Protein AF-A0A373GYT5-F1 (afdb_monomer)

Solvent-accessible surface area (backbone atoms only — not comparable to full-atom values): 22082 Å² total; per-residue (Å²): 109,70,70,57,54,52,50,51,50,53,49,48,50,50,45,65,78,39,41,89,57,53,52,31,51,53,36,22,53,50,38,40,52,43,52,50,50,51,34,75,58,60,47,56,31,64,73,70,50,32,68,67,47,39,51,53,53,10,55,55,31,24,77,42,58,64,61,53,40,55,53,51,52,50,52,52,52,35,46,25,33,45,59,70,35,65,69,59,15,53,53,51,44,52,52,52,51,53,44,47,53,51,35,58,72,75,46,66,83,44,41,62,40,35,53,46,27,33,46,25,46,77,70,51,24,59,41,27,50,26,33,41,34,9,68,74,54,49,69,67,45,29,56,28,36,40,45,7,48,53,52,38,51,50,50,48,38,42,49,75,49,46,49,58,52,52,73,71,31,99,73,63,53,67,67,58,57,51,50,51,50,51,43,56,63,77,64,32,63,64,60,51,49,49,43,52,28,38,35,52,18,11,42,49,10,32,56,38,44,72,42,90,54,83,57,18,58,64,50,14,32,52,52,18,24,51,48,31,39,50,43,50,56,53,46,24,68,72,68,74,44,94,68,63,64,69,53,46,51,50,8,18,52,50,9,31,52,50,25,53,54,47,42,64,73,80,43,54,68,33,67,89,65,55,44,80,48,79,45,82,53,102,88,49,78,45,83,43,80,46,60,44,63,74,74,81,79,71,78,76,79,74,80,86,72,82,84,81,77,73,77,74,77,79,90,70,53,76,70,58,53,54,54,60,63,62,68,79,73,81,84,87,84,85,84,84,88,80,91,78,90,81,92,80,81,88,76,83,85,78,83,88,78,83,78,81,79,75,85,80,76,80,76,81,82,78,93,73,84,78,78,85,73,66,62,64,62,60,51,56,60,60,62,71,80,111

pLDDT: mean 78.73, std 22.17, range [24.58, 97.38]

Structure (mmCIF, N/CA/C/O backbone):
data_AF-A0A373GYT5-F1
#
_entry.id   AF-A0A373GYT5-F1
#
loop_
_atom_site.group_PDB
_atom_site.id
_atom_site.type_symbol
_atom_site.label_atom_id
_atom_site.label_alt_id
_atom_site.label_comp_id
_atom_site.label_asym_id
_atom_site.label_entity_id
_atom_site.label_seq_id
_atom_site.pdbx_PDB_ins_code
_atom_site.Cartn_x
_atom_site.Cartn_y
_atom_site.Cartn_z
_atom_site.occupancy
_atom_site.B_iso_or_equiv
_atom_site.auth_seq_id
_atom_site.auth_comp_id
_atom_site.auth_asym_id
_atom_site.auth_atom_id
_atom_site.pdbx_PDB_model_num
ATOM 1 N N . MET A 1 1 ? -11.219 -17.192 24.128 1.00 59.19 1 MET A N 1
ATOM 2 C CA . MET A 1 1 ? -11.002 -15.735 24.266 1.00 59.19 1 MET A CA 1
ATOM 3 C C . MET A 1 1 ? -9.914 -15.411 25.277 1.00 59.19 1 MET A C 1
ATOM 5 O O . MET A 1 1 ? -8.977 -14.737 24.887 1.00 59.19 1 MET A O 1
ATOM 9 N N . THR A 1 2 ? -9.970 -15.920 26.511 1.00 69.50 2 THR A N 1
ATOM 10 C CA . THR A 1 2 ? -9.006 -15.589 27.583 1.00 69.50 2 THR A CA 1
ATOM 11 C C . THR A 1 2 ? -7.540 -15.798 27.179 1.00 69.50 2 THR A C 1
ATOM 13 O O . THR A 1 2 ? -6.755 -14.869 27.282 1.00 69.50 2 THR A O 1
ATOM 16 N N . VAL A 1 3 ? -7.203 -16.938 26.559 1.00 75.06 3 VAL A N 1
ATOM 17 C CA . VAL A 1 3 ? -5.836 -17.231 26.066 1.00 75.06 3 VAL A CA 1
ATOM 18 C C . VAL A 1 3 ? -5.351 -16.238 24.998 1.00 75.06 3 VAL A C 1
ATOM 20 O O . VAL A 1 3 ? -4.183 -15.867 24.983 1.00 75.06 3 VAL A O 1
ATOM 23 N N . LEU A 1 4 ? -6.236 -15.790 24.100 1.00 71.12 4 LEU A N 1
ATOM 24 C CA . LEU A 1 4 ? -5.881 -14.812 23.066 1.00 71.12 4 LEU A CA 1
ATOM 25 C C . LEU A 1 4 ? -5.618 -13.441 23.699 1.00 71.12 4 LEU A C 1
ATOM 27 O O . LEU A 1 4 ? -4.649 -12.778 23.342 1.00 71.12 4 LEU A O 1
ATOM 31 N N . ILE A 1 5 ? -6.455 -13.022 24.650 1.00 74.31 5 ILE A N 1
ATOM 32 C CA . ILE A 1 5 ? -6.305 -11.726 25.323 1.00 74.31 5 ILE A CA 1
ATOM 33 C C . ILE A 1 5 ? -5.043 -11.729 26.204 1.00 74.31 5 ILE A C 1
ATOM 35 O O . ILE A 1 5 ? -4.272 -10.778 26.139 1.00 74.31 5 ILE A O 1
ATOM 39 N N . GLU A 1 6 ? -4.755 -12.822 26.915 1.00 74.25 6 GLU A N 1
ATOM 40 C CA . GLU A 1 6 ? -3.487 -13.004 27.639 1.00 74.25 6 GLU A CA 1
ATOM 41 C C . GLU A 1 6 ? -2.272 -12.966 26.698 1.00 74.25 6 GLU A C 1
ATOM 43 O O . GLU A 1 6 ? -1.270 -12.326 27.011 1.00 74.25 6 GLU A O 1
ATOM 48 N N . LEU A 1 7 ? -2.349 -13.605 25.521 1.00 73.19 7 LEU A N 1
ATOM 49 C CA . LEU A 1 7 ? -1.298 -13.526 24.499 1.00 73.19 7 LEU A CA 1
ATOM 50 C C . LEU A 1 7 ? -1.093 -12.079 24.030 1.00 73.19 7 LEU A C 1
ATOM 52 O O . LEU A 1 7 ? 0.043 -11.637 23.882 1.00 73.19 7 LEU A O 1
ATOM 56 N N . LYS A 1 8 ? -2.181 -11.333 23.812 1.00 74.44 8 LYS A N 1
ATOM 57 C CA . LYS A 1 8 ? -2.135 -9.921 23.417 1.00 74.44 8 LYS A CA 1
ATOM 58 C C . LYS A 1 8 ? -1.494 -9.051 24.497 1.00 74.44 8 LYS A C 1
ATOM 60 O O . LYS A 1 8 ? -0.679 -8.198 24.159 1.00 74.44 8 LYS A O 1
ATOM 65 N N . GLU A 1 9 ? -1.849 -9.247 25.766 1.00 76.38 9 GLU A N 1
ATOM 66 C CA . GLU A 1 9 ? -1.253 -8.521 26.893 1.00 76.38 9 GLU A CA 1
ATOM 67 C C . GLU A 1 9 ? 0.237 -8.837 27.024 1.00 76.38 9 GLU A C 1
ATOM 69 O O . GLU A 1 9 ? 1.045 -7.913 27.036 1.00 76.38 9 GLU A O 1
ATOM 74 N N . LYS A 1 10 ? 0.624 -10.118 26.974 1.00 74.12 10 LYS A N 1
ATOM 75 C CA . LYS A 1 10 ? 2.038 -10.524 26.971 1.00 74.12 10 LYS A CA 1
ATOM 76 C C . LYS A 1 10 ? 2.811 -9.967 25.781 1.00 74.12 10 LYS A C 1
ATOM 78 O O . LYS A 1 10 ? 3.962 -9.576 25.933 1.00 74.12 10 LYS A O 1
ATOM 83 N N . LEU A 1 11 ? 2.200 -9.906 24.596 1.00 71.88 11 LEU A N 1
ATOM 84 C CA . LEU A 1 11 ? 2.840 -9.323 23.418 1.00 71.88 11 LEU A CA 1
ATOM 85 C C . LEU A 1 11 ? 2.992 -7.803 23.551 1.00 71.88 11 LEU A C 1
ATOM 87 O O . LEU A 1 11 ? 3.997 -7.259 23.105 1.00 71.88 11 LEU A O 1
ATOM 91 N N . LYS A 1 12 ? 2.027 -7.118 24.178 1.00 72.62 12 LYS A N 1
ATOM 92 C CA . LYS A 1 12 ? 2.134 -5.687 24.495 1.00 72.62 12 LYS A CA 1
ATOM 93 C C . LYS A 1 12 ? 3.207 -5.413 25.542 1.00 72.62 12 LYS A C 1
ATOM 95 O O . LYS A 1 12 ? 3.977 -4.483 25.345 1.00 72.62 12 LYS A O 1
ATOM 100 N N . GLU A 1 13 ? 3.277 -6.216 26.601 1.00 75.62 13 GLU A N 1
ATOM 101 C CA . GLU A 1 13 ? 4.339 -6.138 27.611 1.00 75.62 13 GLU A CA 1
ATOM 102 C C . GLU A 1 13 ? 5.706 -6.394 26.963 1.00 75.62 13 GLU A C 1
ATOM 104 O O . GLU A 1 13 ? 6.599 -5.565 27.089 1.00 75.62 13 GLU A O 1
ATOM 109 N N . PHE A 1 14 ? 5.842 -7.445 26.147 1.00 71.00 14 PHE A N 1
ATOM 110 C CA . PHE A 1 14 ? 7.069 -7.731 25.397 1.00 71.00 14 PHE A CA 1
ATOM 111 C C . PHE A 1 14 ? 7.454 -6.601 24.429 1.00 71.00 14 PHE A C 1
ATOM 113 O O . PHE A 1 14 ? 8.617 -6.204 24.364 1.00 71.00 14 PHE A O 1
ATOM 120 N N . TYR A 1 15 ? 6.487 -6.048 23.690 1.00 67.56 15 TYR A N 1
ATOM 121 C CA . TYR A 1 15 ? 6.729 -4.899 22.818 1.00 67.56 15 TYR A CA 1
ATOM 122 C C . TYR A 1 15 ? 7.129 -3.656 23.620 1.00 67.56 15 TYR A C 1
ATOM 124 O O . TYR A 1 15 ? 8.007 -2.925 23.181 1.00 67.56 15 TYR A O 1
ATOM 132 N N . GLY A 1 16 ? 6.523 -3.420 24.787 1.00 69.00 16 GLY A N 1
ATOM 133 C CA . GLY A 1 16 ? 6.862 -2.312 25.680 1.00 69.00 16 GLY A CA 1
ATOM 134 C C . GLY A 1 16 ? 8.280 -2.434 26.237 1.00 69.00 16 GLY A C 1
ATOM 135 O O . GLY A 1 16 ? 9.079 -1.512 26.078 1.00 69.00 16 GLY A O 1
ATOM 136 N N . SER A 1 17 ? 8.619 -3.597 26.798 1.00 70.88 17 SER A N 1
ATOM 137 C CA . SER A 1 17 ? 9.920 -3.879 27.417 1.00 70.88 17 SER A CA 1
ATOM 138 C C . SER A 1 17 ? 11.070 -3.975 26.410 1.00 70.88 17 SER A C 1
ATOM 140 O O . SER A 1 17 ? 12.194 -3.605 26.731 1.00 70.88 17 SER A O 1
ATOM 142 N N . CYS A 1 18 ? 10.818 -4.439 25.179 1.00 72.69 18 CYS A N 1
ATOM 143 C CA . CYS A 1 18 ? 11.848 -4.618 24.145 1.00 72.69 18 CYS A CA 1
ATOM 144 C C . CYS A 1 18 ? 11.660 -3.710 22.917 1.00 72.69 18 CYS A C 1
ATOM 146 O O . CYS A 1 18 ? 12.199 -4.003 21.844 1.00 72.69 18 CYS A O 1
ATOM 148 N N . SER A 1 19 ? 10.922 -2.602 23.046 1.00 71.88 19 SER A N 1
ATOM 149 C CA . SER A 1 19 ? 10.580 -1.698 21.930 1.00 71.88 19 SER A CA 1
ATOM 150 C C . SER A 1 19 ? 11.799 -1.245 21.116 1.00 71.88 19 SER A C 1
ATOM 152 O O . SER A 1 19 ? 11.741 -1.209 19.882 1.00 71.88 19 SER A O 1
ATOM 154 N N . GLY A 1 20 ? 12.928 -0.991 21.790 1.00 76.00 20 GLY A N 1
ATOM 155 C CA . GLY A 1 20 ? 14.196 -0.600 21.168 1.00 76.00 20 GLY A CA 1
ATOM 156 C C . GLY A 1 20 ? 14.789 -1.639 20.205 1.00 76.00 20 GLY A C 1
ATOM 157 O O . GLY A 1 20 ? 15.497 -1.261 19.277 1.00 76.00 20 GLY A O 1
ATOM 158 N N . ILE A 1 21 ? 14.469 -2.927 20.371 1.00 83.62 21 ILE A N 1
ATOM 159 C CA . ILE A 1 21 ? 14.978 -4.034 19.540 1.00 83.62 21 ILE A CA 1
ATOM 160 C C . ILE A 1 21 ? 13.918 -4.505 18.537 1.00 83.62 21 ILE A C 1
ATOM 162 O O . ILE A 1 21 ? 14.225 -4.760 17.370 1.00 83.62 21 ILE A O 1
ATOM 166 N N . VAL A 1 22 ? 12.654 -4.590 18.961 1.00 84.06 22 VAL A N 1
ATOM 167 C CA . VAL A 1 22 ? 11.565 -5.117 18.126 1.00 84.06 22 VAL A CA 1
ATOM 168 C C . VAL A 1 22 ? 11.313 -4.225 16.910 1.00 84.06 22 VAL A C 1
ATOM 170 O O . VAL A 1 22 ? 11.149 -4.729 15.797 1.00 84.06 22 VAL A O 1
ATOM 173 N N . LEU A 1 23 ? 11.327 -2.900 17.082 1.00 86.38 23 LEU A N 1
ATOM 174 C CA . LEU A 1 23 ? 11.044 -1.970 15.989 1.00 86.38 23 LEU A CA 1
ATOM 175 C C . LEU A 1 23 ? 12.088 -2.051 14.848 1.00 86.38 23 LEU A C 1
ATOM 177 O O . LEU A 1 23 ? 11.669 -2.169 13.691 1.00 86.38 23 LEU A O 1
ATOM 181 N N . PRO A 1 24 ? 13.413 -2.048 15.109 1.00 91.19 24 PRO A N 1
ATOM 182 C CA . PRO A 1 24 ? 14.419 -2.314 14.078 1.00 91.19 24 PRO A CA 1
ATOM 183 C C . PRO A 1 24 ? 14.231 -3.650 13.353 1.00 91.19 24 PRO A C 1
ATOM 185 O O . PRO A 1 24 ? 14.356 -3.693 12.131 1.00 91.19 24 PRO A O 1
ATOM 188 N N . ILE A 1 25 ? 13.880 -4.726 14.067 1.00 91.56 25 ILE A N 1
ATOM 189 C CA . ILE A 1 25 ? 13.648 -6.047 13.457 1.00 91.56 25 ILE A CA 1
ATOM 190 C C . ILE A 1 25 ? 12.455 -6.001 12.496 1.00 91.56 25 ILE A C 1
ATOM 192 O O . ILE A 1 25 ? 12.546 -6.488 11.369 1.00 91.56 25 ILE A O 1
ATOM 196 N N . VAL A 1 26 ? 11.344 -5.376 12.894 1.00 90.94 26 VAL A N 1
ATOM 197 C CA . VAL A 1 26 ? 10.168 -5.228 12.021 1.00 90.94 26 VAL A CA 1
ATOM 198 C C . VAL A 1 26 ? 10.507 -4.395 10.782 1.00 90.94 26 VAL A C 1
ATOM 200 O O . VAL A 1 26 ? 10.150 -4.779 9.669 1.00 90.94 26 VAL A O 1
ATOM 203 N N . LYS A 1 27 ? 11.246 -3.289 10.943 1.00 93.94 27 LYS A N 1
ATOM 204 C CA . LYS A 1 27 ? 11.718 -2.467 9.815 1.00 93.94 27 LYS A CA 1
ATOM 205 C C . LYS A 1 27 ? 12.640 -3.242 8.878 1.00 93.94 27 LYS A C 1
ATOM 207 O O . LYS A 1 27 ? 12.506 -3.108 7.666 1.00 93.94 27 LYS A O 1
ATOM 212 N N . PHE A 1 28 ? 13.546 -4.052 9.424 1.00 95.88 28 PHE A N 1
ATOM 213 C CA . PHE A 1 28 ? 14.425 -4.924 8.650 1.00 95.88 28 PHE A CA 1
ATOM 214 C C . PHE A 1 28 ? 13.617 -5.898 7.788 1.00 95.88 28 PHE A C 1
ATOM 216 O O . PHE A 1 28 ? 13.830 -5.970 6.579 1.00 95.88 28 PHE A O 1
ATOM 223 N N . LEU A 1 29 ? 12.651 -6.604 8.387 1.00 96.00 29 LEU A N 1
ATOM 224 C CA . LEU A 1 29 ? 11.801 -7.560 7.672 1.00 96.00 29 LEU A CA 1
ATOM 225 C C . LEU A 1 29 ? 10.940 -6.877 6.603 1.00 96.00 29 LEU A C 1
ATOM 227 O O . LEU A 1 29 ? 10.824 -7.394 5.492 1.00 96.00 29 LEU A O 1
ATOM 231 N N . LEU A 1 30 ? 10.387 -5.699 6.909 1.00 95.44 30 LEU A N 1
ATOM 232 C CA . LEU A 1 30 ? 9.640 -4.892 5.945 1.00 95.44 30 LEU A CA 1
ATOM 233 C C . LEU A 1 30 ? 10.525 -4.479 4.763 1.00 95.44 30 LEU A C 1
ATOM 235 O O . LEU A 1 30 ? 10.149 -4.696 3.614 1.00 95.44 30 LEU A O 1
ATOM 239 N N . ALA A 1 31 ? 11.713 -3.931 5.031 1.00 96.44 31 ALA A N 1
ATOM 240 C CA . ALA A 1 31 ? 12.653 -3.521 3.993 1.00 96.44 31 ALA A CA 1
ATOM 241 C C . ALA A 1 31 ? 13.092 -4.705 3.124 1.00 96.44 31 ALA A C 1
ATOM 243 O O . ALA A 1 31 ? 13.123 -4.598 1.901 1.00 96.44 31 ALA A O 1
ATOM 244 N N . LEU A 1 32 ? 13.382 -5.851 3.746 1.00 96.62 32 LEU A N 1
ATOM 245 C CA . LEU A 1 32 ? 13.735 -7.082 3.048 1.00 96.62 32 LEU A CA 1
ATOM 246 C C . LEU A 1 32 ? 12.611 -7.528 2.104 1.00 96.62 32 LEU A C 1
ATOM 248 O O . LEU A 1 32 ? 12.883 -7.859 0.951 1.00 96.62 32 LEU A O 1
ATOM 252 N N . ALA A 1 33 ? 11.358 -7.510 2.565 1.00 96.12 33 ALA A N 1
ATOM 253 C CA . ALA A 1 33 ? 10.203 -7.856 1.744 1.00 96.12 33 ALA A CA 1
ATOM 254 C C . ALA A 1 33 ? 10.011 -6.874 0.576 1.00 96.12 33 ALA A C 1
ATOM 256 O O . ALA A 1 33 ? 9.816 -7.308 -0.558 1.00 96.12 33 ALA A O 1
ATOM 257 N N . VAL A 1 34 ? 10.135 -5.566 0.830 1.00 96.25 34 VAL A N 1
ATOM 258 C CA . VAL A 1 34 ? 10.008 -4.515 -0.192 1.00 96.25 34 VAL A CA 1
ATOM 259 C C . VAL A 1 34 ? 11.091 -4.647 -1.262 1.00 96.25 34 VAL A C 1
ATOM 261 O O . VAL A 1 34 ? 10.767 -4.741 -2.442 1.00 96.25 34 VAL A O 1
ATOM 264 N N . PHE A 1 35 ? 12.371 -4.699 -0.880 1.00 96.06 35 PHE A N 1
ATOM 265 C CA . PHE A 1 35 ? 13.469 -4.806 -1.846 1.00 96.06 35 PHE A CA 1
ATOM 266 C C . PHE A 1 35 ? 13.428 -6.122 -2.618 1.00 96.06 35 PHE A C 1
ATOM 268 O O . PHE A 1 35 ? 13.678 -6.136 -3.820 1.00 96.06 35 PHE A O 1
ATOM 275 N N . ARG A 1 36 ? 13.055 -7.226 -1.961 1.00 95.19 36 ARG A N 1
ATOM 276 C CA . ARG A 1 36 ? 12.859 -8.503 -2.649 1.00 95.19 36 ARG A CA 1
ATOM 277 C C . ARG A 1 36 ? 11.713 -8.434 -3.656 1.00 95.19 36 ARG A C 1
ATOM 279 O O . ARG A 1 36 ? 11.872 -8.959 -4.751 1.00 95.19 36 ARG A O 1
ATOM 286 N N . GLY A 1 37 ? 10.610 -7.773 -3.308 1.00 93.69 37 GLY A N 1
ATOM 287 C CA . GLY A 1 37 ? 9.483 -7.544 -4.210 1.00 93.69 37 GLY A CA 1
ATOM 288 C C . GLY A 1 37 ? 9.867 -6.707 -5.436 1.00 93.69 37 GLY A C 1
ATOM 289 O O . GLY A 1 37 ? 9.598 -7.111 -6.568 1.00 93.69 37 GLY A O 1
ATOM 290 N N . ILE A 1 38 ? 10.601 -5.606 -5.227 1.00 95.38 38 ILE A N 1
ATOM 291 C CA . ILE A 1 38 ? 11.137 -4.773 -6.318 1.00 95.38 38 ILE A CA 1
ATOM 292 C C . ILE A 1 38 ? 12.040 -5.612 -7.233 1.00 95.38 38 ILE A C 1
ATOM 294 O O . ILE A 1 38 ? 11.886 -5.588 -8.454 1.00 95.38 38 ILE A O 1
ATOM 298 N N . ASN A 1 39 ? 12.948 -6.395 -6.648 1.00 94.50 39 ASN A N 1
ATOM 299 C CA . ASN A 1 39 ? 13.886 -7.222 -7.399 1.00 94.50 39 ASN A CA 1
ATOM 300 C C . ASN A 1 39 ? 13.203 -8.352 -8.171 1.00 94.50 39 ASN A C 1
ATOM 302 O O . ASN A 1 39 ? 13.635 -8.656 -9.279 1.00 94.50 39 ASN A O 1
ATOM 306 N N . SER A 1 40 ? 12.149 -8.960 -7.617 1.00 91.19 40 SER A N 1
ATOM 307 C CA . SER A 1 40 ? 11.393 -10.000 -8.320 1.00 91.19 40 SER A CA 1
ATOM 308 C C . SER A 1 40 ? 10.631 -9.475 -9.532 1.00 91.19 40 SER A C 1
ATOM 310 O O . SER A 1 40 ? 10.380 -10.256 -10.441 1.00 91.19 40 SER A O 1
ATOM 312 N N . ASN A 1 41 ? 10.279 -8.184 -9.544 1.00 89.81 41 ASN A N 1
ATOM 313 C CA . ASN A 1 41 ? 9.521 -7.577 -10.635 1.00 89.81 41 ASN A CA 1
ATOM 314 C C . ASN A 1 41 ? 10.425 -6.932 -11.699 1.00 89.81 41 ASN A C 1
ATOM 316 O O . ASN A 1 41 ? 10.197 -7.109 -12.884 1.00 89.81 41 ASN A O 1
ATOM 320 N N . LEU A 1 42 ? 11.463 -6.187 -11.290 1.00 91.69 42 LEU A N 1
ATOM 321 C CA . LEU A 1 42 ? 12.336 -5.471 -12.232 1.00 91.69 42 LEU A CA 1
ATOM 322 C C . LEU A 1 42 ? 13.644 -6.218 -12.507 1.00 91.69 42 LEU A C 1
ATOM 324 O O . LEU A 1 42 ? 14.002 -6.420 -13.653 1.00 91.69 42 LEU A O 1
ATOM 328 N N . GLY A 1 43 ? 14.406 -6.609 -11.482 1.00 89.38 43 GLY A N 1
ATOM 329 C CA . GLY A 1 43 ? 15.547 -7.536 -11.609 1.00 89.38 43 GLY A CA 1
ATOM 330 C C . GLY A 1 43 ? 16.717 -7.169 -12.553 1.00 89.38 43 GLY A C 1
ATOM 331 O O . GLY A 1 43 ? 17.715 -7.888 -12.556 1.00 89.38 43 GLY A O 1
ATOM 332 N N . TYR A 1 44 ? 16.660 -6.058 -13.304 1.00 91.44 44 TYR A N 1
ATOM 333 C CA . TYR A 1 44 ? 17.583 -5.745 -14.410 1.00 91.44 44 TYR A CA 1
ATOM 334 C C . TYR A 1 44 ? 19.042 -5.531 -13.989 1.00 91.44 44 TYR A C 1
ATOM 336 O O . TYR A 1 44 ? 19.975 -6.022 -14.629 1.00 91.44 44 TYR A O 1
ATOM 344 N N . LEU A 1 45 ? 19.270 -4.800 -12.894 1.00 91.88 45 LEU A N 1
ATOM 345 C CA . LEU A 1 45 ? 20.611 -4.475 -12.426 1.00 91.88 45 LEU A CA 1
ATOM 346 C C . LEU A 1 45 ? 21.145 -5.597 -11.520 1.00 91.88 45 LEU A C 1
ATOM 348 O O . LEU A 1 45 ? 20.750 -5.727 -10.361 1.00 91.88 45 LEU A O 1
ATOM 352 N N . LYS A 1 46 ? 22.093 -6.395 -12.036 1.00 90.31 46 LYS A N 1
ATOM 353 C CA . LYS A 1 46 ? 22.633 -7.593 -11.352 1.00 90.31 46 LYS A CA 1
ATOM 354 C C . LYS A 1 46 ? 23.215 -7.322 -9.958 1.00 90.31 46 LYS A C 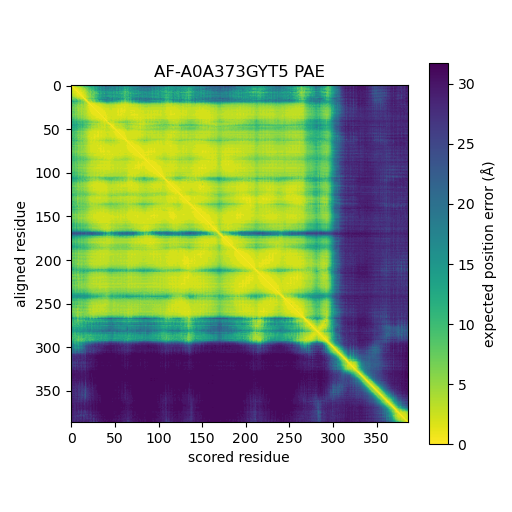1
ATOM 356 O O . LYS A 1 46 ? 23.068 -8.157 -9.073 1.00 90.31 46 LYS A O 1
ATOM 361 N N . MET A 1 47 ? 23.869 -6.175 -9.757 1.00 90.12 47 MET A N 1
ATOM 362 C CA . MET A 1 47 ? 24.408 -5.780 -8.448 1.00 90.12 47 MET A CA 1
ATOM 363 C C . MET A 1 47 ? 23.288 -5.613 -7.407 1.00 90.12 47 MET A C 1
ATOM 365 O O . MET A 1 47 ? 23.407 -6.156 -6.315 1.00 90.12 47 MET A O 1
ATOM 369 N N . LEU A 1 48 ? 22.189 -4.931 -7.754 1.00 89.62 48 LEU A N 1
ATOM 370 C CA . LEU A 1 48 ? 21.042 -4.713 -6.859 1.00 89.62 48 LEU A CA 1
ATOM 371 C C . LEU A 1 48 ? 20.203 -5.987 -6.669 1.00 89.62 48 LEU A C 1
ATOM 373 O O . LEU A 1 48 ? 19.647 -6.196 -5.593 1.00 89.62 48 LEU A O 1
ATOM 377 N N . ASN A 1 49 ? 20.173 -6.870 -7.672 1.00 92.81 49 ASN A N 1
ATOM 378 C CA . ASN A 1 49 ? 19.472 -8.154 -7.597 1.00 92.81 49 ASN A CA 1
ATOM 379 C C . ASN A 1 49 ? 20.178 -9.198 -6.699 1.00 92.81 49 ASN A C 1
ATOM 381 O O . ASN A 1 49 ? 19.616 -10.242 -6.376 1.00 92.81 49 ASN A O 1
ATOM 385 N N . SER A 1 50 ? 21.422 -8.944 -6.279 1.00 92.81 50 SER A N 1
ATOM 386 C CA . SER A 1 50 ? 22.154 -9.848 -5.389 1.00 92.81 50 SER A CA 1
ATOM 387 C C . SER A 1 50 ? 21.540 -9.882 -3.987 1.00 92.81 50 SER A C 1
ATOM 389 O O . SER A 1 50 ? 21.389 -8.845 -3.340 1.00 92.81 50 SER A O 1
ATOM 391 N N . MET A 1 51 ? 21.277 -11.087 -3.466 1.00 92.56 51 MET A N 1
ATOM 392 C CA . MET A 1 51 ? 20.732 -11.291 -2.115 1.00 92.56 51 MET A CA 1
ATOM 393 C C . MET A 1 51 ? 21.572 -10.603 -1.028 1.00 92.56 51 MET A C 1
ATOM 395 O O . MET A 1 51 ? 21.025 -10.067 -0.069 1.00 92.56 51 MET A O 1
ATOM 399 N N . TYR A 1 52 ? 22.898 -10.565 -1.188 1.00 93.62 52 TYR A N 1
ATOM 400 C CA . TYR A 1 52 ? 23.790 -9.895 -0.239 1.00 93.62 52 TYR A CA 1
ATOM 401 C C . TYR A 1 52 ? 23.544 -8.383 -0.179 1.00 93.62 52 TYR A C 1
ATOM 403 O O . TYR A 1 52 ? 23.505 -7.812 0.908 1.00 93.62 52 TYR A O 1
ATOM 411 N N . VAL A 1 53 ? 23.333 -7.736 -1.331 1.00 93.50 53 VAL A N 1
ATOM 412 C CA . VAL A 1 53 ? 23.063 -6.291 -1.399 1.00 93.50 53 VAL A CA 1
ATOM 413 C C . VAL A 1 53 ? 21.696 -5.978 -0.801 1.00 93.50 53 VAL A C 1
ATOM 415 O O . VAL A 1 53 ? 21.584 -5.047 -0.009 1.00 93.50 53 VAL A O 1
ATOM 418 N N . VAL A 1 54 ? 20.685 -6.801 -1.096 1.00 94.75 54 VAL A N 1
ATOM 419 C CA . VAL A 1 54 ? 19.348 -6.684 -0.493 1.00 94.75 54 VAL A CA 1
ATOM 420 C C . VAL A 1 54 ? 19.417 -6.780 1.032 1.00 94.75 54 VAL A C 1
ATOM 422 O O . VAL A 1 54 ? 18.835 -5.946 1.724 1.00 94.75 54 VAL A O 1
ATOM 425 N N . LEU A 1 55 ? 20.165 -7.752 1.565 1.00 95.44 55 LEU A N 1
ATOM 426 C CA . LEU A 1 55 ? 20.334 -7.925 3.009 1.00 95.44 55 LEU A CA 1
ATOM 427 C C . LEU A 1 55 ? 21.020 -6.716 3.652 1.00 95.44 55 LEU A C 1
ATOM 429 O O . LEU A 1 55 ? 20.511 -6.186 4.639 1.00 95.44 55 LEU A O 1
ATOM 433 N N . ILE A 1 56 ? 22.120 -6.231 3.073 1.00 95.31 56 ILE A N 1
ATOM 434 C CA . ILE A 1 56 ? 22.829 -5.047 3.582 1.00 95.31 56 ILE A CA 1
ATOM 435 C C . ILE A 1 56 ? 21.912 -3.819 3.559 1.00 95.31 56 ILE A C 1
ATOM 437 O O . ILE A 1 56 ? 21.820 -3.099 4.552 1.00 95.31 56 ILE A O 1
ATOM 441 N N . LEU A 1 57 ? 21.185 -3.598 2.461 1.00 94.88 57 LEU A N 1
ATOM 442 C CA . LEU A 1 57 ? 20.288 -2.453 2.328 1.00 94.88 57 LEU A CA 1
ATOM 443 C C . LEU A 1 57 ? 19.116 -2.528 3.318 1.00 94.88 57 LEU A C 1
ATOM 445 O O . LEU A 1 57 ? 18.758 -1.519 3.927 1.00 94.88 57 LEU A O 1
ATOM 449 N N . SER A 1 58 ? 18.561 -3.723 3.542 1.00 96.19 58 SER A N 1
ATOM 450 C CA . SER A 1 58 ? 17.525 -3.940 4.559 1.00 96.19 58 SER A CA 1
ATOM 451 C C . SER A 1 58 ? 18.037 -3.709 5.985 1.00 96.19 58 SER A C 1
ATOM 453 O O . SER A 1 58 ? 17.312 -3.143 6.803 1.00 96.19 58 SER A O 1
ATOM 455 N N . LEU A 1 59 ? 19.302 -4.044 6.274 1.00 95.69 59 LEU A N 1
ATOM 456 C CA . LEU A 1 59 ? 19.936 -3.776 7.568 1.00 95.69 59 LEU A CA 1
ATOM 457 C C . LEU A 1 59 ? 20.139 -2.274 7.801 1.00 95.69 59 LEU A C 1
ATOM 459 O O . LEU A 1 59 ? 19.844 -1.776 8.884 1.00 95.69 59 LEU A O 1
ATOM 463 N N . ILE A 1 60 ? 20.552 -1.531 6.770 1.00 95.88 60 ILE A N 1
ATOM 464 C CA . ILE A 1 60 ? 20.625 -0.062 6.825 1.00 95.88 60 ILE A CA 1
ATOM 465 C C . ILE A 1 60 ? 19.233 0.529 7.112 1.00 95.88 60 ILE A C 1
ATOM 467 O O . ILE A 1 60 ? 19.089 1.413 7.959 1.00 95.88 60 ILE A O 1
ATOM 471 N N . CYS A 1 61 ? 18.186 0.001 6.469 1.00 94.94 61 CYS A N 1
ATOM 472 C CA . CYS A 1 61 ? 16.804 0.441 6.683 1.00 94.94 61 CYS A CA 1
ATOM 473 C C . CYS A 1 61 ? 16.254 0.120 8.083 1.00 94.94 61 CYS A C 1
ATOM 475 O O . CYS A 1 61 ? 15.294 0.763 8.508 1.00 94.94 61 CYS A O 1
ATOM 477 N N . ALA A 1 62 ? 16.847 -0.830 8.811 1.00 93.94 62 ALA A N 1
ATOM 478 C CA . ALA A 1 62 ? 16.452 -1.153 10.182 1.00 93.94 62 ALA A CA 1
ATOM 479 C C . ALA A 1 62 ? 16.693 0.026 11.143 1.00 93.94 62 ALA A C 1
ATOM 481 O O . ALA A 1 62 ? 15.893 0.277 12.045 1.00 93.94 62 ALA A O 1
ATOM 482 N N . ILE A 1 63 ? 17.777 0.775 10.911 1.00 93.00 63 ILE A N 1
ATOM 483 C CA . ILE A 1 63 ? 18.200 1.921 11.730 1.00 93.00 63 ILE A CA 1
ATOM 484 C C . ILE A 1 63 ? 17.569 3.224 11.209 1.00 93.00 63 ILE A C 1
ATOM 486 O O . ILE A 1 63 ? 17.309 4.155 11.972 1.00 93.00 63 ILE A O 1
ATOM 490 N N . LEU A 1 64 ? 17.273 3.290 9.910 1.00 92.06 64 LEU A N 1
ATOM 491 C CA . LEU A 1 64 ? 16.739 4.482 9.256 1.00 92.06 64 LEU A CA 1
ATOM 492 C C . LEU A 1 64 ? 15.281 4.795 9.687 1.00 92.06 64 LEU A C 1
ATOM 494 O O . LEU A 1 64 ? 14.496 3.894 10.032 1.00 92.06 64 LEU A O 1
ATOM 498 N N . PRO A 1 65 ? 14.852 6.074 9.664 1.00 91.94 65 PRO A N 1
ATOM 499 C CA . PRO A 1 65 ? 13.430 6.412 9.699 1.00 91.94 65 PRO A CA 1
ATOM 500 C C . PRO A 1 65 ? 12.686 5.777 8.516 1.00 91.94 65 PRO A C 1
ATOM 502 O O . PRO A 1 65 ? 13.256 5.593 7.441 1.00 91.94 65 PRO A O 1
ATOM 505 N N . LEU A 1 66 ? 11.388 5.496 8.684 1.00 91.38 66 LEU A N 1
ATOM 506 C CA . LEU A 1 66 ? 10.564 4.855 7.647 1.00 91.38 66 LEU A CA 1
ATOM 507 C C . LEU A 1 66 ? 10.567 5.635 6.325 1.00 91.38 66 LEU A C 1
ATOM 509 O O . LEU A 1 66 ? 10.682 5.030 5.267 1.00 91.38 66 LEU A O 1
ATOM 513 N N . ASN A 1 67 ? 10.546 6.970 6.376 1.00 92.81 67 ASN A N 1
ATOM 514 C CA . ASN A 1 67 ? 10.692 7.798 5.177 1.00 92.81 67 ASN A CA 1
ATOM 515 C C . ASN A 1 67 ? 12.035 7.548 4.471 1.00 92.81 67 ASN A C 1
ATOM 517 O O . ASN A 1 67 ? 12.071 7.459 3.254 1.00 92.81 67 ASN A O 1
ATOM 521 N N . GLY A 1 68 ? 13.129 7.323 5.202 1.00 92.88 68 GLY A N 1
ATOM 522 C CA . GLY A 1 68 ? 14.406 6.938 4.593 1.00 92.88 68 GLY A CA 1
ATOM 523 C C . GLY A 1 68 ? 14.331 5.612 3.822 1.00 92.88 68 GLY A C 1
ATOM 524 O O . GLY A 1 68 ? 14.942 5.490 2.764 1.00 92.88 68 GLY A O 1
ATOM 525 N N . MET A 1 69 ? 13.534 4.646 4.295 1.00 94.50 69 MET A N 1
ATOM 526 C CA . MET A 1 69 ? 13.296 3.383 3.581 1.00 94.50 69 MET A CA 1
ATOM 527 C C . MET A 1 69 ? 12.568 3.613 2.253 1.00 94.50 69 MET A C 1
ATOM 529 O O . MET A 1 69 ? 12.972 3.051 1.238 1.00 94.50 69 MET A O 1
ATOM 533 N N . VAL A 1 70 ? 11.544 4.477 2.233 1.00 95.12 70 VAL A N 1
ATOM 534 C CA . VAL A 1 70 ? 10.854 4.848 0.986 1.00 95.12 70 VAL A CA 1
ATOM 535 C C . VAL A 1 70 ? 11.846 5.476 -0.003 1.00 95.12 70 VAL A C 1
ATOM 537 O O . VAL A 1 70 ? 11.811 5.165 -1.192 1.00 95.12 70 VAL A O 1
ATOM 540 N N . PHE A 1 71 ? 12.756 6.335 0.474 1.00 94.94 71 PHE A N 1
ATOM 541 C CA . PHE A 1 71 ? 13.742 7.000 -0.386 1.00 94.94 71 PHE A CA 1
ATOM 542 C C . PHE A 1 71 ? 14.698 5.982 -1.014 1.00 94.94 71 PHE A C 1
ATOM 544 O O . PHE A 1 71 ? 14.942 6.005 -2.218 1.00 94.94 71 PHE A O 1
ATOM 551 N N . LEU A 1 72 ? 15.200 5.042 -0.212 1.00 95.88 72 LEU A N 1
ATOM 552 C CA . LEU A 1 72 ? 16.050 3.966 -0.713 1.00 95.88 72 LEU A CA 1
ATOM 553 C C . LEU A 1 72 ? 15.300 3.051 -1.691 1.00 95.88 72 LEU A C 1
ATOM 555 O O . LEU A 1 72 ? 15.863 2.696 -2.723 1.00 95.88 72 LEU A O 1
ATOM 559 N N . ALA A 1 73 ? 14.032 2.720 -1.429 1.00 96.12 73 ALA A N 1
ATOM 560 C CA . ALA A 1 73 ? 13.196 1.959 -2.359 1.00 96.12 73 ALA A CA 1
ATOM 561 C C . ALA A 1 73 ? 13.044 2.670 -3.712 1.00 96.12 73 ALA A C 1
ATOM 563 O O . ALA A 1 73 ? 13.206 2.038 -4.755 1.00 96.12 73 ALA A O 1
ATOM 564 N N . MET A 1 74 ? 12.833 3.990 -3.708 1.00 96.12 74 MET A N 1
ATOM 565 C CA . MET A 1 74 ? 12.824 4.799 -4.928 1.00 96.12 74 MET A CA 1
ATOM 566 C C . MET A 1 74 ? 14.147 4.679 -5.696 1.00 96.12 74 MET A C 1
ATOM 568 O O . MET A 1 74 ? 14.132 4.428 -6.900 1.00 96.12 74 MET A O 1
ATOM 572 N N . LEU A 1 75 ? 15.288 4.838 -5.017 1.00 95.94 75 LEU A N 1
ATOM 573 C CA . LEU A 1 75 ? 16.601 4.741 -5.661 1.00 95.94 75 LEU A CA 1
ATOM 574 C C . LEU A 1 75 ? 16.856 3.354 -6.258 1.00 95.94 75 LEU A C 1
ATOM 576 O O . LEU A 1 75 ? 17.419 3.259 -7.346 1.00 95.94 75 LEU A O 1
ATOM 580 N N . VAL A 1 76 ? 16.420 2.289 -5.582 1.00 96.62 76 VAL A N 1
ATOM 581 C CA . VAL A 1 76 ? 16.516 0.915 -6.095 1.00 96.62 76 VAL A CA 1
ATOM 582 C C . VAL A 1 76 ? 15.690 0.758 -7.373 1.00 96.62 76 VAL A C 1
ATOM 584 O O . VAL A 1 76 ? 16.221 0.268 -8.369 1.00 96.62 76 VAL A O 1
ATOM 587 N N . ILE A 1 77 ? 14.439 1.235 -7.391 1.00 96.88 77 ILE A N 1
ATOM 588 C CA . ILE A 1 77 ? 13.584 1.204 -8.592 1.00 96.88 77 ILE A CA 1
ATOM 589 C C . ILE A 1 77 ? 14.253 1.963 -9.744 1.00 96.88 77 ILE A C 1
ATOM 591 O O . ILE A 1 77 ? 14.408 1.412 -10.833 1.00 96.88 77 ILE A O 1
ATOM 595 N N . ILE A 1 78 ? 14.722 3.193 -9.502 1.00 96.81 78 ILE A N 1
ATOM 596 C CA . ILE A 1 78 ? 15.421 4.002 -10.514 1.00 96.81 78 ILE A CA 1
ATOM 597 C C . ILE A 1 78 ? 16.678 3.279 -11.016 1.00 96.81 78 ILE A C 1
ATOM 599 O O . ILE A 1 78 ? 16.931 3.266 -12.219 1.00 96.81 78 ILE A O 1
ATOM 603 N N . GLY A 1 79 ? 17.441 2.643 -10.124 1.00 95.81 79 GLY A N 1
ATOM 604 C CA . GLY A 1 79 ? 18.630 1.868 -10.474 1.00 95.81 79 GLY A CA 1
ATOM 605 C C . GLY A 1 79 ? 18.320 0.704 -11.416 1.00 95.81 79 GLY A C 1
ATOM 606 O O . GLY A 1 79 ? 19.013 0.526 -12.419 1.00 95.81 79 GLY A O 1
ATOM 607 N N . HIS A 1 80 ? 17.249 -0.050 -11.156 1.00 95.75 80 HIS A N 1
ATOM 608 C CA . HIS A 1 80 ? 16.791 -1.093 -12.075 1.00 95.75 80 HIS A CA 1
ATOM 609 C C . HIS A 1 80 ? 16.349 -0.515 -13.423 1.00 95.75 80 HIS A C 1
ATOM 611 O O . HIS A 1 80 ? 16.789 -1.005 -14.462 1.00 95.75 80 HIS A O 1
ATOM 617 N N . CYS A 1 81 ? 15.556 0.558 -13.428 1.00 94.69 81 CYS A N 1
ATOM 618 C CA . CYS A 1 81 ? 15.126 1.212 -14.666 1.00 94.69 81 CYS A CA 1
ATOM 619 C C . CYS A 1 81 ? 16.309 1.752 -15.482 1.00 94.69 81 CYS A C 1
ATOM 621 O O . CYS A 1 81 ? 16.271 1.719 -16.708 1.00 94.69 81 CYS A O 1
ATOM 623 N N . PHE A 1 82 ? 17.373 2.220 -14.822 1.00 94.31 82 PHE A N 1
ATOM 624 C CA . PHE A 1 82 ? 18.587 2.702 -15.484 1.00 94.31 82 PHE A CA 1
ATOM 625 C C . PHE A 1 82 ? 19.349 1.579 -16.187 1.00 94.31 82 PHE A C 1
ATOM 627 O O . PHE A 1 82 ? 19.872 1.790 -17.279 1.00 94.31 82 PHE A O 1
ATOM 634 N N . ALA A 1 83 ? 19.373 0.380 -15.598 1.00 92.88 83 ALA A N 1
ATOM 635 C CA . ALA A 1 83 ? 19.935 -0.802 -16.247 1.00 92.88 83 ALA A CA 1
ATOM 636 C C . ALA A 1 83 ? 19.107 -1.278 -17.451 1.00 92.88 83 ALA A C 1
ATOM 638 O O . ALA A 1 83 ? 19.673 -1.905 -18.343 1.00 92.88 83 ALA A O 1
ATOM 639 N N . LEU A 1 84 ? 17.804 -0.976 -17.484 1.00 91.38 84 LEU A N 1
ATOM 640 C CA . LEU A 1 84 ? 16.951 -1.239 -18.641 1.00 91.38 84 LEU A CA 1
ATOM 641 C C . LEU A 1 84 ? 17.185 -0.198 -19.745 1.00 91.38 84 LEU A C 1
ATOM 643 O O . LEU A 1 84 ? 17.615 -0.546 -20.840 1.00 91.38 84 LEU A O 1
ATOM 647 N N . HIS A 1 85 ? 16.906 1.083 -19.470 1.00 91.62 85 HIS A N 1
ATOM 648 C CA . HIS A 1 85 ? 17.085 2.171 -20.434 1.00 91.62 85 HIS A CA 1
ATOM 649 C C . HIS A 1 85 ? 17.062 3.557 -19.787 1.00 91.62 85 HIS A C 1
ATOM 651 O O . HIS A 1 85 ? 16.195 3.874 -18.969 1.00 91.62 85 HIS A O 1
ATOM 657 N N . MET A 1 86 ? 17.953 4.442 -20.242 1.00 92.94 86 MET A N 1
ATOM 658 C CA . MET A 1 86 ? 18.136 5.781 -19.668 1.00 92.94 86 MET A CA 1
ATOM 659 C C . MET A 1 86 ? 16.859 6.641 -19.697 1.00 92.94 86 MET A C 1
ATOM 661 O O . MET A 1 86 ? 16.547 7.309 -18.713 1.00 92.94 86 MET A O 1
ATOM 665 N N . VAL A 1 87 ? 16.096 6.613 -20.797 1.00 93.44 87 VAL A N 1
ATOM 666 C CA . VAL A 1 87 ? 14.853 7.406 -20.919 1.00 93.44 87 VAL A CA 1
ATOM 667 C C . VAL A 1 87 ? 13.768 6.891 -19.968 1.00 93.44 87 VAL A C 1
ATOM 669 O O . VAL A 1 87 ? 13.106 7.691 -19.312 1.00 93.44 87 VAL A O 1
ATOM 672 N N . VAL A 1 88 ? 13.622 5.566 -19.840 1.00 93.62 88 VAL A N 1
ATOM 673 C CA . VAL A 1 88 ? 12.632 4.946 -18.940 1.00 93.62 88 VAL A CA 1
ATOM 674 C C . VAL A 1 88 ? 12.972 5.275 -17.488 1.00 93.62 88 VAL A C 1
ATOM 676 O O . VAL A 1 88 ? 12.089 5.640 -16.717 1.00 93.62 88 VAL A O 1
ATOM 679 N N . ALA A 1 89 ? 14.258 5.240 -17.129 1.00 95.25 89 ALA A N 1
ATOM 680 C CA . ALA A 1 89 ? 14.728 5.651 -15.810 1.00 95.25 89 ALA A CA 1
ATOM 681 C C . ALA A 1 89 ? 14.404 7.116 -15.494 1.00 95.25 89 ALA A C 1
ATOM 683 O O . ALA A 1 89 ? 13.927 7.406 -14.400 1.00 95.25 89 ALA A O 1
ATOM 684 N N . GLY A 1 90 ? 14.618 8.030 -16.447 1.00 96.12 90 GLY A N 1
ATOM 685 C CA . GLY A 1 90 ? 14.291 9.448 -16.280 1.00 96.12 90 GLY A CA 1
ATOM 686 C C . GLY A 1 90 ? 12.793 9.695 -16.076 1.00 96.12 90 GLY A C 1
ATOM 687 O O . GLY A 1 90 ? 12.411 10.451 -15.183 1.00 96.12 90 GLY A O 1
ATOM 688 N N . LEU A 1 91 ? 11.940 9.020 -16.854 1.00 95.88 91 LEU A N 1
ATOM 689 C CA . LEU A 1 91 ? 10.482 9.114 -16.716 1.00 95.88 91 LEU A CA 1
ATOM 690 C C . LEU A 1 91 ? 9.991 8.511 -15.391 1.00 95.88 91 LEU A C 1
ATOM 692 O O . LEU A 1 91 ? 9.213 9.148 -14.682 1.00 95.88 91 LEU A O 1
ATOM 696 N N . ALA A 1 92 ? 10.487 7.331 -15.013 1.00 96.31 92 ALA A N 1
ATOM 697 C CA . ALA A 1 92 ? 10.165 6.708 -13.731 1.00 96.31 92 ALA A CA 1
ATOM 698 C C . ALA A 1 92 ? 10.619 7.579 -12.548 1.00 96.31 92 ALA A C 1
ATOM 700 O O . ALA A 1 92 ? 9.864 7.768 -11.598 1.00 96.31 92 ALA A O 1
ATOM 701 N N . ALA A 1 93 ? 11.817 8.169 -12.620 1.00 97.38 93 ALA A N 1
ATOM 702 C CA . ALA A 1 93 ? 12.317 9.085 -11.599 1.00 97.38 93 ALA A CA 1
ATOM 703 C C . ALA A 1 93 ? 11.427 10.328 -11.455 1.00 97.38 93 ALA A C 1
ATOM 705 O O . ALA A 1 93 ? 11.118 10.717 -10.332 1.00 97.38 93 ALA A O 1
ATOM 706 N N . LEU A 1 94 ? 10.968 10.916 -12.567 1.00 96.69 94 LEU A N 1
ATOM 707 C CA . LEU A 1 94 ? 10.035 12.047 -12.548 1.00 96.69 94 LEU A CA 1
ATOM 708 C C . LEU A 1 94 ? 8.735 11.682 -11.816 1.00 96.69 94 LEU A C 1
ATOM 710 O O . LEU A 1 94 ? 8.307 12.411 -10.923 1.00 96.69 94 LEU A O 1
ATOM 714 N N . VAL A 1 95 ? 8.127 10.545 -12.166 1.00 96.44 95 VAL A N 1
ATOM 715 C CA . VAL A 1 95 ? 6.883 10.068 -11.541 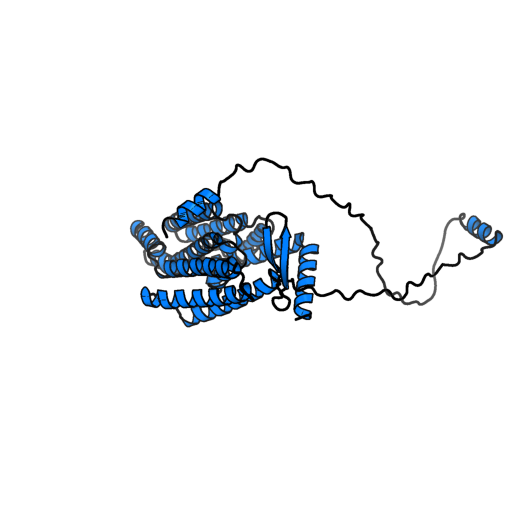1.00 96.44 95 VAL A CA 1
ATOM 716 C C . VAL A 1 95 ? 7.091 9.812 -10.051 1.00 96.44 95 VAL A C 1
ATOM 718 O O . VAL A 1 95 ? 6.334 10.328 -9.231 1.00 96.44 95 VAL A O 1
ATOM 721 N N . LEU A 1 96 ? 8.141 9.077 -9.680 1.00 96.56 96 LEU A N 1
ATOM 722 C CA . LEU A 1 96 ? 8.450 8.773 -8.283 1.00 96.56 96 LEU A CA 1
ATOM 723 C C . LEU A 1 96 ? 8.714 10.035 -7.457 1.00 96.56 96 LEU A C 1
ATOM 725 O O . LEU A 1 96 ? 8.292 10.105 -6.306 1.00 96.56 96 LEU A O 1
ATOM 729 N N . LEU A 1 97 ? 9.364 11.043 -8.037 1.00 96.00 97 LEU A N 1
ATOM 730 C CA . LEU A 1 97 ? 9.625 12.324 -7.387 1.00 96.00 97 LEU A CA 1
ATOM 731 C C . LEU A 1 97 ? 8.320 13.104 -7.153 1.00 96.00 97 LEU A C 1
ATOM 733 O O . LEU A 1 97 ? 8.096 13.614 -6.054 1.00 96.00 97 LEU A O 1
ATOM 737 N N . VAL A 1 98 ? 7.415 13.137 -8.136 1.00 95.25 98 VAL A N 1
ATOM 738 C CA . VAL A 1 98 ? 6.081 13.739 -7.968 1.00 95.25 98 VAL A CA 1
ATOM 739 C C . VAL A 1 98 ? 5.292 13.022 -6.868 1.00 95.25 98 VAL A C 1
ATOM 741 O O . VAL A 1 98 ? 4.762 13.679 -5.971 1.00 95.25 98 VAL A O 1
ATOM 744 N N . LEU A 1 99 ? 5.258 11.685 -6.888 1.00 94.50 99 LEU A N 1
ATOM 745 C CA . LEU A 1 99 ? 4.577 10.885 -5.863 1.00 94.50 99 LEU A CA 1
ATOM 746 C C . LEU A 1 99 ? 5.180 11.100 -4.475 1.00 94.50 99 LEU A C 1
ATOM 748 O O . LEU A 1 99 ? 4.450 11.174 -3.489 1.00 94.50 99 LEU A O 1
ATOM 752 N N . TRP A 1 100 ? 6.499 11.242 -4.396 1.00 91.94 100 TRP A N 1
ATOM 753 C CA . TRP A 1 100 ? 7.217 11.516 -3.161 1.00 91.94 100 TRP A CA 1
ATOM 754 C C . TRP A 1 100 ? 6.847 12.860 -2.551 1.00 91.94 100 TRP A C 1
ATOM 756 O O . TRP A 1 100 ? 6.553 12.935 -1.359 1.00 91.94 100 TRP A O 1
ATOM 766 N N . PHE A 1 101 ? 6.822 13.923 -3.357 1.00 92.56 101 PHE A N 1
ATOM 767 C CA . PHE A 1 101 ? 6.389 15.235 -2.884 1.00 92.56 101 PHE A CA 1
ATOM 768 C C . PHE A 1 101 ? 4.918 15.244 -2.486 1.00 92.56 101 PHE A C 1
ATOM 770 O O . PHE A 1 101 ? 4.581 15.836 -1.462 1.00 92.56 101 PHE A O 1
ATOM 777 N N . LEU A 1 102 ? 4.056 14.551 -3.233 1.00 90.50 102 LEU A N 1
ATOM 778 C CA . LEU A 1 102 ? 2.648 14.408 -2.877 1.00 90.50 102 LEU A CA 1
ATOM 779 C C . LEU A 1 102 ? 2.498 13.685 -1.530 1.00 90.50 102 LEU A C 1
ATOM 781 O O . LEU A 1 102 ? 1.841 14.188 -0.620 1.00 90.50 102 LEU A O 1
ATOM 785 N N . TYR A 1 103 ? 3.189 12.560 -1.361 1.00 91.56 103 TYR A N 1
ATOM 786 C CA . TYR A 1 103 ? 3.222 11.801 -0.115 1.00 91.56 103 TYR A CA 1
ATOM 787 C C . TYR A 1 103 ? 3.708 12.650 1.071 1.00 91.56 103 TYR A C 1
ATOM 789 O O . TYR A 1 103 ? 3.013 12.746 2.085 1.00 91.56 103 TYR A O 1
ATOM 797 N N . LEU A 1 104 ? 4.859 13.321 0.937 1.00 90.25 104 LEU A N 1
ATOM 798 C CA . LEU A 1 104 ? 5.418 14.153 2.006 1.00 90.25 104 LEU A CA 1
ATOM 799 C C . LEU A 1 104 ? 4.525 15.345 2.358 1.00 90.25 104 LEU A C 1
ATOM 801 O O . LEU A 1 104 ? 4.517 15.785 3.507 1.00 90.25 104 LEU A O 1
ATOM 805 N N . ARG A 1 105 ? 3.781 15.878 1.383 1.00 92.19 105 ARG A N 1
ATOM 806 C CA . ARG A 1 105 ? 2.910 17.039 1.577 1.00 92.19 105 ARG A CA 1
ATOM 807 C C . ARG A 1 105 ? 1.633 16.704 2.340 1.00 92.19 105 ARG A C 1
ATOM 809 O O . ARG A 1 105 ? 1.161 17.561 3.092 1.00 92.19 105 ARG A O 1
ATOM 816 N N . PHE A 1 106 ? 1.061 15.525 2.100 1.00 86.44 106 PHE A N 1
ATOM 817 C CA . PHE A 1 106 ? -0.230 15.135 2.664 1.00 86.44 106 PHE A CA 1
ATOM 818 C C . PHE A 1 106 ? -0.089 14.249 3.900 1.00 86.44 106 PHE A C 1
ATOM 820 O O . PHE A 1 106 ? -0.741 14.526 4.904 1.00 86.44 106 PHE A O 1
ATOM 827 N N . VAL A 1 107 ? 0.738 13.195 3.853 1.00 87.50 107 VAL A N 1
ATOM 828 C CA . VAL A 1 107 ? 0.751 12.170 4.912 1.00 87.50 107 VAL A CA 1
ATOM 829 C C . VAL A 1 107 ? 2.147 11.577 5.173 1.00 87.50 107 VAL A C 1
ATOM 831 O O . VAL A 1 107 ? 2.336 10.365 5.081 1.00 87.50 107 VAL A O 1
ATOM 834 N N . PRO A 1 108 ? 3.144 12.384 5.593 1.00 85.06 108 PRO A N 1
ATOM 835 C CA . PRO A 1 108 ? 4.526 11.927 5.806 1.00 85.06 108 PRO A CA 1
ATOM 836 C C . PRO A 1 108 ? 4.701 10.913 6.953 1.00 85.06 108 PRO A C 1
ATOM 838 O O . PRO A 1 108 ? 5.810 10.423 7.178 1.00 85.06 108 PRO A O 1
ATOM 841 N N . LYS A 1 109 ? 3.636 10.637 7.717 1.00 86.88 109 LYS A N 1
ATOM 842 C CA . LYS A 1 109 ? 3.604 9.636 8.793 1.00 86.88 109 LYS A CA 1
ATOM 843 C C . LYS A 1 109 ? 3.174 8.248 8.295 1.00 86.88 109 LYS A C 1
ATOM 845 O O . LYS A 1 109 ? 3.490 7.256 8.946 1.00 86.88 109 LYS A O 1
ATOM 850 N N . ASP A 1 110 ? 2.568 8.162 7.110 1.00 88.94 110 ASP A N 1
ATOM 851 C CA . ASP A 1 110 ? 1.997 6.926 6.560 1.00 88.94 110 ASP A CA 1
ATOM 852 C C . ASP A 1 110 ? 2.937 6.240 5.556 1.00 88.94 110 ASP A C 1
ATOM 854 O O . ASP A 1 110 ? 2.495 5.653 4.567 1.00 88.94 110 ASP A O 1
ATOM 858 N N . ALA A 1 111 ? 4.247 6.283 5.811 1.00 90.38 111 ALA A N 1
ATOM 859 C CA . ALA A 1 111 ? 5.256 5.582 5.010 1.00 90.38 111 ALA A CA 1
ATOM 860 C C . ALA A 1 111 ? 4.965 4.082 4.841 1.00 90.38 111 ALA A C 1
ATOM 862 O O . ALA A 1 111 ? 5.180 3.566 3.741 1.00 90.38 111 ALA A O 1
ATOM 863 N N . PRO A 1 112 ? 4.470 3.353 5.867 1.00 91.12 112 PRO A N 1
ATOM 864 C CA . PRO A 1 112 ? 4.190 1.940 5.685 1.00 91.12 112 PRO A CA 1
ATOM 865 C C . PRO A 1 112 ? 3.047 1.693 4.695 1.00 91.12 112 PRO A C 1
ATOM 867 O O . PRO A 1 112 ? 3.129 0.701 3.991 1.00 91.12 112 PRO A O 1
ATOM 870 N N . ALA A 1 113 ? 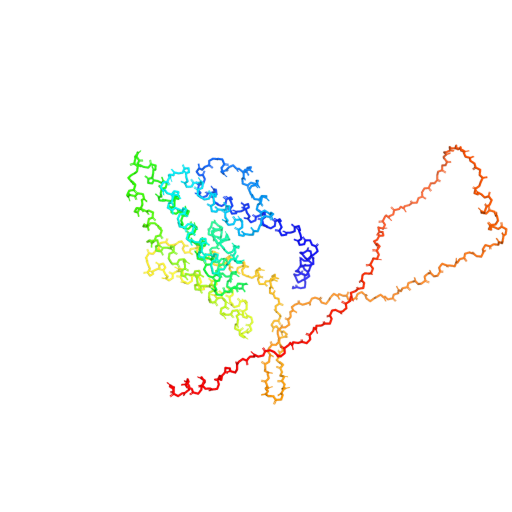2.052 2.579 4.538 1.00 92.38 113 ALA A N 1
ATOM 871 C CA . ALA A 1 113 ? 1.022 2.421 3.501 1.00 92.38 113 ALA A CA 1
ATOM 872 C C . ALA A 1 113 ? 1.653 2.446 2.109 1.00 92.38 113 ALA A C 1
ATOM 874 O O . ALA A 1 113 ? 1.401 1.555 1.299 1.00 92.38 113 ALA A O 1
ATOM 875 N N . LEU A 1 114 ? 2.525 3.422 1.856 1.00 94.06 114 LEU A N 1
ATOM 876 C CA . LEU A 1 114 ? 3.216 3.579 0.579 1.00 94.06 114 LEU A CA 1
ATOM 877 C C . LEU A 1 114 ? 4.094 2.364 0.234 1.00 94.06 114 LEU A C 1
ATOM 879 O O . LEU A 1 114 ? 4.170 1.975 -0.927 1.00 94.06 114 LEU A O 1
ATOM 883 N N . LEU A 1 115 ? 4.726 1.743 1.235 1.00 94.56 115 LEU A N 1
ATOM 884 C CA . LEU A 1 115 ? 5.587 0.565 1.065 1.00 94.56 115 LEU A CA 1
ATOM 885 C C . LEU A 1 115 ? 4.807 -0.753 0.998 1.00 94.56 115 LEU A C 1
ATOM 887 O O . LEU A 1 115 ? 5.114 -1.623 0.184 1.00 94.56 115 LEU A O 1
ATOM 891 N N . LEU A 1 116 ? 3.804 -0.913 1.862 1.00 94.50 116 LEU A N 1
ATOM 892 C CA . LEU A 1 116 ? 3.005 -2.130 1.965 1.00 94.50 116 LEU A CA 1
ATOM 893 C C . LEU A 1 116 ? 2.043 -2.273 0.798 1.00 94.50 116 LEU A C 1
ATOM 895 O O . LEU A 1 116 ? 1.713 -3.400 0.461 1.00 94.50 116 LEU A O 1
ATOM 899 N N . THR A 1 117 ? 1.595 -1.177 0.181 1.00 95.31 117 THR A N 1
ATOM 900 C CA . THR A 1 117 ? 0.678 -1.252 -0.963 1.00 95.31 117 THR A CA 1
ATOM 901 C C . THR A 1 117 ? 1.275 -2.074 -2.104 1.00 95.31 117 THR A C 1
ATOM 903 O O . THR A 1 117 ? 0.728 -3.140 -2.370 1.00 95.31 117 THR A O 1
ATOM 906 N N . PRO A 1 118 ? 2.402 -1.696 -2.742 1.00 94.44 118 PRO A N 1
ATOM 907 C CA . PRO A 1 118 ? 2.961 -2.493 -3.834 1.00 94.44 118 PRO A CA 1
ATOM 908 C C . PRO A 1 118 ? 3.309 -3.923 -3.402 1.00 94.44 118 PRO A C 1
ATOM 910 O O . PRO A 1 118 ? 3.093 -4.864 -4.163 1.00 94.44 118 PRO A O 1
ATOM 913 N N . LEU A 1 119 ? 3.744 -4.110 -2.152 1.00 93.94 119 LEU A N 1
ATOM 914 C CA . LEU A 1 119 ? 3.976 -5.438 -1.589 1.00 93.94 119 LEU A CA 1
ATOM 915 C C . LEU A 1 119 ? 2.692 -6.278 -1.507 1.00 93.94 119 LEU A C 1
ATOM 917 O O . LEU A 1 119 ? 2.709 -7.461 -1.836 1.00 93.94 119 LEU A O 1
ATOM 921 N N . ALA A 1 120 ? 1.576 -5.678 -1.102 1.00 94.50 120 ALA A N 1
ATOM 922 C CA . ALA A 1 120 ? 0.281 -6.336 -1.021 1.00 94.50 120 ALA A CA 1
ATOM 923 C C . ALA A 1 120 ? -0.229 -6.747 -2.407 1.00 94.50 120 ALA A C 1
ATOM 925 O O . ALA A 1 120 ? -0.792 -7.831 -2.538 1.00 94.50 120 ALA A O 1
ATOM 926 N N . PHE A 1 121 ? 0.026 -5.945 -3.446 1.00 92.94 121 PHE A N 1
ATOM 927 C CA . PHE A 1 121 ? -0.267 -6.337 -4.826 1.00 92.94 121 PHE A CA 1
ATOM 928 C C . PHE A 1 121 ? 0.599 -7.518 -5.285 1.00 92.94 121 PHE A C 1
ATOM 930 O O . PHE A 1 121 ? 0.054 -8.489 -5.802 1.00 92.94 121 PHE A O 1
ATOM 937 N N . TRP A 1 122 ? 1.910 -7.519 -5.013 1.00 91.75 122 TRP A N 1
ATOM 938 C CA . TRP A 1 122 ? 2.779 -8.667 -5.332 1.00 91.75 122 TRP A CA 1
ATOM 939 C C . TRP A 1 122 ? 2.393 -9.952 -4.582 1.00 91.75 122 TRP A C 1
ATOM 941 O O . TRP A 1 122 ? 2.517 -11.054 -5.116 1.00 91.75 122 TRP A O 1
ATOM 951 N N . LEU A 1 123 ? 1.881 -9.829 -3.354 1.00 90.94 123 LEU A N 1
ATOM 952 C CA . LEU A 1 123 ? 1.338 -10.946 -2.572 1.00 90.94 123 LEU A CA 1
ATOM 953 C C . LEU A 1 123 ? -0.104 -11.313 -2.955 1.00 90.94 123 LEU A C 1
ATOM 955 O O . LEU A 1 123 ? -0.657 -12.255 -2.395 1.00 90.94 123 LEU A O 1
ATOM 959 N N . HIS A 1 124 ? -0.697 -10.598 -3.913 1.00 90.50 124 HIS A N 1
ATOM 960 C CA . HIS A 1 124 ? -2.072 -10.759 -4.380 1.00 90.50 124 HIS A CA 1
ATOM 961 C C . HIS A 1 124 ? -3.146 -10.581 -3.2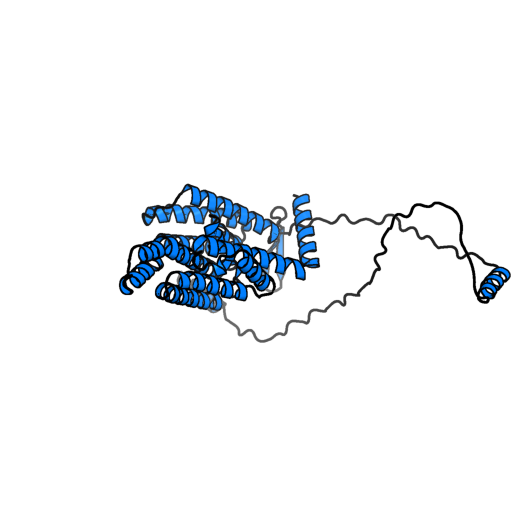92 1.00 90.50 124 HIS A C 1
ATOM 963 O O . HIS A 1 124 ? -4.198 -11.220 -3.309 1.00 90.50 124 HIS A O 1
ATOM 969 N N . VAL A 1 125 ? -2.902 -9.664 -2.355 1.00 93.00 125 VAL A N 1
ATOM 970 C CA . VAL A 1 125 ? -3.862 -9.237 -1.328 1.00 93.00 125 VAL A CA 1
ATOM 971 C C . VAL A 1 125 ? -4.070 -7.715 -1.386 1.00 93.00 125 VAL A C 1
ATOM 973 O O . VAL A 1 125 ? -3.834 -7.010 -0.402 1.00 93.00 125 VAL A O 1
ATOM 976 N N . PRO A 1 126 ? -4.521 -7.157 -2.525 1.00 91.00 126 PRO A N 1
ATOM 977 C CA . PRO A 1 126 ? -4.573 -5.706 -2.721 1.00 91.00 126 PRO A CA 1
ATOM 978 C C . PRO A 1 126 ? -5.554 -4.993 -1.774 1.00 91.00 126 PRO A C 1
ATOM 980 O O . PRO A 1 126 ? -5.342 -3.837 -1.421 1.00 91.00 126 PRO A O 1
ATOM 983 N N . SER A 1 127 ? -6.584 -5.695 -1.285 1.00 94.12 127 SER A N 1
ATOM 984 C CA . SER A 1 127 ? -7.558 -5.156 -0.326 1.00 94.12 127 SER A CA 1
ATOM 985 C C . SER A 1 127 ? -6.994 -4.953 1.087 1.00 94.12 127 SER A C 1
ATOM 987 O O . SER A 1 127 ? -7.608 -4.229 1.871 1.00 94.12 127 SER A O 1
ATOM 989 N N . ALA A 1 128 ? -5.865 -5.577 1.450 1.00 94.75 128 ALA A N 1
ATOM 990 C CA . ALA A 1 128 ? -5.358 -5.528 2.824 1.00 94.75 128 ALA A CA 1
ATOM 991 C C . ALA A 1 128 ? -4.980 -4.109 3.257 1.00 94.75 128 ALA A C 1
ATOM 993 O O . ALA A 1 128 ? -5.338 -3.690 4.354 1.00 94.75 128 ALA A O 1
ATOM 994 N N . VAL A 1 129 ? -4.281 -3.356 2.404 1.00 95.31 129 VAL A N 1
ATOM 995 C CA . VAL A 1 129 ? -3.783 -2.021 2.769 1.00 95.31 129 VAL A CA 1
ATOM 996 C C . VAL A 1 129 ? -4.908 -0.988 2.877 1.00 95.31 129 VAL A C 1
ATOM 998 O O . VAL A 1 129 ? -4.951 -0.306 3.901 1.00 95.31 129 VAL A O 1
ATOM 1001 N N . PRO A 1 130 ? -5.859 -0.893 1.925 1.00 96.00 130 PRO A N 1
ATOM 1002 C CA . PRO A 1 130 ? -7.016 -0.011 2.063 1.00 96.00 130 PRO A CA 1
ATOM 1003 C C . PRO A 1 130 ? -7.852 -0.288 3.317 1.00 96.00 130 PRO A C 1
ATOM 1005 O O . PRO A 1 130 ? -8.244 0.645 4.012 1.00 96.00 130 PRO A O 1
ATOM 1008 N N . VAL A 1 131 ? -8.088 -1.563 3.646 1.00 96.06 131 VAL A N 1
ATOM 1009 C CA . VAL A 1 131 ? -8.840 -1.947 4.852 1.00 96.06 131 VAL A CA 1
ATOM 1010 C C . VAL A 1 131 ? -8.050 -1.614 6.118 1.00 96.06 131 VAL A C 1
ATOM 1012 O O . VAL A 1 131 ? -8.587 -0.994 7.033 1.00 96.06 131 VAL A O 1
ATOM 1015 N N . ALA A 1 132 ? -6.759 -1.952 6.158 1.00 94.38 132 ALA A N 1
ATOM 1016 C CA . ALA A 1 132 ? -5.886 -1.661 7.292 1.00 94.38 132 ALA A CA 1
ATOM 1017 C C . ALA A 1 132 ? -5.789 -0.158 7.584 1.00 94.38 132 ALA A C 1
ATOM 1019 O O . ALA A 1 132 ? -5.936 0.259 8.732 1.00 94.38 132 ALA A O 1
ATOM 1020 N N . TYR A 1 133 ? -5.565 0.663 6.555 1.00 93.19 133 TYR A N 1
ATOM 1021 C CA . TYR A 1 133 ? -5.407 2.109 6.712 1.00 93.19 133 TYR A CA 1
ATOM 1022 C C . TYR A 1 133 ? -6.731 2.859 6.835 1.00 93.19 133 TYR A C 1
ATOM 1024 O O . TYR A 1 133 ? -6.756 3.909 7.467 1.00 93.19 133 TYR A O 1
ATOM 1032 N N . GLY A 1 134 ? -7.837 2.310 6.335 1.00 92.94 134 GLY A N 1
ATOM 1033 C CA . GLY A 1 134 ? -9.165 2.791 6.705 1.00 92.94 134 GLY A CA 1
ATOM 1034 C C . GLY A 1 134 ? -9.500 2.514 8.175 1.00 92.94 134 GLY A C 1
ATOM 1035 O O . GLY A 1 134 ? -10.205 3.298 8.803 1.00 92.94 134 GLY A O 1
ATOM 1036 N N . LEU A 1 135 ? -8.976 1.424 8.749 1.00 92.56 135 LEU A N 1
ATOM 1037 C CA . LEU A 1 135 ? -9.208 1.066 10.150 1.00 92.56 135 LEU A CA 1
ATOM 1038 C C . LEU A 1 135 ? -8.275 1.813 11.123 1.00 92.56 135 LEU A C 1
ATOM 1040 O O . LEU A 1 135 ? -8.703 2.272 12.179 1.00 92.56 135 LEU A O 1
ATOM 1044 N N . ALA A 1 136 ? -6.983 1.898 10.816 1.00 90.50 136 ALA A N 1
ATOM 1045 C CA . ALA A 1 136 ? -5.975 2.438 11.732 1.00 90.50 136 ALA A CA 1
ATOM 1046 C C . ALA A 1 136 ? -5.545 3.877 11.408 1.00 90.50 136 ALA A C 1
ATOM 1048 O O . ALA A 1 136 ? -4.977 4.547 12.270 1.00 90.50 136 ALA A O 1
ATOM 1049 N N . GLY A 1 137 ? -5.769 4.327 10.174 1.00 89.00 137 GLY A N 1
ATOM 1050 C CA . GLY A 1 137 ? -5.299 5.609 9.665 1.00 89.00 137 GLY A CA 1
ATOM 1051 C C . GLY A 1 137 ? -6.362 6.702 9.693 1.00 89.00 137 GLY A C 1
ATOM 1052 O O . GLY A 1 137 ? -7.239 6.743 10.554 1.00 89.00 137 GLY A O 1
ATOM 1053 N N . THR A 1 138 ? -6.237 7.619 8.738 1.00 90.94 138 THR A N 1
ATOM 1054 C CA . THR A 1 138 ? -7.140 8.756 8.532 1.00 90.94 138 THR A CA 1
ATOM 1055 C C . THR A 1 138 ? -7.713 8.706 7.112 1.00 90.94 138 THR A C 1
ATOM 1057 O O . THR A 1 138 ? -7.156 8.014 6.258 1.00 90.94 138 THR A O 1
ATOM 1060 N N . PRO A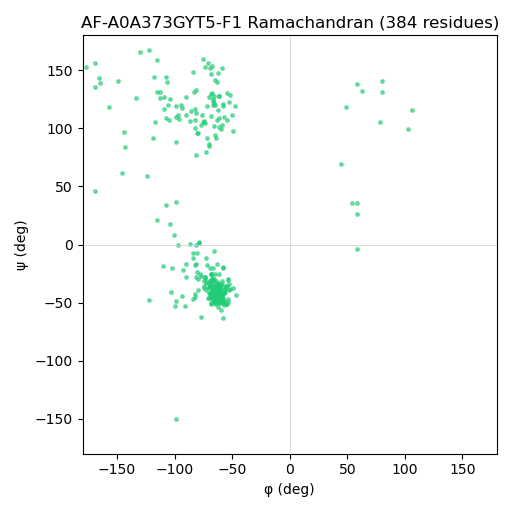 1 139 ? -8.757 9.487 6.778 1.00 91.06 139 PRO A N 1
ATOM 1061 C CA . PRO A 1 139 ? -9.227 9.598 5.394 1.00 91.06 139 PRO A CA 1
ATOM 1062 C C . PRO A 1 139 ? -8.115 9.970 4.400 1.00 91.06 139 PRO A C 1
ATOM 1064 O O . PRO A 1 139 ? -8.108 9.493 3.267 1.00 91.06 139 PRO A O 1
ATOM 1067 N N . LEU A 1 140 ? -7.138 10.783 4.829 1.00 91.75 140 LEU A N 1
ATOM 1068 C CA . LEU A 1 140 ? -6.014 11.192 3.986 1.00 91.75 140 LEU A CA 1
ATOM 1069 C C . LEU A 1 140 ? -5.046 10.041 3.684 1.00 91.75 140 LEU A C 1
ATOM 1071 O O . LEU A 1 140 ? -4.343 10.104 2.676 1.00 91.75 140 LEU A O 1
ATOM 1075 N N . SER A 1 141 ? -5.040 8.967 4.477 1.00 91.50 141 SER A N 1
ATOM 1076 C CA . SER A 1 141 ? -4.226 7.771 4.225 1.00 91.50 141 SER A CA 1
ATOM 1077 C C . SER A 1 141 ? -4.529 7.127 2.863 1.00 91.50 141 SER A C 1
ATOM 1079 O O . SER A 1 141 ? -3.674 6.431 2.308 1.00 91.50 141 SER A O 1
ATOM 1081 N N . ALA A 1 142 ? -5.692 7.429 2.268 1.00 93.00 142 ALA A N 1
ATOM 1082 C CA . ALA A 1 142 ? -6.028 7.074 0.891 1.00 93.00 142 ALA A CA 1
ATOM 1083 C C . ALA A 1 142 ? -4.994 7.590 -0.126 1.00 93.00 142 ALA A C 1
ATOM 1085 O O . ALA A 1 142 ? -4.686 6.880 -1.079 1.00 93.00 142 ALA A O 1
ATOM 1086 N N . PHE A 1 143 ? -4.398 8.770 0.092 1.00 91.94 143 PHE A N 1
ATOM 1087 C CA . PHE A 1 143 ? -3.342 9.302 -0.778 1.00 91.94 143 PHE A CA 1
ATOM 1088 C C . PHE A 1 143 ? -2.061 8.467 -0.713 1.00 91.94 143 PHE A C 1
ATOM 1090 O O . PHE A 1 143 ? -1.443 8.219 -1.744 1.00 91.94 143 PHE A O 1
ATOM 1097 N N . SER A 1 144 ? -1.671 8.001 0.478 1.00 93.00 144 SER A N 1
ATOM 1098 C CA . SER A 1 144 ? -0.475 7.162 0.633 1.00 93.00 144 SER A CA 1
ATOM 1099 C C . SER A 1 144 ? -0.662 5.804 -0.051 1.00 93.00 144 SER A C 1
ATOM 1101 O O . SER A 1 144 ? 0.202 5.365 -0.815 1.00 93.00 144 SER A O 1
ATOM 1103 N N . ALA A 1 145 ? -1.834 5.183 0.134 1.00 93.81 145 ALA A N 1
ATOM 1104 C CA . ALA A 1 145 ? -2.198 3.963 -0.581 1.00 93.81 145 ALA A CA 1
ATOM 1105 C C . ALA A 1 145 ? -2.233 4.190 -2.103 1.00 93.81 145 ALA A C 1
ATOM 1107 O O . ALA A 1 145 ? -1.650 3.412 -2.852 1.00 93.81 145 ALA A O 1
ATOM 1108 N N . ALA A 1 146 ? -2.833 5.289 -2.569 1.00 94.44 146 ALA A N 1
ATOM 1109 C CA . ALA A 1 146 ? -2.873 5.644 -3.986 1.00 94.44 146 ALA A CA 1
ATOM 1110 C C . ALA A 1 146 ? -1.467 5.791 -4.590 1.00 94.44 146 ALA A C 1
ATOM 1112 O O . ALA A 1 146 ? -1.189 5.208 -5.636 1.00 94.44 146 ALA A O 1
ATOM 1113 N N . CYS A 1 147 ? -0.549 6.487 -3.911 1.00 95.06 147 CYS A N 1
ATOM 1114 C CA . CYS A 1 147 ? 0.845 6.575 -4.345 1.00 95.06 147 CYS A CA 1
ATOM 1115 C C . CYS A 1 147 ? 1.482 5.183 -4.487 1.00 95.06 147 CYS A C 1
ATOM 1117 O O . CYS A 1 147 ? 2.164 4.920 -5.474 1.00 95.06 147 CYS A O 1
ATOM 1119 N N . GLY A 1 148 ? 1.222 4.272 -3.547 1.00 95.19 148 GLY A N 1
ATOM 1120 C CA . GLY A 1 148 ? 1.725 2.902 -3.612 1.00 95.19 148 GLY A CA 1
ATOM 1121 C C . GLY A 1 148 ? 1.136 2.072 -4.760 1.00 95.19 148 GLY A C 1
ATOM 1122 O O . GLY A 1 148 ? 1.869 1.304 -5.384 1.00 95.19 148 GLY A O 1
ATOM 1123 N N . VAL A 1 149 ? -0.147 2.263 -5.093 1.00 96.31 149 VAL A N 1
ATOM 1124 C CA . VAL A 1 149 ? -0.783 1.654 -6.279 1.00 96.31 149 VAL A CA 1
ATOM 1125 C C . VAL A 1 149 ? -0.082 2.120 -7.555 1.00 96.31 149 VAL A C 1
ATOM 1127 O O . VAL A 1 149 ? 0.270 1.293 -8.394 1.00 96.31 149 VAL A O 1
ATOM 1130 N N . VAL A 1 150 ? 0.180 3.426 -7.691 1.00 96.56 150 VAL A N 1
ATOM 1131 C CA . VAL A 1 150 ? 0.880 3.967 -8.869 1.00 96.56 150 VAL A CA 1
ATOM 1132 C C . VAL A 1 150 ? 2.292 3.388 -8.980 1.00 96.56 150 VAL A C 1
ATOM 1134 O O . VAL A 1 150 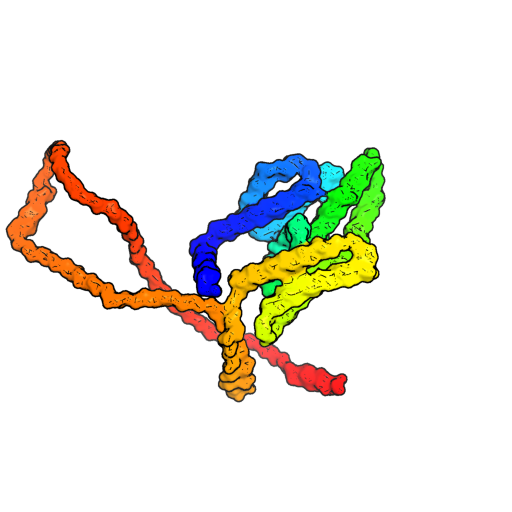? 2.714 3.023 -10.073 1.00 96.56 150 VAL A O 1
ATOM 1137 N N . VAL A 1 151 ? 3.017 3.238 -7.864 1.00 96.44 151 VAL A N 1
ATOM 1138 C CA . VAL A 1 151 ? 4.349 2.604 -7.864 1.00 96.44 151 VAL A CA 1
ATOM 1139 C C . VAL A 1 151 ? 4.282 1.155 -8.353 1.00 96.44 151 VAL A C 1
ATOM 1141 O O . VAL A 1 151 ? 5.112 0.760 -9.174 1.00 96.44 151 VAL A O 1
ATOM 1144 N N . TYR A 1 152 ? 3.302 0.374 -7.887 1.00 95.88 152 TYR A N 1
ATOM 1145 C CA . TYR A 1 152 ? 3.100 -1.006 -8.333 1.00 95.88 152 TYR A CA 1
ATOM 1146 C C . TYR A 1 152 ? 2.847 -1.085 -9.841 1.00 95.88 152 TYR A C 1
ATOM 1148 O O . TYR A 1 152 ? 3.615 -1.738 -10.548 1.00 95.88 152 TYR A O 1
ATOM 1156 N N . TYR A 1 153 ? 1.835 -0.366 -10.337 1.00 95.19 153 TYR A N 1
ATOM 1157 C CA . TYR A 1 153 ? 1.467 -0.388 -11.756 1.00 95.19 153 TYR A CA 1
ATOM 1158 C C . TYR A 1 153 ? 2.553 0.203 -12.656 1.00 95.19 153 TYR A C 1
ATOM 1160 O O . TYR A 1 153 ? 2.715 -0.244 -13.786 1.00 95.19 153 TYR A O 1
ATOM 1168 N N . MET A 1 154 ? 3.345 1.163 -12.169 1.00 95.81 154 MET A N 1
ATOM 1169 C CA . MET A 1 154 ? 4.512 1.646 -12.904 1.00 95.81 154 MET A CA 1
ATOM 1170 C C . MET A 1 154 ? 5.561 0.538 -13.061 1.00 95.81 154 MET A C 1
ATOM 1172 O O . MET A 1 154 ? 6.086 0.358 -14.156 1.00 95.81 154 MET A O 1
ATOM 1176 N N . CYS A 1 155 ? 5.866 -0.216 -11.999 1.00 95.12 155 CYS A N 1
ATOM 1177 C CA . CYS A 1 155 ? 6.815 -1.328 -12.088 1.00 95.12 155 CYS A CA 1
ATOM 1178 C C . CYS A 1 155 ? 6.287 -2.449 -12.995 1.00 95.12 155 CYS A C 1
ATOM 1180 O O . CYS A 1 155 ? 7.037 -2.964 -13.820 1.00 95.12 155 CYS A O 1
ATOM 1182 N N . ASP A 1 156 ? 5.002 -2.787 -12.870 1.00 93.56 156 ASP A N 1
ATOM 1183 C CA . ASP A 1 156 ? 4.328 -3.785 -13.706 1.00 93.56 156 ASP A CA 1
ATOM 1184 C C . ASP A 1 156 ? 4.307 -3.382 -15.190 1.00 93.56 156 ASP A C 1
ATOM 1186 O O . ASP A 1 156 ? 4.703 -4.160 -16.051 1.00 93.56 156 ASP A O 1
ATOM 1190 N N . MET A 1 157 ? 3.984 -2.124 -15.507 1.00 93.50 157 MET A N 1
ATOM 1191 C CA . MET A 1 157 ? 4.062 -1.584 -16.869 1.00 93.50 157 MET A CA 1
ATOM 1192 C C . MET A 1 157 ? 5.485 -1.656 -17.440 1.00 93.50 157 MET A C 1
ATOM 1194 O O . MET A 1 157 ? 5.664 -1.955 -18.624 1.00 93.50 157 MET A O 1
ATOM 1198 N N . ILE A 1 158 ? 6.504 -1.352 -16.631 1.00 94.12 158 ILE A N 1
ATOM 1199 C CA . ILE A 1 158 ? 7.899 -1.407 -17.079 1.00 94.12 158 ILE A CA 1
ATOM 1200 C C . ILE A 1 158 ? 8.282 -2.846 -17.446 1.00 94.12 158 ILE A C 1
ATOM 1202 O O . ILE A 1 158 ? 8.829 -3.061 -18.525 1.00 94.12 158 ILE A O 1
ATOM 1206 N N . HIS A 1 159 ? 7.927 -3.821 -16.612 1.00 92.44 159 HIS A N 1
ATOM 1207 C CA . HIS A 1 159 ? 8.204 -5.229 -16.886 1.00 92.44 159 HIS A CA 1
ATOM 1208 C C . HIS A 1 159 ? 7.354 -5.796 -18.038 1.00 92.44 159 HIS A C 1
ATOM 1210 O O . HIS A 1 159 ? 7.870 -6.437 -18.948 1.00 92.44 159 HIS A O 1
ATOM 1216 N N . GLY A 1 160 ? 6.049 -5.527 -18.046 1.00 89.44 160 GLY A N 1
ATOM 1217 C CA . GLY A 1 160 ? 5.107 -6.124 -18.992 1.00 89.44 160 GLY A CA 1
ATOM 1218 C C . GLY A 1 160 ? 5.063 -5.467 -20.375 1.00 89.44 160 GLY A C 1
ATOM 1219 O O . GLY A 1 160 ? 4.725 -6.138 -21.348 1.00 89.44 160 GLY A O 1
ATOM 1220 N N . LYS A 1 161 ? 5.384 -4.169 -20.492 1.00 90.56 161 LYS A N 1
ATOM 1221 C CA . LYS A 1 161 ? 5.268 -3.411 -21.757 1.00 90.56 161 LYS A CA 1
ATOM 1222 C C . LYS A 1 161 ? 6.582 -2.793 -22.222 1.00 90.56 161 LYS A C 1
ATOM 1224 O O . LYS A 1 161 ? 6.935 -2.947 -23.389 1.00 90.56 161 LYS A O 1
ATOM 1229 N N . MET A 1 162 ? 7.311 -2.108 -21.335 1.00 90.69 162 MET A N 1
ATOM 1230 C CA . MET A 1 162 ? 8.555 -1.423 -21.728 1.00 90.69 162 MET A CA 1
ATOM 1231 C C . MET A 1 162 ? 9.648 -2.415 -22.088 1.00 90.69 162 MET A C 1
ATOM 1233 O O . MET A 1 162 ? 10.244 -2.312 -23.152 1.00 90.69 162 MET A O 1
ATOM 1237 N N . GLU A 1 163 ? 9.915 -3.379 -21.214 1.00 90.62 163 GLU A N 1
ATOM 1238 C CA . GLU A 1 163 ? 10.989 -4.343 -21.420 1.00 90.62 163 GLU A CA 1
ATOM 1239 C C . GLU A 1 163 ? 10.871 -5.088 -22.770 1.00 90.62 163 GLU A C 1
ATOM 1241 O O . GLU A 1 163 ? 11.830 -5.031 -23.547 1.00 90.62 163 GLU A O 1
ATOM 1246 N N . PRO A 1 164 ? 9.717 -5.686 -23.140 1.00 90.06 164 PRO A N 1
ATOM 1247 C CA . PRO A 1 164 ? 9.551 -6.306 -24.454 1.00 90.06 164 PRO A CA 1
ATOM 1248 C C . PRO A 1 164 ? 9.722 -5.330 -25.623 1.00 90.06 164 PRO A C 1
ATOM 1250 O O . PRO A 1 164 ? 10.348 -5.684 -26.621 1.00 90.06 164 PRO A O 1
ATOM 1253 N N . LEU A 1 165 ? 9.198 -4.102 -25.510 1.00 88.31 165 LEU A N 1
ATOM 1254 C CA . LEU A 1 165 ? 9.320 -3.077 -26.553 1.00 88.31 165 LEU A CA 1
ATOM 1255 C C . LEU A 1 165 ? 10.787 -2.732 -26.818 1.00 88.31 165 LEU A C 1
ATOM 1257 O O . LEU A 1 165 ? 11.207 -2.632 -27.971 1.00 88.31 165 LEU A O 1
ATOM 1261 N N . LEU A 1 166 ? 11.572 -2.574 -25.753 1.00 88.81 166 LEU A N 1
ATOM 1262 C CA . LEU A 1 166 ? 12.977 -2.202 -25.851 1.00 88.81 166 LEU A CA 1
ATOM 1263 C C . LEU A 1 166 ? 13.866 -3.348 -26.333 1.00 88.81 166 LEU A C 1
ATOM 1265 O O . LEU A 1 166 ? 14.843 -3.086 -27.025 1.00 88.81 166 LEU A O 1
ATOM 1269 N N . TYR A 1 167 ? 13.531 -4.601 -26.017 1.00 87.00 167 TYR A N 1
ATOM 1270 C CA . TYR A 1 167 ? 14.250 -5.754 -26.563 1.00 87.00 167 TYR A CA 1
ATOM 1271 C C . TYR A 1 167 ? 13.875 -6.071 -28.016 1.00 87.00 167 TYR A C 1
ATOM 1273 O O . TYR A 1 167 ? 14.695 -6.630 -28.742 1.00 87.00 167 TYR A O 1
ATOM 1281 N N . ALA A 1 168 ? 12.660 -5.724 -28.452 1.00 85.12 168 ALA A N 1
ATOM 1282 C CA . ALA A 1 168 ? 12.209 -5.944 -29.825 1.00 85.12 168 ALA A CA 1
ATOM 1283 C C . ALA A 1 168 ? 12.765 -4.914 -30.825 1.00 85.12 168 ALA A C 1
ATOM 1285 O O . ALA A 1 168 ? 12.867 -5.212 -32.015 1.00 85.12 168 ALA A O 1
ATOM 1286 N N . ALA A 1 169 ? 13.116 -3.710 -30.368 1.00 77.19 169 ALA A N 1
ATOM 1287 C CA . ALA A 1 169 ? 13.659 -2.653 -31.212 1.00 77.19 169 ALA A CA 1
ATOM 1288 C C . ALA A 1 169 ? 15.194 -2.598 -31.118 1.00 77.19 169 ALA A C 1
ATOM 1290 O O . ALA A 1 169 ? 15.739 -2.306 -30.059 1.00 77.19 169 ALA A O 1
ATOM 1291 N N . GLU A 1 170 ? 15.905 -2.797 -32.237 1.00 67.31 170 GLU A N 1
ATOM 1292 C CA . GLU A 1 170 ? 17.376 -2.648 -32.289 1.00 67.31 170 GLU A CA 1
ATOM 1293 C C . GLU A 1 170 ? 17.839 -1.236 -31.878 1.00 67.31 170 GLU A C 1
ATOM 1295 O O . GLU A 1 170 ? 18.908 -1.068 -31.291 1.00 67.31 170 GLU A O 1
ATOM 1300 N N . ALA A 1 171 ? 17.013 -0.224 -32.157 1.00 74.31 171 ALA A N 1
ATOM 1301 C CA . ALA A 1 171 ? 17.156 1.141 -31.668 1.00 74.31 171 ALA A CA 1
ATOM 1302 C C . ALA A 1 171 ? 15.754 1.720 -31.392 1.00 74.31 171 ALA A C 1
ATOM 1304 O O . ALA A 1 171 ? 15.088 2.169 -32.329 1.00 74.31 171 ALA A O 1
ATOM 1305 N N . PRO A 1 172 ? 15.261 1.684 -30.141 1.00 76.75 172 PRO A N 1
ATOM 1306 C CA . PRO A 1 172 ? 13.928 2.179 -29.830 1.00 76.75 172 PRO A CA 1
ATOM 1307 C C . PRO A 1 172 ? 13.860 3.695 -30.039 1.00 76.75 172 PRO A C 1
ATOM 1309 O O . PRO A 1 172 ? 14.641 4.459 -29.465 1.00 76.75 172 PRO A O 1
ATOM 1312 N N . GLU A 1 173 ? 12.907 4.146 -30.855 1.00 86.06 173 GLU A N 1
ATOM 1313 C CA . GLU A 1 173 ? 12.646 5.573 -31.019 1.00 86.06 173 GLU A CA 1
ATOM 1314 C C . GLU A 1 173 ? 12.216 6.183 -29.680 1.00 86.06 173 GLU A C 1
ATOM 1316 O O . GLU A 1 173 ? 11.276 5.714 -29.033 1.00 86.06 173 GLU A O 1
ATOM 1321 N N . ILE A 1 174 ? 12.881 7.266 -29.268 1.00 88.44 174 ILE A N 1
ATOM 1322 C CA . ILE A 1 174 ? 12.607 7.944 -27.990 1.00 88.44 174 ILE A CA 1
ATOM 1323 C C . ILE A 1 174 ? 11.132 8.354 -27.897 1.00 88.44 174 ILE A C 1
ATOM 1325 O O . ILE A 1 174 ? 10.515 8.217 -26.843 1.00 88.44 174 ILE A O 1
ATOM 1329 N N . THR A 1 175 ? 10.555 8.820 -29.004 1.00 89.56 175 THR A N 1
ATOM 1330 C CA . THR A 1 175 ? 9.138 9.186 -29.121 1.00 89.56 175 THR A CA 1
ATOM 1331 C C . THR A 1 175 ? 8.212 8.018 -28.801 1.00 89.56 175 THR A C 1
ATOM 1333 O O . THR A 1 175 ? 7.268 8.207 -28.037 1.00 89.56 175 THR A O 1
ATOM 1336 N N . ALA A 1 176 ? 8.500 6.821 -29.317 1.00 90.31 176 ALA A N 1
ATOM 1337 C CA . ALA A 1 176 ? 7.714 5.621 -29.048 1.00 90.31 176 ALA A CA 1
ATOM 1338 C C . ALA A 1 176 ? 7.821 5.195 -27.576 1.00 90.31 176 ALA A C 1
ATOM 1340 O O . ALA A 1 176 ? 6.804 4.935 -26.940 1.00 90.31 176 ALA A O 1
ATOM 1341 N N . VAL A 1 177 ? 9.032 5.214 -27.003 1.00 91.38 177 VAL A N 1
ATOM 1342 C CA . VAL A 1 177 ? 9.259 4.897 -25.578 1.00 91.38 177 VAL A CA 1
ATOM 1343 C C . VAL A 1 177 ? 8.493 5.857 -24.668 1.00 91.38 177 VAL A C 1
ATOM 1345 O O . VAL A 1 177 ? 7.840 5.429 -23.719 1.00 91.38 177 VAL A O 1
ATOM 1348 N N . VAL A 1 178 ? 8.540 7.161 -24.960 1.00 93.44 178 VAL A N 1
ATOM 1349 C CA . VAL A 1 178 ? 7.798 8.165 -24.187 1.00 93.44 178 VAL A CA 1
ATOM 1350 C C . VAL A 1 178 ? 6.291 7.950 -24.334 1.00 93.44 178 VAL A C 1
ATOM 1352 O O . VAL A 1 178 ? 5.591 7.898 -23.327 1.00 93.44 178 VAL A O 1
ATOM 1355 N N . GLN A 1 179 ? 5.778 7.790 -25.555 1.00 92.19 179 GLN A N 1
ATOM 1356 C CA . GLN A 1 179 ? 4.346 7.586 -25.790 1.00 92.19 179 GLN A CA 1
ATOM 1357 C C . GLN A 1 179 ? 3.815 6.342 -25.083 1.00 92.19 179 GLN A C 1
ATOM 1359 O O . GLN A 1 179 ? 2.788 6.425 -24.410 1.00 92.19 179 GLN A O 1
ATOM 1364 N N . GLU A 1 180 ? 4.523 5.219 -25.188 1.00 92.12 180 GLU A N 1
ATOM 1365 C CA . GLU A 1 180 ? 4.115 3.987 -24.523 1.00 92.12 180 GLU A CA 1
ATOM 1366 C C . GLU A 1 180 ? 4.127 4.163 -23.001 1.00 92.12 180 GLU A C 1
ATOM 1368 O O . GLU A 1 180 ? 3.229 3.675 -22.322 1.00 92.12 180 GLU A O 1
ATOM 1373 N N . PHE A 1 181 ? 5.085 4.918 -22.447 1.00 93.44 181 PHE A N 1
ATOM 1374 C CA . PHE A 1 181 ? 5.157 5.156 -21.004 1.00 93.44 181 PHE A CA 1
ATOM 1375 C C . PHE A 1 181 ? 3.983 5.999 -20.517 1.00 93.44 181 PHE A C 1
ATOM 1377 O O . PHE A 1 181 ? 3.341 5.666 -19.523 1.00 93.44 181 PHE A O 1
ATOM 1384 N N . PHE A 1 182 ? 3.652 7.070 -21.239 1.00 92.31 182 PHE A N 1
ATOM 1385 C CA . PHE A 1 182 ? 2.492 7.894 -20.910 1.00 92.31 182 PHE A CA 1
ATOM 1386 C C . PHE A 1 182 ? 1.177 7.123 -21.063 1.00 92.31 182 PHE A C 1
ATOM 1388 O O . PHE A 1 182 ? 0.310 7.227 -20.196 1.00 92.31 182 PHE A O 1
ATOM 1395 N N . ASN A 1 183 ? 1.029 6.329 -22.126 1.00 91.25 183 ASN A N 1
ATOM 1396 C CA . ASN A 1 183 ? -0.157 5.501 -22.329 1.00 91.25 183 ASN A CA 1
ATOM 1397 C C . ASN A 1 183 ? -0.281 4.433 -21.238 1.00 91.25 183 ASN A C 1
ATOM 1399 O O . ASN A 1 183 ? -1.347 4.278 -20.649 1.00 91.25 183 ASN A O 1
ATOM 1403 N N . GLY A 1 184 ? 0.806 3.729 -20.930 1.00 88.50 184 GLY A N 1
ATOM 1404 C CA . GLY A 1 184 ? 0.811 2.673 -19.929 1.00 88.50 184 GLY A CA 1
ATOM 1405 C C . GLY A 1 184 ? 0.617 3.175 -18.497 1.00 88.50 184 GLY A C 1
ATOM 1406 O O . GLY A 1 184 ? 0.112 2.415 -17.677 1.00 88.50 184 GLY A O 1
ATOM 1407 N N . LEU A 1 185 ? 0.963 4.433 -18.197 1.00 91.38 185 LEU A N 1
ATOM 1408 C CA . LEU A 1 185 ? 0.760 5.017 -16.872 1.00 91.38 185 LEU A CA 1
ATOM 1409 C C . LEU A 1 185 ? -0.599 5.715 -16.749 1.00 91.38 185 LEU A C 1
ATOM 1411 O O . LEU A 1 185 ? -1.351 5.428 -15.830 1.00 91.38 185 LEU A O 1
ATOM 1415 N N . PHE A 1 186 ? -0.943 6.629 -17.660 1.00 88.88 186 PHE A N 1
ATOM 1416 C CA . PHE A 1 186 ? -2.131 7.483 -17.509 1.00 88.88 186 PHE A CA 1
ATOM 1417 C C . PHE A 1 186 ? -3.395 6.927 -18.163 1.00 88.88 186 PHE A C 1
ATOM 1419 O O . PHE A 1 186 ? -4.493 7.326 -17.782 1.00 88.88 186 PHE A O 1
ATOM 1426 N N . ARG A 1 187 ? -3.270 6.024 -19.141 1.00 89.06 187 ARG A N 1
ATOM 1427 C CA . ARG A 1 187 ? -4.419 5.385 -19.810 1.00 89.06 187 ARG A CA 1
ATOM 1428 C C . ARG A 1 187 ? -4.635 3.949 -19.342 1.00 89.06 187 ARG A C 1
ATOM 1430 O O . ARG A 1 187 ? -5.311 3.177 -20.013 1.00 89.06 187 ARG A O 1
ATOM 1437 N N . ASN A 1 188 ? -4.053 3.588 -18.202 1.00 91.19 188 ASN A N 1
ATOM 1438 C CA . ASN A 1 188 ? -4.279 2.294 -17.586 1.00 91.19 188 ASN A CA 1
ATOM 1439 C C . ASN A 1 188 ? -5.597 2.312 -16.804 1.00 91.19 188 ASN A C 1
ATOM 1441 O O . ASN A 1 188 ? -5.656 2.759 -15.658 1.00 91.19 188 ASN A O 1
ATOM 1445 N N . GLU A 1 189 ? -6.657 1.842 -17.458 1.00 91.38 189 GLU A N 1
ATOM 1446 C CA . GLU A 1 189 ? -8.006 1.764 -16.890 1.00 91.38 189 GLU A CA 1
ATOM 1447 C C . GLU A 1 189 ? -8.066 0.836 -15.671 1.00 91.38 189 GLU A C 1
ATOM 1449 O O . GLU A 1 189 ? -8.781 1.132 -14.714 1.00 91.38 189 GLU A O 1
ATOM 1454 N N . GLU A 1 190 ? -7.255 -0.226 -15.647 1.00 92.25 190 GLU A N 1
ATOM 1455 C CA . GLU A 1 190 ? -7.143 -1.128 -14.500 1.00 92.25 190 GLU A CA 1
ATOM 1456 C C . GLU A 1 190 ? -6.549 -0.409 -13.282 1.00 92.25 190 GLU A C 1
ATOM 1458 O O . GLU A 1 190 ? -7.121 -0.449 -12.192 1.00 92.25 190 GLU A O 1
ATOM 1463 N N . MET A 1 191 ? -5.452 0.332 -13.473 1.00 94.69 191 MET A N 1
ATOM 1464 C CA . MET A 1 191 ? -4.851 1.141 -12.410 1.00 94.69 191 MET A CA 1
ATOM 1465 C C . MET A 1 191 ? -5.841 2.183 -11.876 1.00 94.69 191 MET A C 1
ATOM 1467 O O . MET A 1 191 ? -5.954 2.357 -10.663 1.00 94.69 191 MET A O 1
ATOM 1471 N N . LEU A 1 192 ? -6.569 2.874 -12.762 1.00 93.50 192 LEU A N 1
ATOM 1472 C CA . LEU A 1 192 ? -7.574 3.866 -12.367 1.00 93.50 192 LEU A CA 1
ATOM 1473 C C . LEU A 1 192 ? -8.712 3.230 -11.562 1.00 93.50 192 LEU A C 1
ATOM 1475 O O . LEU A 1 192 ? -9.109 3.776 -10.530 1.00 93.50 192 LEU A O 1
ATOM 1479 N N . LEU A 1 193 ? -9.196 2.062 -11.987 1.00 94.81 193 LEU A N 1
ATOM 1480 C CA . LEU A 1 193 ? -10.202 1.302 -11.255 1.00 94.81 193 LEU A CA 1
ATOM 1481 C C . LEU A 1 193 ? -9.709 0.934 -9.851 1.00 94.81 193 LEU A C 1
ATOM 1483 O O . LEU A 1 193 ? -10.414 1.165 -8.868 1.00 94.81 193 LEU A O 1
ATOM 1487 N N . VAL A 1 194 ? -8.482 0.421 -9.740 1.00 95.25 194 VAL A N 1
ATOM 1488 C CA . VAL A 1 194 ? -7.879 0.059 -8.453 1.00 95.25 194 VAL A CA 1
ATOM 1489 C C . VAL A 1 194 ? -7.673 1.280 -7.559 1.00 95.25 194 VAL A C 1
ATOM 1491 O O . VAL A 1 194 ? -7.933 1.200 -6.360 1.00 95.25 194 VAL A O 1
ATOM 1494 N N . LEU A 1 195 ? -7.251 2.421 -8.110 1.00 96.00 195 LEU A N 1
ATOM 1495 C CA . LEU A 1 195 ? -7.116 3.671 -7.357 1.00 96.00 195 LEU A CA 1
ATOM 1496 C C . LEU A 1 195 ? -8.449 4.096 -6.738 1.00 96.00 195 LEU A C 1
ATOM 1498 O O . LEU A 1 195 ? -8.499 4.408 -5.546 1.00 96.00 195 LEU A O 1
ATOM 1502 N N . ILE A 1 196 ? -9.528 4.059 -7.524 1.00 95.38 196 ILE A N 1
ATOM 1503 C CA . ILE A 1 196 ? -10.880 4.376 -7.054 1.00 95.38 196 ILE A CA 1
ATOM 1504 C C . ILE A 1 196 ? -11.321 3.365 -5.989 1.00 95.38 196 ILE A C 1
ATOM 1506 O O . ILE A 1 196 ? -11.790 3.769 -4.925 1.00 95.38 196 ILE A O 1
ATOM 1510 N N . ALA A 1 197 ? -11.122 2.065 -6.227 1.00 96.12 197 ALA A N 1
ATOM 1511 C CA . ALA A 1 197 ? -11.478 1.013 -5.278 1.00 96.12 197 ALA A CA 1
ATOM 1512 C C . ALA A 1 197 ? -10.741 1.175 -3.940 1.00 96.12 197 ALA A C 1
ATOM 1514 O O . ALA A 1 197 ? -11.371 1.141 -2.882 1.00 96.12 197 ALA A O 1
ATOM 1515 N N . CYS A 1 198 ? -9.428 1.413 -3.967 1.00 96.31 198 CYS A N 1
ATOM 1516 C CA . CYS A 1 198 ? -8.616 1.647 -2.776 1.00 96.31 198 CYS A CA 1
ATOM 1517 C C . CYS A 1 198 ? -9.064 2.906 -2.024 1.00 96.31 198 CYS A C 1
ATOM 1519 O O . CYS A 1 198 ? -9.279 2.844 -0.814 1.00 96.31 198 CYS A O 1
ATOM 1521 N N . ALA A 1 199 ? -9.244 4.029 -2.725 1.00 96.44 199 ALA A N 1
ATOM 1522 C CA . ALA A 1 199 ? -9.647 5.288 -2.106 1.00 96.44 199 ALA A CA 1
ATOM 1523 C C . ALA A 1 199 ? -11.030 5.181 -1.447 1.00 96.44 199 ALA A C 1
ATOM 1525 O O . ALA A 1 199 ? -11.175 5.503 -0.268 1.00 96.44 199 ALA A O 1
ATOM 1526 N N . LEU A 1 200 ? -12.030 4.664 -2.169 1.00 96.75 200 LEU A N 1
ATOM 1527 C CA . LEU A 1 200 ? -13.379 4.477 -1.633 1.00 96.75 200 LEU A CA 1
ATOM 1528 C C . LEU A 1 200 ? -13.399 3.491 -0.465 1.00 96.75 200 LEU A C 1
ATOM 1530 O O . LEU A 1 200 ? -14.114 3.723 0.504 1.00 96.75 200 LEU A O 1
ATOM 1534 N N . THR A 1 201 ? -12.588 2.431 -0.514 1.00 96.88 201 THR A N 1
ATOM 1535 C CA . THR A 1 201 ? -12.488 1.466 0.590 1.00 96.88 201 THR A CA 1
ATOM 1536 C C . THR A 1 201 ? -11.916 2.114 1.847 1.00 96.88 201 THR A C 1
ATOM 1538 O O . THR A 1 201 ? -12.507 1.965 2.912 1.00 96.88 201 THR A O 1
ATOM 1541 N N . VAL A 1 202 ? -10.820 2.880 1.744 1.00 96.44 202 VAL A N 1
ATOM 1542 C CA . VAL A 1 202 ? -10.249 3.607 2.896 1.00 96.44 202 VAL A CA 1
ATOM 1543 C C . VAL A 1 202 ? -11.287 4.548 3.504 1.00 96.44 202 VAL A C 1
ATOM 1545 O O . VAL A 1 202 ? -11.493 4.534 4.717 1.00 96.44 202 VAL A O 1
ATOM 1548 N N . LEU A 1 203 ? -11.969 5.338 2.668 1.00 96.62 203 LEU A N 1
ATOM 1549 C CA . LEU A 1 203 ? -12.979 6.295 3.122 1.00 96.62 203 LEU A CA 1
ATOM 1550 C C . LEU A 1 203 ? -14.172 5.600 3.785 1.00 96.62 203 LEU A C 1
ATOM 1552 O O . LEU A 1 203 ? -14.598 6.023 4.858 1.00 96.62 203 LEU A O 1
ATOM 1556 N N . LEU A 1 204 ? -14.682 4.524 3.180 1.00 96.88 204 LEU A N 1
ATOM 1557 C CA . LEU A 1 204 ? -15.813 3.759 3.698 1.00 96.88 204 LEU A CA 1
ATOM 1558 C C . LEU A 1 204 ? -15.481 3.113 5.046 1.00 96.88 204 LEU A C 1
ATOM 1560 O O . LEU A 1 204 ? -16.237 3.270 6.002 1.00 96.88 204 LEU A O 1
ATOM 1564 N N . VAL A 1 205 ? -14.345 2.415 5.138 1.00 96.88 205 VAL A N 1
ATOM 1565 C CA . VAL A 1 205 ? -13.903 1.766 6.381 1.00 96.88 205 VAL A CA 1
ATOM 1566 C C . VAL A 1 205 ? -13.724 2.818 7.471 1.00 96.88 205 VAL A C 1
ATOM 1568 O O . VAL A 1 205 ? -14.262 2.654 8.564 1.00 96.88 205 VAL A O 1
ATOM 1571 N N . ASN A 1 206 ? -13.045 3.928 7.165 1.00 95.56 206 ASN A N 1
ATOM 1572 C CA . ASN A 1 206 ? -12.823 4.995 8.134 1.00 95.56 206 ASN A CA 1
ATOM 1573 C C . ASN A 1 206 ? -14.147 5.619 8.606 1.00 95.56 206 ASN A C 1
ATOM 1575 O O . ASN A 1 206 ? -14.326 5.838 9.802 1.00 95.56 206 ASN A O 1
ATOM 1579 N N . ALA A 1 207 ? -15.091 5.873 7.697 1.00 95.38 207 ALA A N 1
ATOM 1580 C CA . ALA A 1 207 ? -16.401 6.420 8.044 1.00 95.38 207 ALA A CA 1
ATOM 1581 C C . ALA A 1 207 ? -17.201 5.472 8.955 1.00 95.38 207 ALA A C 1
ATOM 1583 O O . ALA A 1 207 ? -17.710 5.899 9.990 1.00 95.38 207 ALA A O 1
ATOM 1584 N N . ILE A 1 208 ? -17.266 4.178 8.615 1.00 95.00 208 ILE A N 1
ATOM 1585 C CA . ILE A 1 208 ? -17.997 3.182 9.414 1.00 95.00 208 ILE A CA 1
ATOM 1586 C C . ILE A 1 208 ? -17.334 2.993 10.781 1.00 95.00 208 ILE A C 1
ATOM 1588 O O . ILE A 1 208 ? -18.029 2.912 11.791 1.00 95.00 208 ILE A O 1
ATOM 1592 N N . ARG A 1 209 ? -15.999 2.979 10.846 1.00 91.12 209 ARG A N 1
ATOM 1593 C CA . ARG A 1 209 ? -15.249 2.803 12.097 1.00 91.12 209 ARG A CA 1
ATOM 1594 C C . ARG A 1 209 ? -15.553 3.883 13.138 1.00 91.12 209 ARG A C 1
ATOM 1596 O O . ARG A 1 209 ? -15.540 3.592 14.331 1.00 91.12 209 ARG A O 1
ATOM 1603 N N . HIS A 1 210 ? -15.794 5.113 12.689 1.00 88.62 210 HIS A N 1
ATOM 1604 C CA . HIS A 1 210 ? -16.139 6.249 13.545 1.00 88.62 210 HIS A CA 1
ATOM 1605 C C . HIS A 1 210 ? -17.639 6.364 13.844 1.00 88.62 210 HIS A C 1
ATOM 1607 O O . HIS A 1 210 ? -18.051 7.282 14.551 1.00 88.62 210 HIS A O 1
ATOM 1613 N N . SER A 1 211 ? -18.461 5.447 13.331 1.00 87.62 211 SER A N 1
ATOM 1614 C CA . SER A 1 211 ? -19.884 5.416 13.655 1.00 87.62 211 SER A CA 1
ATOM 1615 C C . SER A 1 211 ? -20.131 4.968 15.102 1.00 87.62 211 SER A C 1
ATOM 1617 O O . SER A 1 211 ? -19.331 4.252 15.704 1.00 87.62 211 SER A O 1
ATOM 1619 N N . SER A 1 212 ? -21.279 5.361 15.658 1.00 83.75 212 SER A N 1
ATOM 1620 C CA . SER A 1 212 ? -21.731 4.963 16.999 1.00 83.75 212 SER A CA 1
ATOM 1621 C C . SER A 1 212 ? -22.326 3.547 17.060 1.00 83.75 212 SER A C 1
ATOM 1623 O O . SER A 1 212 ? -22.770 3.109 18.128 1.00 83.75 212 SER A O 1
ATOM 1625 N N . ALA A 1 213 ? -22.334 2.822 15.935 1.00 84.19 213 ALA A N 1
ATOM 1626 C CA . ALA A 1 213 ? -22.877 1.475 15.837 1.00 84.19 213 ALA A CA 1
ATOM 1627 C C . ALA A 1 213 ? -22.12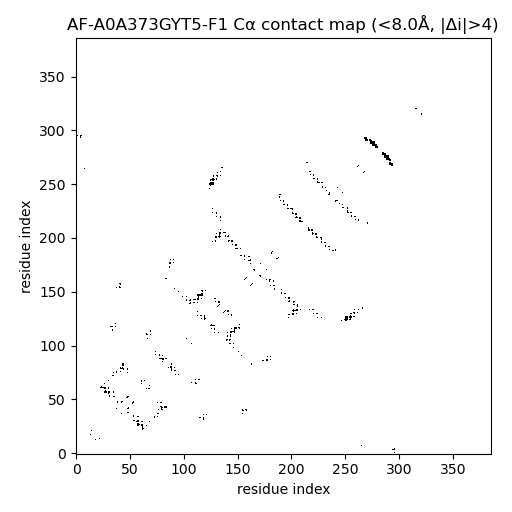9 0.487 16.747 1.00 84.19 213 ALA A C 1
ATOM 1629 O O . ALA A 1 213 ? -20.922 0.599 16.986 1.00 84.19 213 ALA A O 1
ATOM 1630 N N . ASP A 1 214 ? -22.848 -0.508 17.263 1.00 86.44 214 ASP A N 1
ATOM 1631 C CA . ASP A 1 214 ? -22.206 -1.658 17.896 1.00 86.44 214 ASP A CA 1
ATOM 1632 C C . ASP A 1 214 ? -21.404 -2.435 16.857 1.00 86.44 214 ASP A C 1
ATOM 1634 O O . ASP A 1 214 ? -21.828 -2.569 15.710 1.00 86.44 214 ASP A O 1
ATOM 1638 N N . TYR A 1 215 ? -20.236 -2.939 17.256 1.00 87.06 215 TYR A N 1
ATOM 1639 C CA . TYR A 1 215 ? -19.319 -3.652 16.363 1.00 87.06 215 TYR A CA 1
ATOM 1640 C C . TYR A 1 215 ? -18.852 -2.828 15.148 1.00 87.06 215 TYR A C 1
ATOM 1642 O O . TYR A 1 215 ? -18.502 -3.391 14.110 1.00 87.06 215 TYR A O 1
ATOM 1650 N N . ALA A 1 216 ? -18.830 -1.491 15.257 1.00 88.56 216 ALA A N 1
ATOM 1651 C CA . ALA A 1 216 ? -18.439 -0.587 14.171 1.00 88.56 216 ALA A CA 1
ATOM 1652 C C . ALA A 1 216 ? -17.104 -0.978 13.509 1.00 88.56 216 ALA A C 1
ATOM 1654 O O . ALA A 1 216 ? -16.970 -0.898 12.289 1.00 88.56 216 ALA A O 1
ATOM 1655 N N . TRP A 1 217 ? -16.125 -1.450 14.287 1.00 90.44 217 TRP A N 1
ATOM 1656 C CA . TRP A 1 217 ? -14.819 -1.872 13.773 1.00 90.44 217 TRP A CA 1
ATOM 1657 C C . TRP A 1 217 ? -14.910 -3.146 12.926 1.00 90.44 217 TRP A C 1
ATOM 1659 O O . TRP A 1 217 ? -14.481 -3.134 11.771 1.00 90.44 217 TRP A O 1
ATOM 1669 N N . GLN A 1 218 ? -15.552 -4.201 13.429 1.00 93.06 218 GLN A N 1
ATOM 1670 C CA . GLN A 1 218 ? -15.772 -5.445 12.684 1.00 93.06 218 GLN A CA 1
ATOM 1671 C C . GLN A 1 218 ? -16.599 -5.191 11.417 1.00 93.06 218 GLN A C 1
ATOM 1673 O O . GLN A 1 218 ? -16.255 -5.665 10.332 1.00 93.06 218 GLN A O 1
ATOM 1678 N N . ILE A 1 219 ? -17.673 -4.403 11.540 1.00 93.88 219 ILE A N 1
ATOM 1679 C CA . ILE A 1 219 ? -18.542 -4.041 10.417 1.00 93.88 219 ILE A CA 1
ATOM 1680 C C . ILE A 1 219 ? -17.740 -3.266 9.372 1.00 93.88 219 ILE A C 1
ATOM 1682 O O . ILE A 1 219 ? -17.855 -3.575 8.190 1.00 93.88 219 ILE A O 1
ATOM 1686 N N . SER A 1 220 ? -16.887 -2.319 9.779 1.00 95.56 220 SER A N 1
ATOM 1687 C CA . SER A 1 220 ? -16.042 -1.564 8.847 1.00 95.56 220 SER A CA 1
ATOM 1688 C C . SER A 1 220 ? -15.097 -2.461 8.043 1.00 95.56 220 SER A C 1
ATOM 1690 O O . SER A 1 220 ? -14.986 -2.281 6.834 1.00 95.56 220 SER A O 1
ATOM 1692 N N . ILE A 1 221 ? -14.482 -3.472 8.669 1.00 95.75 221 ILE A N 1
ATOM 1693 C CA . ILE A 1 221 ? -13.562 -4.410 8.006 1.00 95.75 221 ILE A CA 1
ATOM 1694 C C . ILE A 1 221 ? -14.301 -5.241 6.957 1.00 95.75 221 ILE A C 1
ATOM 1696 O O . ILE A 1 221 ? -13.859 -5.336 5.805 1.00 95.75 221 ILE A O 1
ATOM 1700 N N . VAL A 1 222 ? -15.441 -5.822 7.341 1.00 96.44 222 VAL A N 1
ATOM 1701 C CA . VAL A 1 222 ? -16.250 -6.657 6.445 1.00 96.44 222 VAL A CA 1
ATOM 1702 C C . VAL A 1 222 ? -16.829 -5.811 5.314 1.00 96.44 222 VAL A C 1
ATOM 1704 O O . VAL A 1 222 ? -16.668 -6.163 4.146 1.00 96.44 222 VAL A O 1
ATOM 1707 N N . ALA A 1 223 ? -17.445 -4.673 5.639 1.00 96.25 223 ALA A N 1
ATOM 1708 C CA . ALA A 1 223 ? -18.037 -3.770 4.659 1.00 96.25 223 ALA A CA 1
ATOM 1709 C C . ALA A 1 223 ? -16.990 -3.225 3.683 1.00 96.25 223 ALA A C 1
ATOM 1711 O O . ALA A 1 223 ? -17.238 -3.218 2.483 1.00 96.25 223 ALA A O 1
ATOM 1712 N N . GLY A 1 224 ? -15.805 -2.838 4.163 1.00 96.44 224 GLY A N 1
ATOM 1713 C CA . GLY A 1 224 ? -14.702 -2.384 3.318 1.00 96.44 224 GLY A CA 1
ATOM 1714 C C . GLY A 1 224 ? -14.199 -3.454 2.359 1.00 9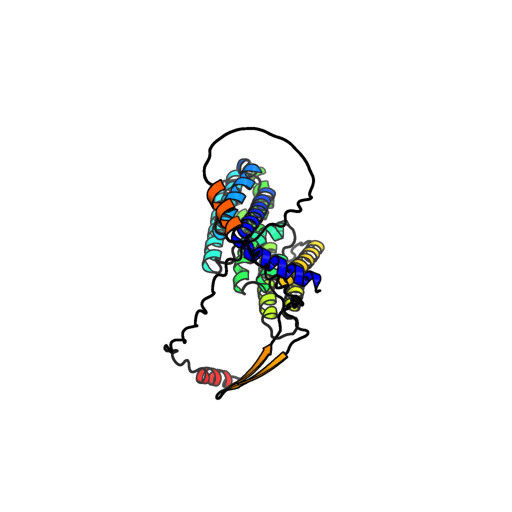6.44 224 GLY A C 1
ATOM 1715 O O . GLY A 1 224 ? -14.062 -3.197 1.167 1.00 96.44 224 GLY A O 1
ATOM 1716 N N . SER A 1 225 ? -13.977 -4.673 2.855 1.00 96.00 225 SER A N 1
ATOM 1717 C CA . SER A 1 225 ? -13.493 -5.787 2.027 1.00 96.00 225 SER A CA 1
ATOM 1718 C C . SER A 1 225 ? -14.518 -6.190 0.959 1.00 96.00 225 SER A C 1
ATOM 1720 O O . SER A 1 225 ? -14.165 -6.431 -0.196 1.00 96.00 225 SER A O 1
ATOM 1722 N N . VAL A 1 226 ? -15.805 -6.220 1.324 1.00 96.69 226 VAL A N 1
ATOM 1723 C CA . VAL A 1 226 ? -16.904 -6.485 0.384 1.00 96.69 226 VAL A CA 1
ATOM 1724 C C . VAL A 1 226 ? -17.038 -5.347 -0.625 1.00 96.69 226 VAL A C 1
ATOM 1726 O O . VAL A 1 226 ? -17.147 -5.614 -1.819 1.00 96.69 226 VAL A O 1
ATOM 1729 N N . ALA A 1 227 ? -16.986 -4.090 -0.181 1.00 96.56 227 ALA A N 1
ATOM 1730 C CA . ALA A 1 227 ? -17.058 -2.932 -1.064 1.00 96.56 227 ALA A CA 1
ATOM 1731 C C . ALA A 1 227 ? -15.906 -2.920 -2.071 1.00 96.56 227 ALA A C 1
ATOM 1733 O O . ALA A 1 227 ? -16.158 -2.712 -3.254 1.00 96.56 227 ALA A O 1
ATOM 1734 N N . TYR A 1 228 ? -14.675 -3.221 -1.644 1.00 96.69 228 TYR A N 1
ATOM 1735 C CA . TYR A 1 228 ? -13.533 -3.362 -2.546 1.00 96.69 228 TYR A CA 1
ATOM 1736 C C . TYR A 1 228 ? -13.822 -4.383 -3.653 1.00 96.69 228 TYR A C 1
ATOM 1738 O O . TYR A 1 228 ? -13.698 -4.068 -4.836 1.00 96.69 228 TYR A O 1
ATOM 1746 N N . ALA A 1 229 ? -14.276 -5.587 -3.285 1.00 95.81 229 ALA A N 1
ATOM 1747 C CA . ALA A 1 229 ? -14.618 -6.624 -4.255 1.00 95.81 229 ALA A CA 1
ATOM 1748 C C . ALA A 1 229 ? -15.743 -6.177 -5.202 1.00 95.81 229 ALA A C 1
ATOM 1750 O O . ALA A 1 229 ? -15.621 -6.331 -6.413 1.00 95.81 229 ALA A O 1
ATOM 1751 N N . VAL A 1 230 ? -16.815 -5.581 -4.674 1.00 96.12 230 VAL A N 1
ATOM 1752 C CA . VAL A 1 230 ? -17.946 -5.094 -5.479 1.00 96.12 230 VAL A CA 1
ATOM 1753 C C . VAL A 1 230 ? -17.508 -4.002 -6.451 1.00 96.12 230 VAL A C 1
ATOM 1755 O O . VAL A 1 230 ? -17.886 -4.065 -7.616 1.00 96.12 230 VAL A O 1
ATOM 1758 N N . ILE A 1 231 ? -16.690 -3.038 -6.017 1.00 96.00 231 ILE A N 1
ATOM 1759 C CA . ILE A 1 231 ? -16.185 -1.961 -6.880 1.00 96.00 231 ILE A CA 1
ATOM 1760 C C . ILE A 1 231 ? -15.311 -2.539 -7.993 1.00 96.00 231 ILE A C 1
ATOM 1762 O O . ILE A 1 231 ? -15.486 -2.164 -9.149 1.00 96.00 231 ILE A O 1
ATOM 1766 N N . MET A 1 232 ? -14.421 -3.485 -7.680 1.00 95.56 232 MET A N 1
ATOM 1767 C CA . MET A 1 232 ? -13.589 -4.143 -8.690 1.00 95.56 232 MET A CA 1
ATOM 1768 C C . MET A 1 232 ? -14.440 -4.914 -9.711 1.00 95.56 232 MET A C 1
ATOM 1770 O O . MET A 1 232 ? -14.254 -4.767 -10.917 1.00 95.56 232 MET A O 1
ATOM 1774 N N . ILE A 1 233 ? -15.422 -5.696 -9.254 1.00 94.44 233 ILE A N 1
ATOM 1775 C CA . ILE A 1 233 ? -16.299 -6.487 -10.132 1.00 94.44 233 ILE A CA 1
ATOM 1776 C C . ILE A 1 233 ? -17.195 -5.578 -10.983 1.00 94.44 233 ILE A C 1
ATOM 1778 O O . ILE A 1 233 ? -17.268 -5.740 -12.196 1.00 94.44 233 ILE A O 1
ATOM 1782 N N . ALA A 1 234 ? -17.863 -4.599 -10.376 1.00 94.25 234 ALA A N 1
ATOM 1783 C CA . ALA A 1 234 ? -18.745 -3.690 -11.100 1.00 94.25 234 ALA A CA 1
ATOM 1784 C C . ALA A 1 234 ? -17.960 -2.790 -12.063 1.00 94.25 234 ALA A C 1
ATOM 1786 O O . ALA A 1 234 ? -18.372 -2.594 -13.204 1.00 94.25 234 ALA A O 1
ATOM 1787 N N . GLY A 1 235 ? -16.816 -2.269 -11.622 1.00 93.56 235 GLY A N 1
ATOM 1788 C CA . GLY A 1 235 ? -15.977 -1.393 -12.427 1.00 93.56 235 GLY A CA 1
ATOM 1789 C C . GLY A 1 235 ? -15.308 -2.114 -13.591 1.00 93.56 235 GLY A C 1
ATOM 1790 O O . GLY A 1 235 ? -15.228 -1.545 -14.672 1.00 93.56 235 GLY A O 1
ATOM 1791 N N . SER A 1 236 ? -14.914 -3.378 -13.426 1.00 93.19 236 SER A N 1
ATOM 1792 C CA . SER A 1 236 ? -14.398 -4.172 -14.549 1.00 93.19 236 SER A CA 1
ATOM 1793 C C . SER A 1 236 ? -15.434 -4.440 -15.627 1.00 93.19 236 SER A C 1
ATOM 1795 O O . SER A 1 236 ? -15.117 -4.320 -16.802 1.00 93.19 236 SER A O 1
ATOM 1797 N N . LEU A 1 237 ? -16.682 -4.722 -15.245 1.00 91.81 237 LEU A N 1
ATOM 1798 C CA . LEU A 1 237 ? -17.787 -4.854 -16.195 1.00 91.81 237 LEU A CA 1
ATOM 1799 C C . LEU A 1 237 ? -18.117 -3.522 -16.882 1.00 91.81 237 LEU A C 1
ATOM 1801 O O . LEU A 1 237 ? -18.461 -3.512 -18.059 1.00 91.81 237 LEU A O 1
ATOM 1805 N N . ALA A 1 238 ? -18.029 -2.404 -16.157 1.00 92.50 238 ALA A N 1
ATOM 1806 C CA . ALA A 1 238 ? -18.334 -1.078 -16.692 1.00 92.50 238 ALA A CA 1
ATOM 1807 C C . ALA A 1 238 ? -17.245 -0.537 -17.633 1.00 92.50 238 ALA A C 1
ATOM 1809 O O . ALA A 1 238 ? -17.568 0.159 -18.593 1.00 92.50 238 ALA A O 1
ATOM 1810 N N . LEU A 1 239 ? -15.977 -0.839 -17.346 1.00 89.62 239 LEU A N 1
ATOM 1811 C CA . LEU A 1 239 ? -14.813 -0.393 -18.116 1.00 89.62 239 LEU A CA 1
ATOM 1812 C C . LEU A 1 239 ? -14.317 -1.448 -19.122 1.00 89.62 239 LEU A C 1
ATOM 1814 O O . LEU A 1 239 ? -13.352 -1.193 -19.824 1.00 89.62 239 LEU A O 1
ATOM 1818 N N . ASP A 1 240 ? -14.957 -2.622 -19.191 1.00 88.62 240 ASP A N 1
ATOM 1819 C CA . ASP A 1 240 ? -14.524 -3.777 -20.002 1.00 88.62 240 ASP A CA 1
ATOM 1820 C C . ASP A 1 240 ? -13.064 -4.212 -19.725 1.00 88.62 240 ASP A C 1
ATOM 1822 O O . ASP A 1 240 ? -12.317 -4.640 -20.606 1.00 88.62 240 ASP A O 1
ATOM 1826 N N . VAL A 1 241 ? -12.644 -4.107 -18.459 1.00 87.06 241 VAL A N 1
ATOM 1827 C CA . VAL A 1 241 ? -11.297 -4.473 -17.999 1.00 87.06 241 VAL A CA 1
ATOM 1828 C C . VAL A 1 241 ? -11.273 -5.940 -17.577 1.00 87.06 241 VAL A C 1
ATOM 1830 O O . VAL A 1 241 ? -12.043 -6.381 -16.725 1.00 87.06 241 VAL A O 1
ATOM 1833 N N . GLN A 1 242 ? -10.343 -6.714 -18.128 1.00 82.88 242 GLN A N 1
ATOM 1834 C CA . GLN A 1 242 ? -10.205 -8.137 -17.821 1.00 82.88 242 GLN A CA 1
ATOM 1835 C C . GLN A 1 242 ? -9.461 -8.346 -16.499 1.00 82.88 242 GLN A C 1
ATOM 1837 O O . GLN A 1 242 ? -8.237 -8.393 -16.463 1.00 82.88 242 GLN A O 1
ATOM 1842 N N . ILE A 1 243 ? -10.209 -8.529 -15.410 1.00 85.31 243 ILE A N 1
ATOM 1843 C CA . ILE A 1 243 ? -9.659 -8.945 -14.113 1.00 85.31 243 ILE A CA 1
ATOM 1844 C C . ILE A 1 243 ? -10.014 -10.391 -13.776 1.00 85.31 243 ILE A C 1
ATOM 1846 O O . ILE A 1 243 ? -11.120 -10.880 -14.019 1.00 85.31 243 ILE A O 1
ATOM 1850 N N . ALA A 1 244 ? -9.070 -11.072 -13.130 1.00 87.38 244 ALA A N 1
ATOM 1851 C CA . ALA A 1 244 ? -9.282 -12.402 -12.583 1.00 87.38 244 ALA A CA 1
ATOM 1852 C C . ALA A 1 244 ? -10.198 -12.332 -11.347 1.00 87.38 244 ALA A C 1
ATOM 1854 O O . ALA A 1 244 ? -9.728 -12.191 -10.217 1.00 87.38 244 ALA A O 1
ATOM 1855 N N . LEU A 1 245 ? -11.512 -12.474 -11.558 1.00 86.62 245 LEU A N 1
ATOM 1856 C CA . LEU A 1 245 ? -12.530 -12.469 -10.496 1.00 86.62 245 LEU A CA 1
ATOM 1857 C C . LEU A 1 245 ? -12.180 -13.365 -9.288 1.00 86.62 245 LEU A C 1
ATOM 1859 O O . LEU A 1 245 ? -12.323 -12.895 -8.157 1.00 86.62 245 LEU A O 1
ATOM 1863 N N . PRO A 1 246 ? -11.672 -14.608 -9.460 1.00 89.00 246 PRO A N 1
ATOM 1864 C CA . PRO A 1 246 ? -11.284 -15.430 -8.314 1.00 89.00 246 PRO A CA 1
ATOM 1865 C C . PRO A 1 246 ? -10.177 -14.786 -7.473 1.00 89.00 246 PRO A C 1
ATOM 1867 O O . PRO A 1 246 ? -10.208 -14.878 -6.248 1.00 89.00 246 PRO A O 1
ATOM 1870 N N . MET A 1 247 ? -9.233 -14.092 -8.113 1.00 88.81 247 MET A N 1
ATOM 1871 C CA . MET A 1 247 ? -8.122 -13.443 -7.421 1.00 88.81 247 MET A CA 1
ATOM 1872 C C . MET A 1 247 ? -8.584 -12.234 -6.613 1.00 88.81 247 MET A C 1
ATOM 1874 O O . MET A 1 247 ? -8.130 -12.035 -5.490 1.00 88.81 247 MET A O 1
ATOM 1878 N N . VAL A 1 248 ? -9.542 -11.473 -7.145 1.00 91.94 248 VAL A N 1
ATOM 1879 C CA . VAL A 1 248 ? -10.173 -10.349 -6.437 1.00 91.94 248 VAL A CA 1
ATOM 1880 C C . VAL A 1 248 ? -10.872 -10.838 -5.168 1.00 91.94 248 VAL A C 1
ATOM 1882 O O . VAL A 1 248 ? -10.700 -10.245 -4.106 1.00 91.94 248 VAL A O 1
ATOM 1885 N N . LEU A 1 249 ? -11.616 -11.947 -5.249 1.00 93.69 249 LEU A N 1
ATOM 1886 C CA . LEU A 1 249 ? -12.321 -12.515 -4.096 1.00 93.69 249 LEU A CA 1
ATOM 1887 C C . LEU A 1 249 ? -11.361 -13.070 -3.038 1.00 93.69 249 LEU A C 1
ATOM 1889 O O . LEU A 1 249 ? -11.552 -12.810 -1.850 1.00 93.69 249 LEU A O 1
ATOM 1893 N N . ILE A 1 250 ? -10.315 -13.791 -3.453 1.00 93.38 250 ILE A N 1
ATOM 1894 C CA . ILE A 1 250 ? -9.278 -14.292 -2.537 1.00 93.38 250 ILE A CA 1
ATOM 1895 C C . ILE A 1 250 ? -8.554 -13.117 -1.870 1.00 93.38 250 ILE A C 1
ATOM 1897 O O . ILE A 1 250 ? -8.387 -13.113 -0.650 1.00 93.38 250 ILE A O 1
ATOM 1901 N N . GLY A 1 251 ? -8.184 -12.095 -2.644 1.00 92.31 251 GLY A N 1
ATOM 1902 C CA . GLY A 1 251 ? -7.528 -10.892 -2.141 1.00 92.31 251 GLY A CA 1
ATOM 1903 C C . GLY A 1 251 ? -8.402 -10.098 -1.167 1.00 92.31 251 GLY A C 1
ATOM 1904 O O . GLY A 1 251 ? -7.899 -9.613 -0.155 1.00 92.31 251 GLY A O 1
ATOM 1905 N N . ALA A 1 252 ? -9.711 -10.006 -1.416 1.00 94.38 252 ALA A N 1
ATOM 1906 C CA . ALA A 1 252 ? -10.667 -9.381 -0.502 1.00 94.38 252 ALA A CA 1
ATOM 1907 C C . ALA A 1 252 ? -10.846 -10.192 0.792 1.00 94.38 252 ALA A C 1
ATOM 1909 O O . ALA A 1 252 ? -10.830 -9.624 1.883 1.00 94.38 252 ALA A O 1
ATOM 1910 N N . ALA A 1 253 ? -10.953 -11.521 0.700 1.00 95.38 253 ALA A N 1
ATOM 1911 C CA . ALA A 1 253 ? -11.059 -12.394 1.869 1.00 95.38 253 ALA A CA 1
ATOM 1912 C C . ALA A 1 253 ? -9.793 -12.343 2.743 1.00 95.38 253 ALA A C 1
ATOM 1914 O O . ALA A 1 253 ? -9.882 -12.221 3.965 1.00 95.38 253 ALA A O 1
ATOM 1915 N N . ALA A 1 254 ? -8.613 -12.376 2.123 1.00 93.62 254 ALA A N 1
ATOM 1916 C CA . ALA A 1 254 ? -7.346 -12.224 2.826 1.00 93.62 254 ALA A CA 1
ATOM 1917 C C . ALA A 1 254 ? -7.183 -10.807 3.411 1.00 93.62 254 ALA A C 1
ATOM 1919 O O . ALA A 1 254 ? -6.716 -10.673 4.540 1.00 93.62 254 ALA A O 1
ATOM 1920 N N . GLY A 1 255 ? -7.641 -9.760 2.714 1.00 92.88 255 GLY A N 1
ATOM 1921 C CA . GLY A 1 255 ? -7.691 -8.395 3.249 1.00 92.88 255 GLY A CA 1
ATOM 1922 C C . GLY A 1 255 ? -8.584 -8.272 4.487 1.00 92.88 255 GLY A C 1
ATOM 1923 O O . GLY A 1 255 ? -8.178 -7.670 5.480 1.00 92.88 255 GLY A O 1
ATOM 1924 N N . CYS A 1 256 ? -9.748 -8.924 4.470 1.00 95.50 256 CYS A N 1
ATOM 1925 C CA . CYS A 1 256 ? -10.656 -9.018 5.613 1.00 95.50 256 CYS A CA 1
ATOM 1926 C C . CYS A 1 256 ? -9.991 -9.714 6.812 1.00 95.50 256 CYS A C 1
ATOM 1928 O O . CYS A 1 256 ? -10.029 -9.205 7.932 1.00 95.50 256 CYS A O 1
ATOM 1930 N N . LEU A 1 257 ? -9.305 -10.840 6.573 1.00 95.06 257 LEU A N 1
ATOM 1931 C CA . LEU A 1 257 ? -8.560 -11.561 7.609 1.00 95.06 257 LEU A CA 1
ATOM 1932 C C . LEU A 1 257 ? -7.462 -10.686 8.232 1.00 95.06 257 LEU A C 1
ATOM 1934 O O . LEU A 1 257 ? -7.353 -10.624 9.455 1.00 95.06 257 LEU A O 1
ATOM 1938 N N . VAL A 1 258 ? -6.682 -9.979 7.407 1.00 93.31 258 VAL A N 1
ATOM 1939 C CA . VAL A 1 258 ? -5.670 -9.020 7.883 1.00 93.31 258 VAL A CA 1
ATOM 1940 C C . VAL A 1 258 ? -6.321 -7.916 8.717 1.00 93.31 258 VAL A C 1
ATOM 1942 O O . VAL A 1 258 ? -5.800 -7.574 9.777 1.00 93.31 258 VAL A O 1
ATOM 1945 N N . GLY A 1 259 ? -7.479 -7.405 8.289 1.00 92.62 259 GLY A N 1
ATOM 1946 C CA . GLY A 1 259 ? -8.268 -6.433 9.042 1.00 92.62 259 GLY A CA 1
ATOM 1947 C C . GLY A 1 259 ? -8.630 -6.927 10.442 1.00 92.62 259 GLY A C 1
ATOM 1948 O O . GLY A 1 259 ? -8.366 -6.221 11.410 1.00 92.62 259 GLY A O 1
ATOM 1949 N N . PHE A 1 260 ? -9.141 -8.155 10.578 1.00 91.94 260 PHE A N 1
ATOM 1950 C CA . PHE A 1 260 ? -9.460 -8.742 11.887 1.00 91.94 260 PHE A CA 1
ATOM 1951 C C . PHE A 1 260 ? -8.227 -8.977 12.762 1.00 91.94 260 PHE A C 1
ATOM 1953 O O . PHE A 1 260 ? -8.276 -8.767 13.973 1.00 91.94 260 PHE A O 1
ATOM 1960 N N . VAL A 1 261 ? -7.105 -9.394 12.168 1.00 90.38 261 VAL A N 1
ATOM 1961 C CA . VAL A 1 261 ? -5.837 -9.529 12.899 1.00 90.38 261 VAL A CA 1
ATOM 1962 C C . VAL A 1 261 ? -5.398 -8.167 13.442 1.00 90.38 261 VAL A C 1
ATOM 1964 O O . VAL A 1 261 ? -5.053 -8.053 14.617 1.00 90.38 261 VAL A O 1
ATOM 1967 N N . LEU A 1 262 ? -5.459 -7.115 12.622 1.00 88.88 262 LEU A N 1
ATOM 1968 C CA . LEU A 1 262 ? -5.138 -5.751 13.044 1.00 88.88 262 LEU A CA 1
ATOM 1969 C C . LEU A 1 262 ? -6.101 -5.237 14.109 1.00 88.88 262 LEU A C 1
ATOM 1971 O O . LEU A 1 262 ? -5.651 -4.663 15.100 1.00 88.88 262 LEU A O 1
ATOM 1975 N N . GLU A 1 263 ? -7.399 -5.475 13.936 1.00 88.50 263 GLU A N 1
ATOM 1976 C CA . GLU A 1 263 ? -8.420 -5.157 14.925 1.00 88.50 263 GLU A CA 1
ATOM 1977 C C . GLU A 1 263 ? -8.074 -5.773 16.270 1.00 88.50 263 GLU A C 1
ATOM 1979 O O . GLU A 1 263 ? -8.019 -5.070 17.270 1.00 88.50 263 GLU A O 1
ATOM 1984 N N . PHE A 1 264 ? -7.748 -7.062 16.285 1.00 83.12 264 PHE A N 1
ATOM 1985 C CA . PHE A 1 264 ? -7.419 -7.773 17.503 1.00 83.12 264 PHE A CA 1
ATOM 1986 C C . PHE A 1 264 ? -6.213 -7.171 18.240 1.00 83.12 264 PHE A C 1
ATOM 1988 O O . PHE A 1 264 ? -6.228 -7.113 19.470 1.00 83.12 264 PHE A O 1
ATOM 1995 N N . PHE A 1 265 ? -5.177 -6.703 17.536 1.00 79.06 265 PHE A N 1
ATOM 1996 C CA . PHE A 1 265 ? -3.977 -6.137 18.167 1.00 79.06 265 PHE A CA 1
ATOM 1997 C C . PHE A 1 265 ? -4.122 -4.658 18.547 1.00 79.06 265 PHE A C 1
ATOM 1999 O O . PHE A 1 265 ? -3.787 -4.279 19.676 1.00 79.06 265 PHE A O 1
ATOM 2006 N N . LEU A 1 266 ? -4.628 -3.832 17.631 1.00 77.00 266 LEU A N 1
ATOM 2007 C CA . LEU A 1 266 ? -4.732 -2.378 17.790 1.00 77.00 266 LEU A CA 1
ATOM 2008 C C . LEU A 1 266 ? -5.941 -1.986 18.638 1.00 77.00 266 LEU A C 1
ATOM 2010 O O . LEU A 1 266 ? -5.862 -1.102 19.492 1.00 77.00 266 LEU A O 1
ATOM 2014 N N . PHE A 1 267 ? -7.046 -2.688 18.432 1.00 75.75 267 PHE A N 1
ATOM 2015 C CA . PHE A 1 267 ? -8.350 -2.385 18.986 1.00 75.75 267 PHE A CA 1
ATOM 2016 C C . PHE A 1 267 ? -8.779 -3.509 19.943 1.00 75.75 267 PHE A C 1
ATOM 2018 O O . PHE A 1 267 ? -8.189 -4.585 19.995 1.00 75.75 267 PHE A O 1
ATOM 2025 N N . GLY A 1 268 ? -9.701 -3.250 20.860 1.00 69.06 268 GLY A N 1
ATOM 2026 C CA . GLY A 1 268 ? -10.034 -4.236 21.893 1.00 69.06 268 GLY A CA 1
ATOM 2027 C C . GLY A 1 268 ? -11.268 -3.863 22.678 1.00 69.06 268 GLY A C 1
ATOM 2028 O O . GLY A 1 268 ? -11.214 -3.888 23.898 1.00 69.06 268 GLY A O 1
ATOM 2029 N N . ALA A 1 269 ? -12.316 -3.452 21.974 1.00 69.81 269 ALA A N 1
ATOM 2030 C CA . ALA A 1 269 ? -13.589 -3.060 22.548 1.00 69.81 269 ALA A CA 1
ATOM 2031 C C . ALA A 1 269 ? -14.441 -4.299 22.804 1.00 69.81 269 ALA A C 1
ATOM 2033 O O . ALA A 1 269 ? -14.619 -5.133 21.916 1.00 69.81 269 ALA A O 1
ATOM 2034 N N . ASP A 1 270 ? -14.982 -4.386 24.009 1.00 79.06 270 ASP A N 1
ATOM 2035 C CA . ASP A 1 270 ? -15.967 -5.380 24.393 1.00 79.06 270 ASP A CA 1
ATOM 2036 C C . ASP A 1 270 ? -17.364 -4.759 24.314 1.00 79.06 270 ASP A C 1
ATOM 2038 O O . ASP A 1 270 ? -17.882 -4.209 25.287 1.00 79.06 270 ASP A O 1
ATOM 2042 N N . TYR A 1 271 ? -17.974 -4.848 23.129 1.00 77.06 271 TYR A N 1
ATOM 2043 C CA . TYR A 1 271 ? -19.321 -4.323 22.881 1.00 77.06 271 TYR A CA 1
ATOM 2044 C C . TYR A 1 271 ? -20.408 -5.025 23.718 1.00 77.06 271 TYR A C 1
ATOM 2046 O O . TYR A 1 271 ? -21.493 -4.473 23.887 1.00 77.06 271 TYR A O 1
ATOM 2054 N N . THR A 1 272 ? -20.131 -6.203 24.292 1.00 76.12 272 THR A N 1
ATOM 2055 C CA . THR A 1 272 ? -21.085 -6.952 25.135 1.00 76.12 272 THR A CA 1
ATOM 2056 C C . THR A 1 272 ? -21.374 -6.244 26.458 1.00 76.12 272 THR A C 1
ATOM 2058 O O . THR A 1 272 ? -22.453 -6.404 27.020 1.00 76.12 272 THR A O 1
ATOM 2061 N N . ARG A 1 273 ? -20.407 -5.473 26.966 1.00 78.31 273 ARG A N 1
ATOM 2062 C CA . ARG A 1 273 ? -20.488 -4.738 28.238 1.00 78.31 273 ARG A CA 1
ATOM 2063 C C . ARG A 1 273 ? -20.634 -3.230 28.011 1.00 78.31 273 ARG A C 1
ATOM 2065 O O . ARG A 1 273 ? -20.070 -2.438 28.754 1.00 78.31 273 ARG A O 1
ATOM 2072 N N . THR A 1 274 ? -21.333 -2.836 26.948 1.00 82.44 274 THR A N 1
ATOM 2073 C CA . THR A 1 274 ? -21.571 -1.419 26.647 1.00 82.44 274 THR A CA 1
ATOM 2074 C C . THR A 1 274 ? -22.489 -0.799 27.698 1.00 82.44 274 THR A C 1
ATOM 2076 O O . THR A 1 274 ? -23.567 -1.326 27.968 1.00 82.44 274 THR A O 1
ATOM 2079 N N . GLU A 1 275 ? -22.080 0.343 28.242 1.00 84.88 275 GLU A N 1
ATOM 2080 C CA . GLU A 1 275 ? -22.852 1.129 29.203 1.00 84.88 275 GLU A CA 1
ATOM 2081 C C . GLU A 1 275 ? -23.166 2.509 28.611 1.00 84.88 275 GLU A C 1
ATOM 2083 O O . GLU A 1 275 ? -22.361 3.084 27.875 1.00 84.88 275 GLU A O 1
ATOM 2088 N N . TYR A 1 276 ? -24.349 3.040 28.916 1.00 86.62 276 TYR A N 1
ATOM 2089 C CA . TYR A 1 276 ? -24.751 4.394 28.540 1.00 86.62 276 TYR A CA 1
ATOM 2090 C C . TYR A 1 276 ? -24.775 5.241 29.804 1.00 86.62 276 TYR A C 1
ATOM 2092 O O . TYR A 1 276 ? -25.526 4.940 30.730 1.00 86.62 276 TYR A O 1
ATOM 2100 N N . LEU A 1 277 ? -23.916 6.255 29.845 1.00 88.81 277 LEU A N 1
ATOM 2101 C CA . LEU A 1 277 ? -23.788 7.164 30.971 1.00 88.81 277 LEU A CA 1
ATOM 2102 C C . LEU A 1 277 ? -24.394 8.510 30.596 1.00 88.81 277 LEU A C 1
ATOM 2104 O O . LEU A 1 277 ? -24.222 8.995 29.476 1.00 88.81 277 LEU A O 1
ATOM 2108 N N . GLU A 1 278 ? -25.094 9.090 31.557 1.00 91.44 278 GLU A N 1
ATOM 2109 C CA . GLU A 1 278 ? -25.639 10.434 31.483 1.00 91.44 278 GLU A CA 1
ATOM 2110 C C . GLU A 1 278 ? -24.838 11.312 32.443 1.00 91.44 278 GLU A C 1
ATOM 2112 O O . GLU A 1 278 ? -24.664 10.956 33.611 1.00 91.44 278 GLU A O 1
ATOM 2117 N N . TYR A 1 279 ? -24.314 12.421 31.934 1.00 90.56 279 TYR A N 1
ATOM 2118 C CA . TYR A 1 279 ? -23.676 13.454 32.741 1.00 90.56 279 TYR A CA 1
ATOM 2119 C C . TYR A 1 279 ? -24.506 14.725 32.622 1.00 90.56 279 TYR A C 1
ATOM 2121 O O . TYR A 1 279 ? -24.862 15.119 31.515 1.00 90.56 279 TYR A O 1
ATOM 2129 N N . ASP A 1 280 ? -24.807 15.335 33.758 1.00 95.19 280 ASP A N 1
ATOM 2130 C CA . ASP A 1 280 ? -25.521 16.604 33.864 1.00 95.19 280 ASP A CA 1
ATOM 2131 C C . ASP A 1 280 ? -24.534 17.645 34.408 1.00 95.19 280 ASP A C 1
ATOM 2133 O O . ASP A 1 280 ? -23.871 17.386 35.417 1.00 95.19 280 ASP A O 1
ATOM 2137 N N . ASP A 1 281 ? -24.393 18.763 33.706 1.00 93.38 281 ASP A N 1
ATOM 2138 C CA . ASP A 1 281 ? -23.605 19.934 34.098 1.00 93.38 281 ASP A CA 1
ATOM 2139 C C . ASP A 1 281 ? -24.479 21.190 33.949 1.00 93.38 281 ASP A C 1
ATOM 2141 O O . ASP A 1 281 ? -25.519 21.141 33.293 1.00 93.38 281 ASP A O 1
ATOM 2145 N N . ASP A 1 282 ? -24.057 22.320 34.517 1.00 94.12 282 ASP A N 1
ATOM 2146 C CA . ASP A 1 282 ? -24.868 23.542 34.636 1.00 94.12 282 ASP A CA 1
ATOM 2147 C C . ASP A 1 282 ? -25.458 24.019 33.289 1.00 94.12 282 ASP A C 1
ATOM 2149 O O . ASP A 1 282 ? -26.563 24.571 33.258 1.00 94.12 282 ASP A O 1
ATOM 2153 N N . ASP A 1 283 ? -24.759 23.761 32.175 1.00 94.75 283 ASP A N 1
ATOM 2154 C CA . ASP A 1 283 ? -25.165 24.163 30.822 1.00 94.75 283 ASP A CA 1
ATOM 2155 C C . ASP A 1 283 ? -25.598 23.000 29.897 1.00 94.75 283 ASP A C 1
ATOM 2157 O O . ASP A 1 283 ? -26.256 23.251 28.880 1.00 94.75 283 ASP A O 1
ATOM 2161 N N . TYR A 1 284 ? -25.250 21.735 30.190 1.00 92.88 284 TYR A N 1
ATOM 2162 C CA . TYR A 1 284 ? -25.408 20.629 29.228 1.00 92.88 284 TYR A CA 1
ATOM 2163 C C . TYR A 1 284 ? -25.690 19.250 29.849 1.00 92.88 284 TYR A C 1
ATOM 2165 O O . TYR A 1 284 ? -25.025 18.818 30.784 1.00 92.88 284 TYR A O 1
ATOM 2173 N N . TYR A 1 285 ? -26.577 18.494 29.186 1.00 91.00 285 TYR A N 1
ATOM 2174 C CA . TYR A 1 285 ? -26.738 17.045 29.363 1.00 91.00 285 TYR A CA 1
ATOM 2175 C C . TYR A 1 285 ? -25.909 16.277 28.322 1.00 91.00 285 TYR A C 1
ATOM 2177 O O . TYR A 1 285 ? -26.153 16.390 27.116 1.00 91.00 285 TYR A O 1
ATOM 2185 N N . TYR A 1 286 ? -24.972 15.442 28.769 1.00 90.62 286 TYR A N 1
ATOM 2186 C CA . TYR A 1 286 ? -24.165 14.570 27.916 1.00 90.62 286 TYR A CA 1
ATOM 2187 C C . TYR A 1 286 ? -24.650 13.123 27.987 1.00 90.62 286 TYR A C 1
ATOM 2189 O O . TYR A 1 286 ? -24.660 12.508 29.049 1.00 90.62 286 TYR A O 1
ATOM 2197 N N . TYR A 1 287 ? -24.946 12.539 26.826 1.00 89.50 287 TYR A N 1
ATOM 2198 C CA . TYR A 1 287 ? -25.229 11.110 26.685 1.00 89.50 287 TYR A CA 1
ATOM 2199 C C . TYR A 1 287 ? -24.020 10.419 26.058 1.00 89.50 287 TYR A C 1
ATOM 2201 O O . TYR A 1 287 ? -23.740 10.584 24.868 1.00 89.50 287 TYR A O 1
ATOM 2209 N N . VAL A 1 288 ? -23.284 9.647 26.856 1.00 87.69 288 VAL A N 1
ATOM 2210 C CA . VAL A 1 288 ? -22.025 9.017 26.446 1.00 87.69 288 VAL A CA 1
ATOM 2211 C C . VAL A 1 288 ? -22.188 7.504 26.394 1.00 87.69 288 VAL A C 1
ATOM 2213 O O . VAL A 1 288 ? -22.654 6.871 27.337 1.00 87.69 288 VAL A O 1
ATOM 2216 N N . LYS A 1 289 ? -21.754 6.901 25.285 1.00 86.62 289 LYS A N 1
ATOM 2217 C CA . LYS A 1 289 ? -21.626 5.446 25.156 1.00 86.62 289 LYS A CA 1
ATOM 2218 C C . LYS A 1 289 ? -20.224 5.023 25.595 1.00 86.62 289 LYS A C 1
ATOM 2220 O O . LYS A 1 289 ? -19.251 5.307 24.896 1.00 86.62 289 LYS A O 1
ATOM 2225 N N . ALA A 1 290 ? -20.116 4.318 26.715 1.00 83.94 290 ALA A N 1
ATOM 2226 C CA . ALA A 1 290 ? -18.870 3.725 27.179 1.00 83.94 290 ALA A CA 1
ATOM 2227 C C . ALA A 1 290 ? -18.761 2.278 26.689 1.00 83.94 290 ALA A C 1
ATOM 2229 O O . ALA A 1 290 ? -19.566 1.417 27.043 1.00 83.94 290 ALA A O 1
ATOM 2230 N N . VAL A 1 291 ? -17.739 2.004 25.875 1.00 81.38 291 VAL A N 1
ATOM 2231 C CA . VAL A 1 291 ? -17.406 0.639 25.454 1.00 81.38 291 VAL A CA 1
ATOM 2232 C C . VAL A 1 291 ? -16.120 0.214 26.167 1.00 81.38 291 VAL A C 1
ATOM 2234 O O . VAL A 1 291 ? -15.049 0.750 25.857 1.00 81.38 291 VAL A O 1
ATOM 2237 N N . PRO A 1 292 ? -16.190 -0.713 27.138 1.00 77.44 292 PRO A N 1
ATOM 2238 C CA . PRO A 1 292 ? -15.023 -1.123 27.901 1.00 77.44 292 PRO A CA 1
ATOM 2239 C C . PRO A 1 292 ? -14.025 -1.868 27.016 1.00 77.44 292 PRO A C 1
ATOM 2241 O O . PRO A 1 292 ? -14.374 -2.498 26.016 1.00 77.44 292 PRO A O 1
ATOM 2244 N N . LYS A 1 293 ? -12.747 -1.813 27.397 1.00 78.25 293 LYS A N 1
ATOM 2245 C CA . LYS A 1 293 ? -11.701 -2.594 26.733 1.00 78.25 293 LYS A CA 1
ATOM 2246 C C . LYS A 1 293 ? -11.647 -4.006 27.320 1.00 78.25 293 LYS A C 1
ATOM 2248 O O . LYS A 1 293 ? -11.878 -4.191 28.514 1.00 78.25 293 LYS A O 1
ATOM 2253 N N . PHE A 1 294 ? -11.284 -4.998 26.510 1.00 69.81 294 PHE A N 1
ATOM 2254 C CA . PHE A 1 294 ? -10.917 -6.317 27.023 1.00 69.81 294 PHE A CA 1
ATOM 2255 C C . PHE A 1 294 ? -9.748 -6.165 28.005 1.00 69.81 294 PHE A C 1
ATOM 2257 O O . PHE A 1 294 ? -8.696 -5.647 27.635 1.00 69.81 294 PHE A O 1
ATOM 2264 N N . ASN A 1 295 ? -9.952 -6.597 29.245 1.00 60.12 295 ASN A N 1
ATOM 2265 C CA . ASN A 1 295 ? -8.951 -6.608 30.304 1.00 60.12 295 ASN A CA 1
ATOM 2266 C C . ASN A 1 295 ? -9.021 -7.985 30.966 1.00 60.12 295 ASN A C 1
ATOM 2268 O O . ASN A 1 295 ? -10.116 -8.423 31.340 1.00 60.12 295 ASN A O 1
ATOM 2272 N N . VAL A 1 296 ? -7.892 -8.688 31.050 1.00 57.25 296 VAL A N 1
ATOM 2273 C CA . VAL A 1 296 ? -7.806 -9.901 31.860 1.00 57.25 296 VAL A CA 1
ATOM 2274 C C . VAL A 1 296 ? -7.474 -9.453 33.271 1.00 57.25 296 VAL A C 1
ATOM 2276 O O . VAL A 1 296 ? -6.399 -8.922 33.535 1.00 57.25 296 VAL A O 1
ATOM 2279 N N . THR A 1 297 ? -8.394 -9.669 34.210 1.00 49.22 297 THR A N 1
ATOM 2280 C CA . THR A 1 297 ? -8.087 -9.476 35.625 1.00 49.22 297 THR A CA 1
ATOM 2281 C C . THR A 1 297 ? -6.930 -10.413 35.968 1.00 49.22 297 THR A C 1
ATOM 2283 O O . THR A 1 297 ? -7.132 -11.624 36.082 1.00 49.22 297 THR A O 1
ATOM 2286 N N . LYS A 1 298 ? -5.702 -9.882 36.079 1.00 49.59 298 LYS A N 1
ATOM 2287 C CA . LYS A 1 298 ? -4.558 -10.656 36.568 1.00 49.59 298 LYS A CA 1
ATOM 2288 C C . LYS A 1 298 ? -4.994 -11.253 37.899 1.00 49.59 298 LYS A C 1
ATOM 2290 O O . LYS A 1 298 ? -5.439 -10.514 38.777 1.00 49.59 298 LYS A O 1
ATOM 2295 N N . ALA A 1 299 ? -4.937 -12.579 38.025 1.00 41.34 299 ALA A N 1
ATOM 2296 C CA . ALA A 1 299 ? -5.271 -13.246 39.273 1.00 41.34 299 ALA A CA 1
ATOM 2297 C C . ALA A 1 299 ? -4.401 -12.622 40.370 1.00 41.34 299 ALA A C 1
ATOM 2299 O O . ALA A 1 299 ? -3.185 -12.825 40.377 1.00 41.34 299 ALA A O 1
ATOM 2300 N N . GLN A 1 300 ? -5.000 -11.807 41.244 1.00 40.34 300 GLN A N 1
ATOM 2301 C CA . GLN A 1 300 ? -4.303 -11.267 42.399 1.00 40.34 300 GLN A CA 1
ATOM 2302 C C . GLN A 1 300 ? -3.792 -12.474 43.181 1.00 40.34 300 GLN A C 1
ATOM 2304 O O . GLN A 1 300 ? -4.577 -13.245 43.738 1.00 40.34 300 GLN A O 1
ATOM 2309 N N . ARG A 1 301 ? -2.471 -12.684 43.179 1.00 55.78 301 ARG A N 1
ATOM 2310 C CA . ARG A 1 301 ? -1.842 -13.628 44.098 1.00 55.78 301 ARG A CA 1
ATOM 2311 C C . ARG A 1 301 ? -2.059 -13.057 45.491 1.00 55.78 301 ARG A C 1
ATOM 2313 O O . ARG A 1 301 ? -1.309 -12.199 45.941 1.00 55.78 301 ARG A O 1
ATOM 2320 N N . CYS A 1 302 ? -3.124 -13.499 46.149 1.00 45.81 302 CYS A N 1
ATOM 2321 C CA . CYS A 1 302 ? -3.354 -13.205 47.550 1.00 45.81 302 CYS A CA 1
ATOM 2322 C C . CYS A 1 302 ? -2.234 -13.901 48.330 1.00 45.81 302 CYS A C 1
ATOM 2324 O O . CYS A 1 302 ? -2.257 -15.122 48.494 1.00 45.81 302 CYS A O 1
ATOM 2326 N N . VAL A 1 303 ? -1.223 -13.142 48.761 1.00 59.56 303 VAL A N 1
ATOM 2327 C CA . VAL A 1 303 ? -0.173 -13.650 49.648 1.00 59.56 303 VAL A CA 1
ATOM 2328 C C . VAL A 1 303 ? -0.857 -14.073 50.943 1.00 59.56 303 VAL A C 1
ATOM 2330 O O . VAL A 1 303 ? -1.249 -13.243 51.756 1.00 59.56 303 VAL A O 1
ATOM 2333 N N . THR A 1 304 ? -1.080 -15.376 51.104 1.00 61.16 304 THR A N 1
ATOM 2334 C CA . THR A 1 304 ? -1.822 -15.919 52.253 1.00 61.16 304 THR A CA 1
ATOM 2335 C C . THR A 1 304 ? -0.928 -16.042 53.488 1.00 61.16 304 THR A C 1
ATOM 2337 O O . THR A 1 304 ? -1.427 -16.177 54.601 1.00 61.16 304 THR A O 1
ATOM 2340 N N . TYR A 1 305 ? 0.396 -16.000 53.305 1.00 56.91 305 TYR A N 1
ATOM 2341 C CA . TYR A 1 305 ? 1.354 -16.168 54.387 1.00 56.91 305 TYR A CA 1
ATOM 2342 C C . TYR A 1 305 ? 2.707 -15.534 54.044 1.00 56.91 305 TYR A C 1
ATOM 2344 O O . TYR A 1 305 ? 3.374 -15.960 53.104 1.00 56.91 305 TYR A O 1
ATOM 2352 N N . ILE A 1 306 ? 3.120 -14.541 54.831 1.00 60.31 306 ILE A N 1
ATOM 2353 C CA . ILE A 1 306 ? 4.505 -14.060 54.881 1.00 60.31 306 ILE A CA 1
ATOM 2354 C C . ILE A 1 306 ? 5.132 -14.730 56.104 1.00 60.31 306 ILE A C 1
ATOM 2356 O O . ILE A 1 306 ? 4.748 -14.434 57.239 1.00 60.31 306 ILE A O 1
ATOM 2360 N N . ARG A 1 307 ? 6.060 -15.672 55.893 1.00 59.41 307 ARG A N 1
ATOM 2361 C CA . ARG A 1 307 ? 6.788 -16.302 56.998 1.00 59.41 307 ARG A CA 1
ATOM 2362 C C . ARG A 1 307 ? 7.793 -15.292 57.541 1.00 59.41 307 ARG A C 1
ATOM 2364 O O . ARG A 1 307 ? 8.825 -15.049 56.930 1.00 59.41 307 ARG A O 1
ATOM 2371 N N . ASN A 1 308 ? 7.492 -14.713 58.695 1.00 50.69 308 ASN A N 1
ATOM 2372 C CA . ASN A 1 308 ? 8.429 -13.853 59.402 1.00 50.69 308 ASN A CA 1
ATOM 2373 C C . ASN A 1 308 ? 9.409 -14.747 60.183 1.00 50.69 308 ASN A C 1
ATOM 2375 O O . ASN A 1 308 ? 9.243 -14.967 61.384 1.00 50.69 308 ASN A O 1
ATOM 2379 N N . GLU A 1 309 ? 10.391 -15.340 59.499 1.00 49.41 3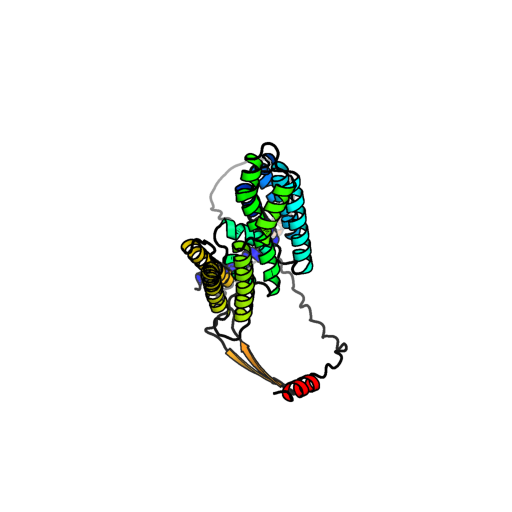09 GLU A N 1
ATOM 2380 C CA . GLU A 1 309 ? 11.536 -15.946 60.182 1.00 49.41 309 GLU A CA 1
ATOM 2381 C C . GLU A 1 309 ? 12.383 -14.813 60.761 1.00 49.41 309 GLU A C 1
ATOM 2383 O O . GLU A 1 309 ? 13.327 -14.322 60.150 1.00 49.41 309 GLU A O 1
ATOM 2388 N N . LYS A 1 310 ? 12.036 -14.377 61.978 1.00 44.88 310 LYS A N 1
ATOM 2389 C CA . LYS A 1 310 ? 13.011 -13.705 62.832 1.00 44.88 310 LYS A CA 1
ATOM 2390 C C . LYS A 1 310 ? 14.145 -14.703 63.050 1.00 44.88 310 LYS A C 1
ATOM 2392 O O . LYS A 1 310 ? 14.005 -15.602 63.881 1.00 44.88 310 LYS A O 1
ATOM 2397 N N . LYS A 1 311 ? 15.246 -14.561 62.303 1.00 42.25 311 LYS A N 1
ATOM 2398 C CA . LYS A 1 311 ? 16.531 -15.157 62.677 1.00 42.25 311 LYS A CA 1
ATOM 2399 C C . LYS A 1 311 ? 16.776 -14.750 64.125 1.00 42.25 311 LYS A C 1
ATOM 2401 O O . LYS A 1 311 ? 16.914 -13.570 64.433 1.00 42.25 311 LYS A O 1
ATOM 2406 N N . LYS A 1 312 ? 16.720 -15.728 65.024 1.00 43.91 312 LYS A N 1
ATOM 2407 C CA . LYS A 1 312 ? 17.170 -15.550 66.396 1.00 43.91 312 LYS A CA 1
ATOM 2408 C C . LYS A 1 312 ? 18.682 -15.387 66.280 1.00 43.91 312 LYS A C 1
ATOM 2410 O O . LYS A 1 312 ? 19.346 -16.330 65.854 1.00 43.91 312 LYS A O 1
ATOM 2415 N N . GLU A 1 313 ? 19.195 -14.190 66.546 1.00 43.44 313 GLU A N 1
ATOM 2416 C CA . GLU A 1 313 ? 20.634 -14.020 66.736 1.00 43.44 313 GLU A CA 1
ATOM 2417 C C . GLU A 1 313 ? 21.068 -15.003 67.836 1.00 43.44 313 GLU A C 1
ATOM 2419 O O . GLU A 1 313 ? 20.361 -15.130 68.844 1.00 43.44 313 GLU A O 1
ATOM 2424 N N . PRO A 1 314 ? 22.130 -15.795 67.617 1.00 46.28 314 PRO A N 1
ATOM 2425 C CA . PRO A 1 314 ? 22.623 -16.686 68.651 1.00 46.28 314 PRO A CA 1
ATOM 2426 C C . PRO A 1 314 ? 23.156 -15.830 69.804 1.00 46.28 314 PRO A C 1
ATOM 2428 O O . PRO A 1 314 ? 23.968 -14.936 69.576 1.00 46.28 314 PRO A O 1
ATOM 2431 N N . ASP A 1 315 ? 22.691 -16.098 71.029 1.00 50.19 315 ASP A N 1
ATOM 2432 C CA . ASP A 1 315 ? 23.339 -15.600 72.248 1.00 50.19 315 ASP A CA 1
ATOM 2433 C C . ASP A 1 315 ? 24.730 -16.241 72.301 1.00 50.19 315 ASP A C 1
ATOM 2435 O O . ASP A 1 315 ? 24.882 -17.372 72.766 1.00 50.19 315 ASP A O 1
ATOM 2439 N N . LEU A 1 316 ? 25.725 -15.554 71.745 1.00 60.56 316 LEU A N 1
ATOM 2440 C CA . LEU A 1 316 ? 27.125 -15.907 71.924 1.00 60.56 316 LEU A CA 1
ATOM 2441 C C . LEU A 1 316 ? 27.585 -15.347 73.270 1.00 60.56 316 LEU A C 1
ATOM 2443 O O . LEU A 1 316 ? 27.331 -14.186 73.593 1.00 60.56 316 LEU A O 1
ATOM 2447 N N . THR A 1 317 ? 28.269 -16.172 74.052 1.00 57.50 317 THR A N 1
ATOM 2448 C CA . THR A 1 317 ? 28.911 -15.722 75.295 1.00 57.50 317 THR A CA 1
ATOM 2449 C C . THR A 1 317 ? 30.164 -14.895 74.994 1.00 57.50 317 THR A C 1
ATOM 2451 O O . THR A 1 317 ? 30.793 -15.084 73.955 1.00 57.50 317 THR A O 1
ATOM 2454 N N . ASP A 1 318 ? 30.548 -13.979 75.893 1.00 57.38 318 ASP A N 1
ATOM 2455 C CA . ASP A 1 318 ? 31.692 -13.066 75.689 1.00 57.38 318 ASP A CA 1
ATOM 2456 C C . ASP A 1 318 ? 33.005 -13.810 75.343 1.00 57.38 318 ASP A C 1
ATOM 2458 O O . ASP A 1 318 ? 33.823 -13.310 74.571 1.00 57.38 318 ASP A O 1
ATOM 2462 N N . GLU A 1 319 ? 33.174 -15.049 75.825 1.00 58.88 319 GLU A N 1
ATOM 2463 C CA . GLU A 1 319 ? 34.310 -15.921 75.477 1.00 58.88 319 GLU A CA 1
ATOM 2464 C C . GLU A 1 319 ? 34.322 -16.356 73.997 1.00 58.88 319 GLU A C 1
ATOM 2466 O O . GLU A 1 319 ? 35.391 -16.529 73.410 1.00 58.88 319 GLU A O 1
ATOM 2471 N N . GLU A 1 320 ? 33.156 -16.514 73.367 1.00 56.06 320 GLU A N 1
ATOM 2472 C CA . GLU A 1 320 ? 33.031 -16.923 71.962 1.00 56.06 320 GLU A CA 1
ATOM 2473 C C . GLU A 1 320 ? 33.270 -15.746 70.999 1.00 56.06 320 GLU A C 1
ATOM 2475 O O . GLU A 1 320 ? 33.807 -15.946 69.906 1.00 56.06 320 GLU A O 1
ATOM 2480 N N . LEU A 1 321 ? 32.956 -14.510 71.416 1.00 57.81 321 LEU A N 1
ATOM 2481 C CA . LEU A 1 321 ? 33.333 -13.295 70.679 1.00 57.81 321 LEU A CA 1
ATOM 2482 C C . LEU A 1 321 ? 34.852 -13.061 70.705 1.00 57.81 321 LEU A C 1
ATOM 2484 O O . LEU A 1 321 ? 35.440 -12.740 69.668 1.00 57.81 321 LEU A O 1
ATOM 2488 N N . ASP A 1 322 ? 35.495 -13.276 71.855 1.00 56.69 322 ASP A N 1
ATOM 2489 C CA . ASP A 1 322 ? 36.950 -13.136 72.000 1.00 56.69 322 ASP A CA 1
ATOM 2490 C C . ASP A 1 322 ? 37.723 -14.225 71.233 1.00 56.69 322 ASP A C 1
ATOM 2492 O O . ASP A 1 322 ? 38.823 -13.979 70.721 1.00 56.69 322 ASP A O 1
ATOM 2496 N N . ALA A 1 323 ? 37.144 -15.421 71.082 1.00 61.91 323 ALA A N 1
ATOM 2497 C CA . ALA A 1 323 ? 37.710 -16.481 70.249 1.00 61.91 323 ALA A CA 1
ATOM 2498 C C . ALA A 1 323 ? 37.675 -16.129 68.747 1.00 61.91 323 ALA A C 1
ATOM 2500 O O . ALA A 1 323 ? 38.644 -16.389 68.030 1.00 61.91 323 ALA A O 1
ATOM 2501 N N . LEU A 1 324 ? 36.599 -15.488 68.274 1.00 57.19 324 LEU A N 1
ATOM 2502 C CA . LEU A 1 324 ? 36.459 -15.014 66.890 1.00 57.19 324 LEU A CA 1
ATOM 2503 C C . LEU A 1 324 ? 37.390 -13.834 66.573 1.00 57.19 324 LEU A C 1
ATOM 2505 O O . LEU A 1 324 ? 37.949 -13.773 65.478 1.00 57.19 324 LEU A O 1
ATOM 2509 N N . ALA A 1 325 ? 37.615 -12.933 67.533 1.00 53.69 325 ALA A N 1
ATOM 2510 C CA . ALA A 1 325 ? 38.519 -11.793 67.368 1.00 53.69 325 ALA A CA 1
ATOM 2511 C C . ALA A 1 325 ? 40.001 -12.211 67.253 1.00 53.69 325 ALA A C 1
ATOM 2513 O O . ALA A 1 325 ? 40.768 -11.588 66.517 1.00 53.69 325 ALA A O 1
ATOM 2514 N N . ASN A 1 326 ? 40.405 -13.294 67.927 1.00 51.62 326 ASN A N 1
ATOM 2515 C CA . ASN A 1 326 ? 41.790 -13.782 67.924 1.00 51.62 326 ASN A CA 1
ATOM 2516 C C . ASN A 1 326 ? 42.151 -14.686 66.730 1.00 51.62 326 ASN A C 1
ATOM 2518 O O . ASN A 1 326 ? 43.323 -15.001 66.534 1.00 51.62 326 ASN A O 1
ATOM 2522 N N . LEU A 1 327 ? 41.180 -15.067 65.894 1.00 50.81 327 LEU A N 1
ATOM 2523 C CA . LEU A 1 327 ? 41.408 -15.824 64.653 1.00 50.81 327 LEU A CA 1
ATOM 2524 C C . LEU A 1 327 ? 41.860 -14.943 63.470 1.00 50.81 327 LEU A C 1
ATOM 2526 O O . LEU A 1 327 ? 42.258 -15.466 62.432 1.00 50.81 327 LEU A O 1
ATOM 2530 N N . GLY A 1 328 ? 41.849 -13.612 63.621 1.00 44.69 328 GLY A N 1
ATOM 2531 C CA . GLY A 1 328 ? 42.206 -12.650 62.569 1.00 44.69 328 GLY A CA 1
ATOM 2532 C C . GLY A 1 328 ? 43.706 -12.439 62.313 1.00 44.69 328 GLY A C 1
ATOM 2533 O O . GLY A 1 328 ? 44.058 -11.625 61.462 1.00 44.69 328 GLY A O 1
ATOM 2534 N N . HIS A 1 329 ? 44.606 -13.136 63.017 1.00 39.62 329 HIS A N 1
ATOM 2535 C CA . HIS A 1 329 ? 46.051 -12.930 62.876 1.00 39.62 329 HIS A CA 1
ATOM 2536 C C . HIS A 1 329 ? 46.873 -14.222 62.985 1.00 39.62 329 HIS A C 1
ATOM 2538 O O . HIS A 1 329 ? 47.446 -14.480 64.036 1.00 39.62 329 HIS A O 1
ATOM 2544 N N . THR A 1 330 ? 47.028 -14.989 61.898 1.00 34.75 330 THR A N 1
ATOM 2545 C CA . THR A 1 330 ? 48.342 -15.513 61.443 1.00 34.75 330 THR A CA 1
ATOM 2546 C C . THR A 1 330 ? 48.256 -16.056 60.008 1.00 34.75 330 THR A C 1
ATOM 2548 O O . THR A 1 330 ? 47.241 -16.610 59.599 1.00 34.75 330 THR A O 1
ATOM 2551 N N . GLU A 1 331 ? 49.330 -15.846 59.249 1.00 31.25 331 GLU A N 1
ATOM 2552 C CA . GLU A 1 331 ? 49.499 -16.138 57.823 1.00 31.25 331 GLU A CA 1
ATOM 2553 C C . GLU A 1 331 ? 49.710 -17.627 57.471 1.00 31.25 331 GLU A C 1
ATOM 2555 O O . GLU A 1 331 ? 50.198 -18.413 58.277 1.00 31.25 331 GLU A O 1
ATOM 2560 N N . GLU A 1 332 ? 49.429 -17.906 56.191 1.00 29.73 332 GLU A N 1
ATOM 2561 C CA . GLU A 1 332 ? 49.987 -18.922 55.281 1.00 29.73 332 GLU A CA 1
ATOM 2562 C C . GLU A 1 332 ? 49.847 -20.440 55.539 1.00 29.73 332 GLU A C 1
ATOM 2564 O O . GLU A 1 332 ? 50.309 -21.009 56.521 1.00 29.73 332 GLU A O 1
ATOM 2569 N N . SER A 1 333 ? 49.427 -21.097 54.442 1.00 26.55 333 SER A N 1
ATOM 2570 C CA . SER A 1 333 ? 49.873 -22.411 53.948 1.00 26.55 333 SER A CA 1
ATOM 2571 C C . SER A 1 333 ? 48.918 -23.601 54.114 1.00 26.55 333 SER A C 1
ATOM 2573 O O . SER A 1 333 ? 48.707 -24.129 55.199 1.00 26.55 333 SER A O 1
ATOM 2575 N N . GLY A 1 334 ? 48.487 -24.129 52.961 1.00 24.58 334 GLY A N 1
ATOM 2576 C CA . GLY A 1 334 ? 48.617 -25.566 52.709 1.00 24.58 334 GLY A CA 1
ATOM 2577 C C . GLY A 1 334 ? 47.380 -26.460 52.852 1.00 24.58 334 GLY A C 1
ATOM 2578 O O . GLY A 1 334 ? 47.138 -27.039 53.898 1.00 24.58 334 GLY A O 1
ATOM 2579 N N . ASN A 1 335 ? 46.790 -26.758 51.689 1.00 26.06 335 ASN A N 1
ATOM 2580 C CA . ASN A 1 335 ? 46.479 -28.116 51.218 1.00 26.06 335 ASN A CA 1
ATOM 2581 C C . ASN A 1 335 ? 45.245 -28.883 51.766 1.00 26.06 335 ASN A C 1
ATOM 2583 O O . ASN A 1 335 ? 45.299 -29.537 52.795 1.00 26.06 335 ASN A O 1
ATOM 2587 N N . SER A 1 336 ? 44.227 -28.941 50.894 1.00 28.39 336 SER A N 1
ATOM 2588 C CA . SER A 1 336 ? 43.509 -30.126 50.373 1.00 28.39 336 SER A CA 1
ATOM 2589 C C . SER A 1 336 ? 42.791 -31.127 51.298 1.00 28.39 336 SER A C 1
ATOM 2591 O O . SER A 1 336 ? 43.418 -31.707 52.181 1.00 28.39 336 SER A O 1
ATOM 2593 N N . ARG A 1 337 ? 41.595 -31.518 50.809 1.00 27.31 337 ARG A N 1
ATOM 2594 C CA . ARG A 1 337 ? 40.823 -32.762 51.052 1.00 27.31 337 ARG A CA 1
ATOM 2595 C C . ARG A 1 337 ? 40.039 -32.773 52.374 1.00 27.31 337 ARG A C 1
ATOM 2597 O O . ARG A 1 337 ? 40.602 -32.465 53.409 1.00 27.31 337 ARG A O 1
ATOM 2604 N N . ASP A 1 338 ? 38.754 -33.125 52.436 1.00 27.61 338 ASP A N 1
ATOM 2605 C CA . ASP A 1 338 ? 37.932 -33.963 51.552 1.00 27.61 338 ASP A CA 1
ATOM 2606 C C . ASP A 1 338 ? 36.463 -33.964 52.076 1.00 27.61 338 ASP A C 1
ATOM 2608 O O . ASP A 1 338 ? 36.289 -33.888 53.293 1.00 27.61 338 ASP A O 1
ATOM 2612 N N . LEU A 1 339 ? 35.480 -34.168 51.170 1.00 27.61 339 LEU A N 1
ATOM 2613 C CA . LEU A 1 339 ? 34.120 -34.750 51.379 1.00 27.61 339 LEU A CA 1
ATOM 2614 C C . LEU A 1 339 ? 33.037 -33.808 51.967 1.00 27.61 339 LEU A C 1
ATOM 2616 O O . LEU A 1 339 ? 33.310 -33.049 52.886 1.00 27.61 339 LEU A O 1
ATOM 2620 N N . ASP A 1 340 ? 31.760 -33.797 51.579 1.00 26.17 340 ASP A N 1
ATOM 2621 C CA . ASP A 1 340 ? 30.936 -34.480 50.570 1.00 26.17 340 ASP A CA 1
ATOM 2622 C C . ASP A 1 340 ? 29.569 -33.750 50.532 1.00 26.17 340 ASP A C 1
ATOM 2624 O O . ASP A 1 340 ? 29.183 -33.141 51.526 1.00 26.17 340 ASP A O 1
ATOM 2628 N N . GLU A 1 341 ? 28.860 -33.867 49.400 1.00 31.12 341 GLU A N 1
ATOM 2629 C CA . GLU A 1 341 ? 27.400 -33.712 49.197 1.00 31.12 341 GLU A CA 1
ATOM 2630 C C . GLU A 1 341 ? 26.673 -32.472 49.765 1.00 31.12 341 GLU A C 1
ATOM 2632 O O . GLU A 1 341 ? 26.512 -32.343 50.969 1.00 31.12 341 GLU A O 1
ATOM 2637 N N . ILE A 1 342 ? 26.076 -31.652 48.883 1.00 28.06 342 ILE A N 1
ATOM 2638 C CA . ILE A 1 342 ? 24.667 -31.197 48.954 1.00 28.06 342 ILE A CA 1
ATOM 2639 C C . ILE A 1 342 ? 24.288 -30.505 47.629 1.00 28.06 342 ILE A C 1
ATOM 2641 O O . ILE A 1 342 ? 25.049 -29.724 47.065 1.00 28.06 342 ILE A O 1
ATOM 2645 N N . GLU A 1 343 ? 23.102 -30.856 47.128 1.00 30.88 343 GLU A N 1
ATOM 2646 C CA . GLU A 1 343 ? 22.412 -30.301 45.961 1.00 30.88 343 GLU A CA 1
ATOM 2647 C C . GLU A 1 343 ? 22.304 -28.768 46.003 1.00 30.88 343 GLU A C 1
ATOM 2649 O O . GLU A 1 343 ? 21.753 -28.212 46.952 1.00 30.88 343 GLU A O 1
ATOM 2654 N N . GLU A 1 344 ? 22.707 -28.093 44.925 1.00 27.84 344 GLU A N 1
ATOM 2655 C CA . GLU A 1 344 ? 22.436 -26.668 44.729 1.00 27.84 344 GLU A CA 1
ATOM 2656 C C . GLU A 1 344 ? 21.549 -26.482 43.487 1.00 27.84 344 GLU A C 1
ATOM 2658 O O . GLU A 1 344 ? 21.969 -26.653 42.341 1.00 27.84 344 GLU A O 1
ATOM 2663 N N . LYS A 1 345 ? 20.266 -26.191 43.732 1.00 30.30 345 LYS A N 1
ATOM 2664 C CA . LYS A 1 345 ? 19.397 -25.508 42.772 1.00 30.30 345 LYS A CA 1
ATOM 2665 C C . LYS A 1 345 ? 19.692 -24.017 42.899 1.00 30.30 345 LYS A C 1
ATOM 2667 O O . LYS A 1 345 ? 19.365 -23.427 43.923 1.00 30.30 345 LYS A O 1
ATOM 2672 N N . GLU A 1 346 ? 20.264 -23.432 41.854 1.00 27.73 346 GLU A N 1
ATOM 2673 C CA . GLU A 1 346 ? 20.367 -21.982 41.688 1.00 27.73 346 GLU A CA 1
ATOM 2674 C C . GLU A 1 346 ? 18.957 -21.370 41.584 1.00 27.73 346 GLU A C 1
ATOM 2676 O O . GLU A 1 346 ? 18.266 -21.520 40.574 1.00 27.73 346 GLU A O 1
ATOM 2681 N N . GLU A 1 347 ? 18.523 -20.681 42.638 1.00 27.48 347 GLU A N 1
ATOM 2682 C CA . GLU A 1 347 ? 17.513 -19.626 42.555 1.00 27.48 347 GLU A CA 1
ATOM 2683 C C . GLU A 1 347 ? 18.281 -18.299 42.495 1.00 27.48 347 GLU A C 1
ATOM 2685 O O . GLU A 1 347 ? 18.978 -17.925 43.435 1.00 27.48 347 GLU A O 1
ATOM 2690 N N . ILE A 1 348 ? 18.222 -17.638 41.338 1.00 29.89 348 ILE A N 1
ATOM 2691 C CA . ILE A 1 348 ? 18.866 -16.347 41.084 1.00 29.89 348 ILE A CA 1
ATOM 2692 C C . ILE A 1 348 ? 18.100 -15.266 41.857 1.00 29.89 348 ILE A C 1
ATOM 2694 O O . ILE A 1 348 ? 16.915 -15.041 41.612 1.00 29.89 348 ILE A O 1
ATOM 2698 N N . GLU A 1 349 ? 18.802 -14.604 42.778 1.00 27.58 349 GLU A N 1
ATOM 2699 C CA . GLU A 1 349 ? 18.433 -13.319 43.375 1.00 27.58 349 GLU A CA 1
ATOM 2700 C C . GLU A 1 349 ? 18.275 -12.254 42.279 1.00 27.58 349 GLU A C 1
ATOM 2702 O O . GLU A 1 349 ? 19.240 -11.910 41.596 1.00 27.58 349 GLU A O 1
ATOM 2707 N N . GLU A 1 350 ? 17.077 -11.683 42.147 1.00 27.47 350 GLU A N 1
ATOM 2708 C CA . GLU A 1 350 ? 16.893 -10.382 41.501 1.00 27.47 350 GLU A CA 1
ATOM 2709 C C . GLU A 1 350 ? 16.604 -9.334 42.582 1.00 27.47 350 GLU A C 1
ATOM 2711 O O . GLU A 1 350 ? 15.671 -9.443 43.382 1.00 27.47 350 GLU A O 1
ATOM 2716 N N . ILE A 1 351 ? 17.491 -8.347 42.621 1.00 28.72 351 ILE A N 1
ATOM 2717 C CA . ILE A 1 351 ? 17.547 -7.227 43.552 1.00 28.72 351 ILE A CA 1
ATOM 2718 C C . ILE A 1 351 ? 16.376 -6.278 43.261 1.00 28.72 351 ILE A C 1
ATOM 2720 O O . ILE A 1 351 ? 16.193 -5.824 42.135 1.00 28.72 351 ILE A O 1
ATOM 2724 N N . ASN A 1 352 ? 15.595 -5.964 44.296 1.00 27.14 352 ASN A N 1
ATOM 2725 C CA . ASN A 1 352 ? 14.569 -4.922 44.276 1.00 27.14 352 ASN A CA 1
ATOM 2726 C C . ASN A 1 352 ? 15.247 -3.540 44.338 1.00 27.14 352 ASN A C 1
ATOM 2728 O O . ASN A 1 352 ? 15.693 -3.126 45.409 1.00 27.14 352 ASN A O 1
ATOM 2732 N N . GLU A 1 353 ? 15.280 -2.809 43.224 1.00 29.38 353 GLU A N 1
ATOM 2733 C CA . GLU A 1 353 ? 15.403 -1.348 43.238 1.00 29.38 353 GLU A CA 1
ATOM 2734 C C . GLU A 1 353 ? 14.000 -0.744 43.124 1.00 29.38 353 GLU A C 1
ATOM 2736 O O . GLU A 1 353 ? 13.330 -0.820 42.096 1.00 29.38 353 GLU A O 1
ATOM 2741 N N . THR A 1 354 ? 13.530 -0.184 44.234 1.00 28.11 354 THR A N 1
ATOM 2742 C CA . THR A 1 354 ? 12.298 0.601 44.301 1.00 28.11 354 THR A CA 1
ATOM 2743 C C . THR A 1 354 ? 12.626 2.023 43.847 1.00 28.11 354 THR A C 1
ATOM 2745 O O . THR A 1 354 ? 13.164 2.800 44.633 1.00 28.11 354 THR A O 1
ATOM 2748 N N . GLU A 1 355 ? 12.319 2.382 42.600 1.00 32.50 355 GLU A N 1
ATOM 2749 C CA . GLU A 1 355 ? 12.241 3.793 42.203 1.00 32.50 355 GLU A CA 1
ATOM 2750 C C . GLU A 1 355 ? 10.860 4.348 42.589 1.00 32.50 355 GLU A C 1
ATOM 2752 O O . GLU A 1 355 ? 9.817 3.880 42.125 1.00 32.50 355 GLU A O 1
ATOM 2757 N N . GLU A 1 356 ? 10.856 5.334 43.490 1.00 29.62 356 GLU A N 1
ATOM 2758 C CA . GLU A 1 356 ? 9.691 6.151 43.829 1.00 29.62 356 GLU A CA 1
ATOM 2759 C C . GLU A 1 356 ? 9.226 6.934 42.591 1.00 29.62 356 GLU A C 1
ATOM 2761 O O . GLU A 1 356 ? 9.927 7.812 42.087 1.00 29.62 356 GLU A O 1
ATOM 2766 N N . ILE A 1 357 ? 8.017 6.642 42.113 1.00 29.70 357 ILE A N 1
ATOM 2767 C CA . ILE A 1 357 ? 7.345 7.451 41.097 1.00 29.70 357 ILE A CA 1
ATOM 2768 C C . ILE A 1 357 ? 6.809 8.703 41.799 1.00 29.70 357 ILE A C 1
ATOM 2770 O O . ILE A 1 357 ? 5.891 8.616 42.614 1.00 29.70 357 ILE A O 1
ATOM 2774 N N . GLN A 1 358 ? 7.386 9.863 41.487 1.00 31.88 358 GLN A N 1
ATOM 2775 C CA . GLN A 1 358 ? 6.788 11.160 41.801 1.00 31.88 358 GLN A CA 1
ATOM 2776 C C . GLN A 1 358 ? 5.508 11.315 40.967 1.00 31.88 358 GLN A C 1
ATOM 2778 O O . GLN A 1 358 ? 5.546 11.191 39.743 1.00 31.88 358 GLN A O 1
ATOM 2783 N N . GLU A 1 359 ? 4.372 11.553 41.625 1.00 35.22 359 GLU A N 1
ATOM 2784 C CA . GLU A 1 359 ? 3.139 11.984 40.965 1.00 35.22 359 GLU A CA 1
ATOM 2785 C C . GLU A 1 359 ? 3.394 13.335 40.282 1.00 35.22 359 GLU A C 1
ATOM 2787 O O . GLU A 1 359 ? 3.584 14.357 40.940 1.00 35.22 359 GLU A O 1
ATOM 2792 N N . GLU A 1 360 ? 3.441 13.336 38.950 1.00 32.75 360 GLU A N 1
ATOM 2793 C CA . GLU A 1 360 ? 3.495 14.561 38.155 1.00 32.75 360 GLU A CA 1
ATOM 2794 C C . GLU A 1 360 ? 2.083 15.172 38.126 1.00 32.75 360 GLU A C 1
ATOM 2796 O O . GLU A 1 360 ? 1.171 14.678 37.459 1.00 32.75 360 GLU A O 1
ATOM 2801 N N . GLU A 1 361 ? 1.888 16.216 38.930 1.00 32.34 361 GLU A N 1
ATOM 2802 C CA . GLU A 1 361 ? 0.657 16.999 39.016 1.00 32.34 361 GLU A CA 1
ATOM 2803 C C . GLU A 1 361 ? 0.411 17.720 37.677 1.00 32.34 361 GLU A C 1
ATOM 2805 O O . GLU A 1 361 ? 1.241 18.498 37.201 1.00 32.34 361 GLU A O 1
ATOM 2810 N N . ILE A 1 362 ? -0.723 17.434 37.032 1.00 36.09 362 ILE A N 1
ATOM 2811 C CA . ILE A 1 362 ? -1.118 18.059 35.763 1.00 36.09 362 ILE A CA 1
ATOM 2812 C C . ILE A 1 362 ? -1.373 19.555 36.028 1.00 36.09 362 ILE A C 1
ATOM 2814 O O . ILE A 1 362 ? -2.237 19.869 36.850 1.00 36.09 362 ILE A O 1
ATOM 2818 N N . PRO A 1 363 ? -0.682 20.494 35.354 1.00 36.25 363 PRO A N 1
ATOM 2819 C CA . PRO A 1 363 ? -0.929 21.915 35.562 1.00 36.25 363 PRO A CA 1
ATOM 2820 C C . PRO A 1 363 ? -2.316 22.313 35.021 1.00 36.25 363 PRO A C 1
ATOM 2822 O O . PRO A 1 363 ? -2.761 21.758 34.009 1.00 36.25 363 PRO A O 1
ATOM 2825 N N . PRO A 1 364 ? -3.008 23.277 35.658 1.00 37.69 364 PRO A N 1
ATOM 2826 C CA . PRO A 1 364 ? -4.299 23.754 35.180 1.00 37.69 364 PRO A CA 1
ATOM 2827 C C . PRO A 1 364 ? -4.151 24.401 33.798 1.00 37.69 364 PRO A C 1
ATOM 2829 O O . PRO A 1 364 ? -3.174 25.101 33.523 1.00 37.69 364 PRO A O 1
ATOM 2832 N N . LEU A 1 365 ? -5.124 24.133 32.927 1.00 39.81 365 LEU A N 1
ATOM 2833 C CA . LEU A 1 365 ? -5.210 24.711 31.589 1.00 39.81 365 LEU A CA 1
ATOM 2834 C C . LEU A 1 365 ? -5.334 26.240 31.688 1.00 39.81 365 LEU A C 1
ATOM 2836 O O . LEU A 1 365 ? -6.193 26.751 32.400 1.00 39.81 365 LEU A O 1
ATOM 2840 N N . ASP A 1 366 ? -4.457 26.940 30.972 1.00 35.72 366 ASP A N 1
ATOM 2841 C CA . ASP A 1 366 ? -4.436 28.397 30.830 1.00 35.72 366 ASP A CA 1
ATOM 2842 C C . ASP A 1 366 ? -5.690 28.861 30.063 1.00 35.72 366 ASP A C 1
ATOM 2844 O O . ASP A 1 366 ? -5.924 28.436 28.926 1.00 35.72 366 ASP A O 1
ATOM 2848 N N . GLU A 1 367 ? -6.520 29.703 30.687 1.00 46.03 367 GLU A N 1
ATOM 2849 C CA . GLU A 1 367 ? -7.656 30.376 30.046 1.00 46.03 367 GLU A CA 1
ATOM 2850 C C . GLU A 1 367 ? -7.131 31.432 29.058 1.00 46.03 367 GLU A C 1
ATOM 2852 O O . GLU A 1 367 ? -6.982 32.610 29.378 1.00 46.03 367 GLU A O 1
ATOM 2857 N N . GLY A 1 368 ? -6.818 30.995 27.836 1.00 32.47 368 GLY A N 1
ATOM 2858 C CA . GLY A 1 368 ? -6.315 31.843 26.757 1.00 32.47 368 GLY A CA 1
ATOM 2859 C C . GLY A 1 368 ? -7.224 31.860 25.528 1.00 32.47 368 GLY A C 1
ATOM 2860 O O . GLY A 1 368 ? -7.061 31.040 24.631 1.00 32.47 368 GLY A O 1
ATOM 2861 N N . ASP A 1 369 ? -8.145 32.827 25.503 1.00 34.47 369 ASP A N 1
ATOM 2862 C CA . ASP A 1 369 ? -8.731 33.520 24.338 1.00 34.47 369 ASP A CA 1
ATOM 2863 C C . ASP A 1 369 ? -9.158 32.655 23.125 1.00 34.47 369 ASP A C 1
ATOM 2865 O O . ASP A 1 369 ? -8.598 32.737 22.027 1.00 34.47 369 ASP A O 1
ATOM 2869 N N . TYR A 1 370 ? -10.219 31.854 23.293 1.00 38.31 370 TYR A N 1
ATOM 2870 C CA . TYR A 1 370 ? -11.031 31.437 22.147 1.00 38.31 370 TYR A CA 1
ATOM 2871 C C . TYR A 1 370 ? -11.907 32.615 21.730 1.00 38.31 370 TYR A C 1
ATOM 2873 O O . TYR A 1 370 ? -12.895 32.934 22.384 1.00 38.31 370 TYR A O 1
ATOM 2881 N N . GLN A 1 371 ? -11.542 33.251 20.619 1.00 40.72 371 GLN A N 1
ATOM 2882 C CA . GLN A 1 371 ? -12.426 34.151 19.886 1.00 40.72 371 GLN A CA 1
ATOM 2883 C C . GLN A 1 371 ? -13.799 33.487 19.704 1.00 40.72 371 GLN A C 1
ATOM 2885 O O . GLN A 1 371 ? -13.889 32.429 19.077 1.00 40.72 371 GLN A O 1
ATOM 2890 N N . ASP A 1 372 ? -14.839 34.125 20.249 1.00 41.78 372 ASP A N 1
ATOM 2891 C CA . ASP A 1 372 ? -16.252 33.780 20.086 1.00 41.78 372 ASP A CA 1
ATOM 2892 C C . ASP A 1 372 ? -16.588 33.580 18.602 1.00 41.78 372 ASP A C 1
ATOM 2894 O O . ASP A 1 372 ? -16.832 34.527 17.847 1.00 41.78 372 ASP A O 1
ATOM 2898 N N . VAL A 1 373 ? -16.604 32.325 18.161 1.00 47.03 373 VAL A N 1
ATOM 2899 C CA . VAL A 1 373 ? -17.270 31.950 16.919 1.00 47.03 373 VAL A CA 1
ATOM 2900 C C . VAL A 1 373 ? -18.738 31.782 17.283 1.00 47.03 373 VAL A C 1
ATOM 2902 O O . VAL A 1 373 ? -19.108 30.830 17.964 1.00 47.03 373 VAL A O 1
ATOM 2905 N N . ASP A 1 374 ? -19.578 32.729 16.867 1.00 46.25 374 ASP A N 1
ATOM 2906 C CA . ASP A 1 374 ? -21.020 32.686 17.112 1.00 46.25 374 ASP A CA 1
ATOM 2907 C C . ASP A 1 374 ? -21.685 31.612 16.232 1.00 46.25 374 ASP A C 1
ATOM 2909 O O . ASP A 1 374 ? -22.281 31.886 15.184 1.00 46.25 374 ASP A O 1
ATOM 2913 N N . TYR A 1 375 ? -21.574 30.358 16.674 1.00 46.12 375 TYR A N 1
ATOM 2914 C CA . TYR A 1 375 ? -22.183 29.180 16.054 1.00 46.12 375 TYR A CA 1
ATOM 2915 C C . TYR A 1 375 ? -23.709 29.286 15.953 1.00 46.12 375 TYR A C 1
ATOM 2917 O O . TYR A 1 375 ? -24.319 28.611 15.122 1.00 46.12 375 TYR A O 1
ATOM 2925 N N . LYS A 1 376 ? -24.330 30.151 16.763 1.00 45.91 376 LYS A N 1
ATOM 2926 C CA . LYS A 1 376 ? -25.776 30.369 16.781 1.00 45.91 376 LYS A CA 1
ATOM 2927 C C . LYS A 1 376 ? -26.239 31.077 15.511 1.00 45.91 376 LYS A C 1
ATOM 2929 O O . LYS A 1 376 ? -27.224 30.654 14.909 1.00 45.91 376 LYS A O 1
ATOM 2934 N N . SER A 1 377 ? -25.478 32.072 15.052 1.00 50.72 377 SER A N 1
ATOM 2935 C CA . SER A 1 377 ? -25.755 32.780 13.794 1.00 50.72 377 SER A CA 1
ATOM 2936 C C . SER A 1 377 ? -25.663 31.859 12.566 1.00 50.72 377 SER A C 1
ATOM 2938 O O . SER A 1 377 ? -26.530 31.892 11.695 1.00 50.72 377 SER A O 1
ATOM 2940 N N . MET A 1 378 ? -24.674 30.956 12.534 1.00 48.81 378 MET A N 1
ATOM 2941 C CA . MET A 1 378 ? -24.478 30.021 11.416 1.00 48.81 378 MET A CA 1
ATOM 2942 C C . MET A 1 378 ? -25.555 28.927 11.351 1.00 48.81 378 MET A C 1
ATOM 2944 O O . MET A 1 378 ? -25.933 28.485 10.262 1.00 48.81 378 MET A O 1
ATOM 2948 N N . LEU A 1 379 ? -26.067 28.492 12.506 1.00 46.97 379 LEU A N 1
ATOM 2949 C CA . LEU A 1 379 ? -27.160 27.520 12.590 1.00 46.97 379 LEU A CA 1
ATOM 2950 C C . LEU A 1 379 ? -28.510 28.131 12.194 1.00 46.97 379 LEU A C 1
ATOM 2952 O O . LEU A 1 379 ? -29.286 27.477 11.497 1.00 46.97 379 LEU A O 1
ATOM 2956 N N . GLU A 1 380 ? -28.778 29.380 12.581 1.00 58.62 380 GLU A N 1
ATOM 2957 C CA . GLU A 1 380 ? -30.014 30.078 12.205 1.00 58.62 380 GLU A CA 1
ATOM 2958 C C . GLU A 1 380 ? -30.084 30.408 10.708 1.00 58.62 380 GLU A C 1
ATOM 2960 O O . GLU A 1 380 ? -31.169 30.330 10.128 1.00 58.62 380 GLU A O 1
ATOM 2965 N N . ASP A 1 381 ? -28.956 30.719 10.063 1.00 52.75 381 ASP A N 1
ATOM 2966 C CA . ASP A 1 381 ? -28.922 30.957 8.614 1.00 52.75 381 ASP A CA 1
ATOM 2967 C C . ASP A 1 381 ? -29.088 29.659 7.806 1.00 52.75 381 ASP A C 1
ATOM 2969 O O . ASP A 1 381 ? -29.751 29.662 6.772 1.00 52.75 381 ASP A O 1
ATOM 2973 N N . THR A 1 382 ? -28.596 28.520 8.307 1.00 50.97 382 THR A N 1
ATOM 2974 C CA . THR A 1 382 ? -28.754 27.217 7.627 1.00 50.97 382 THR A CA 1
ATOM 2975 C C . THR A 1 382 ? -30.185 26.668 7.736 1.00 50.97 382 THR A C 1
ATOM 2977 O O . THR A 1 382 ? -30.645 25.945 6.855 1.00 50.97 382 THR A O 1
ATOM 2980 N N . LEU A 1 383 ? -30.914 27.020 8.800 1.00 47.78 383 LEU A N 1
ATOM 2981 C CA . LEU A 1 383 ? -32.302 26.596 9.024 1.00 47.78 383 LEU A CA 1
ATOM 2982 C C . LEU A 1 383 ? -33.345 27.463 8.302 1.00 47.78 383 LEU A C 1
ATOM 2984 O O . LEU A 1 383 ? -34.506 27.070 8.247 1.00 47.78 383 LEU A O 1
ATOM 2988 N N . LYS A 1 384 ? -32.966 28.626 7.756 1.00 47.94 384 LYS A N 1
ATOM 2989 C CA . LYS A 1 384 ? -33.878 29.490 6.980 1.00 47.94 384 LYS A CA 1
ATOM 2990 C C . LYS A 1 384 ? -34.036 29.074 5.517 1.00 47.94 384 LYS A C 1
ATOM 2992 O O . LYS A 1 384 ? -35.006 29.494 4.891 1.00 47.94 384 LYS A O 1
ATOM 2997 N N . ASP A 1 385 ? -33.116 28.260 5.004 1.00 51.34 385 ASP A N 1
ATOM 2998 C CA . ASP A 1 385 ? -33.100 27.791 3.612 1.00 51.34 385 ASP A CA 1
ATOM 2999 C C . ASP A 1 385 ? -33.641 26.351 3.438 1.00 51.34 385 ASP A C 1
ATOM 3001 O O . ASP A 1 385 ? -33.562 25.790 2.340 1.00 51.34 385 ASP A O 1
ATOM 3005 N N . LEU A 1 386 ? -34.215 25.758 4.496 1.00 39.66 386 LEU A N 1
ATOM 3006 C CA . LEU A 1 386 ? -34.965 24.491 4.474 1.00 39.66 386 LEU A CA 1
ATOM 3007 C C . LEU A 1 386 ? -36.462 24.756 4.687 1.00 39.66 386 LEU A C 1
ATOM 3009 O O . LEU A 1 386 ? -37.278 24.093 4.004 1.00 39.66 386 LEU A O 1
#

Foldseek 3Di:
DLVLVVVLVVVVVVCVVCVVPVQLVVQLVLQLLLLCLLCVLLVQDVVSNDPVNSNVLSNVRSPDDLLVSLVVSLVSNLNSLVSQDDLLSVVSNVLSVVLSVQCVVQPVPLSVLLRVQLSLVSVLQNLQSLLLCLQVHDLSNLSSNLSNLLVNQLSNLCRPPVNVQSVVDPDDDSVVSVVSSCCSRVVPLLSVLSSVLSSVLSVQLNVQCPDPDQVSQLCSLLVSLVSSLVSNVVSCVVVVPDDDSVSSNVSSVVSSVSSVVSCSNVPFWDSVPWDWDWDDDPVDIDTDIDTDGDDDPDPPPPCPDDPPPPPDDDPDDPVRVVVVVVVPDDDDDDDDDDDDDDDDDDDDDDDDDDDDDDPDDDDDDDPDDDDDPPVVVVVVVVVVVD

Mean predicted aligned error: 14.83 Å

Nearest PDB structures (foldseek):
  5glh-assembly1_A  TM=1.904E-01  e=4.298E+00  Homo sapiens
  6c0v-assembly1_A  TM=1.694E-01  e=8.473E+00  Homo sapiens

Sequence (386 aa):
MTVLIELKEKLKEFYGSCSGIVLPIVKFLLALAVFRGINSNLGYLKMLNSMYVVLILSLICAILPLNGMVFLAMLVIIGHCFALHMVVAGLAALVLLVLWFLYLRFVPKDAPALLLTPLAFWLHVPSAVPVAYGLAGTPLSAFSAACGVVVYYMCDMIHGKMEPLLYAAEAPEITAVVQEFFNGLFRNEEMLLVLIACALTVLLVNAIRHSSADYAWQISIVAGSVAYAVIMIAGSLALDVQIALPMVLIGAAAGCLVGFVLEFFLFGADYTRTEYLEYDDDDYYYYVKAVPKFNVTKAQRCVTYIRNEKKKEPDLTDEELDALANLGHTEESGNSRDLDEIEEKEEIEEINETEEIQEEEIPPLDEGDYQDVDYKSMLEDTLKDL

Radius of gyration: 32.35 Å; Cα contacts (8 Å, |Δi|>4): 369; chains: 1; bounding box: 85×69×108 Å

Secondary structure (DSSP, 8-state):
-HHHHHHHHHHHHHHHHTHHHHHHHHHHHHHHHHHHHHHHHT---HHHHSHHHHHHHHHHHHHS-HHHHHHHHHHHHHHHHHHH-HHHHHHHHHHHHHHHHHHHHH-TT-HHHHHHHHHHHHTT-TTHHHHHHHHHS-TTHHHHHHHHHHHHHHHHHIIIIIHHHHHH-SS--HHHHHHHHHHHHHS-HHHHHHHHHHHHHHHHHHHHHTSSSTTHHHHHHHHHHHHHHHHHHHHHHHHT----HHHHHHHHHHHHHHHHHHHHHH--B-GGG-EEEEEE-SS-EEEEEE-PBP-----------------------HHHHHHHHGGG--------------------------------PPPPPP--------HHHHHHHHHS--